Protein AF-0000000085066790 (afdb_homodimer)

InterPro domains:
  IPR001279 Metallo-beta-lactamase [PF00753] (58-214)
  IPR001279 Metallo-beta-lactamase [SM00849] (59-217)
  IPR036866 Ribonuclease Z/Hydroxyacylglutathione hydrolase-like [G3DSA:3.60.15.10] (45-278)
  IPR036866 Ribonuclease Z/Hydroxyacylglutathione hydrolase-like [SSF56281] (48-225)
  IPR044528 Persulfide dioxygenase-like, MBL-fold metallo-hydrolase domain [cd07724] (49-216)
  IPR051682 Mitochondrial Persulfide Dioxygenase [PTHR43084] (40-252)

Solvent-accessible surface area (backbone atoms only — not comparable to full-atom values): 33014 Å² total; per-residue (Å²): 136,82,74,76,78,75,76,76,73,72,78,77,76,76,72,78,76,76,70,74,75,74,69,66,65,74,65,61,52,49,54,48,47,26,43,41,48,46,60,69,50,61,58,84,63,80,57,80,38,69,48,78,46,64,43,97,67,92,30,40,30,26,37,37,42,39,17,68,80,71,22,21,22,37,35,37,38,45,40,63,87,41,47,65,61,50,49,51,51,28,61,76,67,61,46,41,53,50,37,36,36,40,32,51,93,45,72,59,35,50,57,25,43,51,56,51,24,73,76,56,68,30,40,31,34,33,33,58,78,60,78,60,82,78,54,67,42,66,42,52,65,70,40,72,48,74,37,62,90,38,58,34,33,33,38,66,35,30,14,61,40,83,46,18,27,27,42,40,40,90,62,35,33,36,27,22,69,58,39,34,45,79,40,71,52,83,45,50,87,76,29,36,59,70,50,27,50,44,29,44,54,66,53,57,59,35,45,57,48,76,30,30,38,35,27,27,37,49,39,94,84,26,64,50,41,32,39,42,54,50,58,66,67,39,64,37,75,79,34,75,70,14,49,54,50,48,50,48,57,36,50,68,56,31,74,76,76,74,80,73,76,75,76,70,78,70,81,71,69,78,77,75,78,81,78,76,87,74,82,80,83,80,84,94,81,68,91,75,88,77,134,137,81,76,74,77,74,74,76,73,72,77,76,75,74,73,76,76,76,69,77,76,75,71,63,68,73,64,63,53,47,53,50,48,25,43,39,46,45,62,68,50,60,58,83,63,80,57,79,39,68,45,78,45,64,43,96,66,90,31,40,30,26,38,38,42,38,19,70,82,69,23,21,20,37,35,37,39,44,40,62,88,41,48,65,60,50,51,51,51,27,63,77,66,61,46,42,53,50,37,36,35,38,32,52,93,47,71,58,35,49,57,25,42,51,55,52,25,73,75,55,68,29,40,32,33,34,33,58,80,61,78,60,82,77,52,68,42,67,43,50,66,70,40,74,50,76,37,63,91,38,59,35,35,33,39,65,33,31,13,62,38,83,46,18,26,28,41,39,39,91,63,36,34,36,26,21,68,56,38,34,45,78,39,70,52,83,45,49,87,76,29,35,59,69,48,27,50,46,30,44,54,66,55,56,59,34,46,57,47,76,31,30,37,37,27,27,38,50,39,95,83,26,65,50,41,32,39,41,54,51,58,69,67,38,62,39,76,78,33,78,69,12,50,55,50,47,49,50,56,38,52,68,57,31,75,75,75,73,80,73,74,76,72,69,70,78,79,81,70,81,77,76,81,75,83,78,78,81,79,81,81,72,87,75,92,79,88,73,86,74,138

Structure (mmCIF, N/CA/C/O backbone):
data_AF-0000000085066790-model_v1
#
loop_
_entity.id
_entity.type
_entity.pdbx_description
1 polymer 'Metallo-beta-lactamase family protein'
#
loop_
_atom_site.group_PDB
_atom_site.id
_atom_site.type_symbol
_atom_site.label_atom_id
_atom_site.label_alt_id
_atom_site.label_comp_id
_atom_site.label_asym_id
_atom_site.label_entity_id
_atom_site.label_seq_id
_atom_site.pdbx_PDB_ins_code
_atom_site.Cartn_x
_atom_site.Cartn_y
_atom_site.Cartn_z
_atom_site.occupancy
_atom_site.B_iso_or_equiv
_atom_site.auth_seq_id
_atom_site.auth_comp_id
_atom_site.auth_asym_id
_atom_site.auth_atom_id
_atom_site.pdbx_PDB_model_num
ATOM 1 N N . MET A 1 1 ? 83.375 -12.016 33.062 1 25.28 1 MET A N 1
ATOM 2 C CA . MET A 1 1 ? 83.312 -11.336 31.781 1 25.28 1 MET A CA 1
ATOM 3 C C . MET A 1 1 ? 81.875 -11.398 31.188 1 25.28 1 MET A C 1
ATOM 5 O O . MET A 1 1 ? 81.5 -12.438 30.688 1 25.28 1 MET A O 1
ATOM 9 N N . ASN A 1 2 ? 80.938 -10.852 31.859 1 26.69 2 ASN A N 1
ATOM 10 C CA . ASN A 1 2 ? 79.438 -10.906 32 1 26.69 2 ASN A CA 1
ATOM 11 C C . ASN A 1 2 ? 78.75 -10.25 30.812 1 26.69 2 ASN A C 1
ATOM 13 O O . ASN A 1 2 ? 78.812 -9.031 30.656 1 26.69 2 ASN A O 1
ATOM 17 N N . SER A 1 3 ? 79.062 -10.82 29.609 1 28.61 3 SER A N 1
ATOM 18 C CA . SER A 1 3 ? 78.688 -10.141 28.375 1 28.61 3 SER A CA 1
ATOM 19 C C . SER A 1 3 ? 77.188 -9.828 28.312 1 28.61 3 SER A C 1
ATOM 21 O O . SER A 1 3 ? 76.375 -10.68 28.625 1 28.61 3 SER A O 1
ATOM 23 N N . PRO A 1 4 ? 76.812 -8.562 28.438 1 28.14 4 PRO A N 1
ATOM 24 C CA . PRO A 1 4 ? 75.5 -7.926 28.516 1 28.14 4 PRO A CA 1
ATOM 25 C C . PRO A 1 4 ? 74.625 -8.172 27.266 1 28.14 4 PRO A C 1
ATOM 27 O O . PRO A 1 4 ? 75.062 -7.832 26.156 1 28.14 4 PRO A O 1
ATOM 30 N N . THR A 1 5 ? 74.188 -9.398 27.047 1 28.75 5 THR A N 1
ATOM 31 C CA . THR A 1 5 ? 73.5 -9.734 25.828 1 28.75 5 THR A CA 1
ATOM 32 C C . THR A 1 5 ? 72.375 -8.727 25.562 1 28.75 5 THR A C 1
ATOM 34 O O . THR A 1 5 ? 71.5 -8.5 26.422 1 28.75 5 THR A O 1
ATOM 37 N N . ASN A 1 6 ? 72.688 -7.66 24.922 1 24.23 6 ASN A N 1
ATOM 38 C CA . ASN A 1 6 ? 71.875 -6.512 24.469 1 24.23 6 ASN A CA 1
ATOM 39 C C . ASN A 1 6 ? 70.625 -6.949 23.766 1 24.23 6 ASN A C 1
ATOM 41 O O . ASN A 1 6 ? 70.625 -7.629 22.75 1 24.23 6 ASN A O 1
ATOM 45 N N . LYS A 1 7 ? 69.562 -7.23 24.547 1 24.12 7 LYS A N 1
ATOM 46 C CA . LYS A 1 7 ? 68.188 -7.633 24.172 1 24.12 7 LYS A CA 1
ATOM 47 C C . LYS A 1 7 ? 67.625 -6.691 23.109 1 24.12 7 LYS A C 1
ATOM 49 O O . LYS A 1 7 ? 67.5 -5.492 23.359 1 24.12 7 LYS A O 1
ATOM 54 N N . ILE A 1 8 ? 68.062 -6.812 21.859 1 23.78 8 ILE A N 1
ATOM 55 C CA . ILE A 1 8 ? 67.625 -5.996 20.734 1 23.78 8 ILE A CA 1
ATOM 56 C C . ILE A 1 8 ? 66.125 -5.91 20.719 1 23.78 8 ILE A C 1
ATOM 58 O O . ILE A 1 8 ? 65.438 -6.93 20.578 1 23.78 8 ILE A O 1
ATOM 62 N N . GLN A 1 9 ? 65.438 -5.164 21.562 1 21.62 9 GLN A N 1
ATOM 63 C CA . GLN A 1 9 ? 64 -4.961 21.641 1 21.62 9 GLN A CA 1
ATOM 64 C C . GLN A 1 9 ? 63.469 -4.477 20.312 1 21.62 9 GLN A C 1
ATOM 66 O O . GLN A 1 9 ? 63.812 -3.391 19.844 1 21.62 9 GLN A O 1
ATOM 71 N N . ARG A 1 10 ? 63.469 -5.27 19.281 1 22.33 10 ARG A N 1
ATOM 72 C CA . ARG A 1 10 ? 63 -4.766 18 1 22.33 10 ARG A CA 1
ATOM 73 C C . ARG A 1 10 ? 61.625 -4.121 18.156 1 22.33 10 ARG A C 1
ATOM 75 O O . ARG A 1 10 ? 60.719 -4.684 18.797 1 22.33 10 ARG A O 1
ATOM 82 N N . PRO A 1 11 ? 61.5 -2.812 18.094 1 22.66 11 PRO A N 1
ATOM 83 C CA . PRO A 1 11 ? 60.25 -2.094 18.25 1 22.66 11 PRO A CA 1
ATOM 84 C C . PRO A 1 11 ? 59.188 -2.551 17.234 1 22.66 11 PRO A C 1
ATOM 86 O O . PRO A 1 11 ? 59.5 -2.73 16.062 1 22.66 11 PRO A O 1
ATOM 89 N N . VAL A 1 12 ? 58.344 -3.531 17.531 1 22.89 12 VAL A N 1
ATOM 90 C CA . VAL A 1 12 ? 57.312 -3.998 16.641 1 22.89 12 VAL A CA 1
ATOM 91 C C . VAL A 1 12 ? 56.438 -2.82 16.219 1 22.89 12 VAL A C 1
ATOM 93 O O . VAL A 1 12 ? 55.906 -2.086 17.047 1 22.89 12 VAL A O 1
ATOM 96 N N . TYR A 1 13 ? 56.75 -2.096 15.18 1 21.34 13 TYR A N 1
ATOM 97 C CA . TYR A 1 13 ? 55.969 -1.009 14.594 1 21.34 13 TYR A CA 1
ATOM 98 C C . TYR A 1 13 ? 54.531 -1.441 14.336 1 21.34 13 TYR A C 1
ATOM 100 O O . TYR A 1 13 ? 54.312 -2.473 13.703 1 21.34 13 TYR A O 1
ATOM 108 N N . HIS A 1 14 ? 53.688 -1.283 15.312 1 20.84 14 HIS A N 1
ATOM 109 C CA . HIS A 1 14 ? 52.25 -1.488 15.148 1 20.84 14 HIS A CA 1
ATOM 110 C C . HIS A 1 14 ? 51.688 -0.649 14.008 1 20.84 14 HIS A C 1
ATOM 112 O O . HIS A 1 14 ? 51.75 0.582 14.039 1 20.84 14 HIS A O 1
ATOM 118 N N . TYR A 1 15 ? 51.906 -1.034 12.805 1 21.81 15 TYR A N 1
ATOM 119 C CA . TYR A 1 15 ? 51.281 -0.315 11.695 1 21.81 15 TYR A CA 1
ATOM 120 C C . TYR A 1 15 ? 49.781 -0.145 11.93 1 21.81 15 TYR A C 1
ATOM 122 O O . TYR A 1 15 ? 49.094 -1.116 12.211 1 21.81 15 TYR A O 1
ATOM 130 N N . PRO A 1 16 ? 49.344 1.026 12.375 1 23.97 16 PRO A N 1
ATOM 131 C CA . PRO A 1 16 ? 47.906 1.323 12.523 1 23.97 16 PRO A CA 1
ATOM 132 C C . PRO A 1 16 ? 47.125 1.043 11.258 1 23.97 16 PRO A C 1
ATOM 134 O O . PRO A 1 16 ? 47.469 1.54 10.18 1 23.97 16 PRO A O 1
ATOM 137 N N . PHE A 1 17 ? 46.75 -0.144 10.992 1 20.34 17 PHE A N 1
ATOM 138 C CA . PHE A 1 17 ? 45.875 -0.437 9.859 1 20.34 17 PHE A CA 1
ATOM 139 C C . PHE A 1 17 ? 44.625 0.459 9.875 1 20.34 17 PHE A C 1
ATOM 141 O O . PHE A 1 17 ? 43.781 0.33 10.75 1 20.34 17 PHE A O 1
ATOM 148 N N . LYS A 1 18 ? 44.75 1.762 9.586 1 26.31 18 LYS A N 1
ATOM 149 C CA . LYS A 1 18 ? 43.625 2.613 9.242 1 26.31 18 LYS A CA 1
ATOM 150 C C . LYS A 1 18 ? 42.719 1.941 8.211 1 26.31 18 LYS A C 1
ATOM 152 O O . LYS A 1 18 ? 43.062 1.892 7.027 1 26.31 18 LYS A O 1
ATOM 157 N N . GLY A 1 19 ? 42.219 0.827 8.422 1 21.84 19 GLY A N 1
ATOM 158 C CA . GLY A 1 19 ? 41.281 0.187 7.523 1 21.84 19 GLY A CA 1
ATOM 159 C C . GLY A 1 19 ? 40.125 1.094 7.113 1 21.84 19 GLY A C 1
ATOM 160 O O . GLY A 1 19 ? 39.344 1.525 7.961 1 21.84 19 GLY A O 1
ATOM 161 N N . ARG A 1 20 ? 40.406 2.012 6.203 1 25.78 20 ARG A N 1
ATOM 162 C CA . ARG A 1 20 ? 39.344 2.742 5.512 1 25.78 20 ARG A CA 1
ATOM 163 C C . ARG A 1 20 ? 38.219 1.812 5.109 1 25.78 20 ARG A C 1
ATOM 165 O O . ARG A 1 20 ? 38.406 0.872 4.336 1 25.78 20 ARG A O 1
ATOM 172 N N . GLN A 1 21 ? 37.344 1.58 6.012 1 23.72 21 GLN A N 1
ATOM 173 C CA . GLN A 1 21 ? 36.062 0.934 5.73 1 23.72 21 GLN A CA 1
ATOM 174 C C . GLN A 1 21 ? 35.375 1.57 4.523 1 23.72 21 GLN A C 1
ATOM 176 O O . GLN A 1 21 ? 35.031 2.754 4.555 1 23.72 21 GLN A O 1
ATOM 181 N N . ASP A 1 22 ? 35.844 1.266 3.367 1 25.08 22 ASP A N 1
ATOM 182 C CA . ASP A 1 22 ? 35.188 1.585 2.105 1 25.08 22 ASP A CA 1
ATOM 183 C C . ASP A 1 22 ? 33.719 1.225 2.16 1 25.08 22 ASP A C 1
ATOM 185 O O . ASP A 1 22 ? 33.344 0.056 2.021 1 25.08 22 ASP A O 1
ATOM 189 N N . ASN A 1 23 ? 33.031 1.806 3.035 1 26.3 23 ASN A N 1
ATOM 190 C CA . ASN A 1 23 ? 31.578 1.8 3.123 1 26.3 23 ASN A CA 1
ATOM 191 C C . ASN A 1 23 ? 30.922 2.104 1.772 1 26.3 23 ASN A C 1
ATOM 193 O O . ASN A 1 23 ? 29.781 2.549 1.714 1 26.3 23 ASN A O 1
ATOM 197 N N . ARG A 1 24 ? 31.734 2.285 0.708 1 27.14 24 ARG A N 1
ATOM 198 C CA . ARG A 1 24 ? 31.203 2.75 -0.566 1 27.14 24 ARG A CA 1
ATOM 199 C C . ARG A 1 24 ? 30.156 1.782 -1.102 1 27.14 24 ARG A C 1
ATOM 201 O O . ARG A 1 24 ? 29.516 2.051 -2.123 1 27.14 24 ARG A O 1
ATOM 208 N N . LEU A 1 25 ? 30.484 0.498 -0.853 1 27.02 25 LEU A N 1
ATOM 209 C CA . LEU A 1 25 ? 29.828 -0.368 -1.828 1 27.02 25 LEU A CA 1
ATOM 210 C C . LEU A 1 25 ? 28.312 -0.305 -1.683 1 27.02 25 LEU A C 1
ATOM 212 O O . LEU A 1 25 ? 27.594 -0.484 -2.66 1 27.02 25 LEU A O 1
ATOM 216 N N . LEU A 1 26 ? 27.875 -0.506 -0.444 1 29.97 26 LEU A N 1
ATOM 217 C CA . LEU A 1 26 ? 26.484 -0.941 -0.445 1 29.97 26 LEU A CA 1
ATOM 218 C C . LEU A 1 26 ? 25.547 0.236 -0.697 1 29.97 26 LEU A C 1
ATOM 220 O O . LEU A 1 26 ? 24.328 0.072 -0.701 1 29.97 26 LEU A O 1
ATOM 224 N N . SER A 1 27 ? 26.062 1.413 -0.424 1 32.12 27 SER A N 1
ATOM 225 C CA . SER A 1 27 ? 25 2.412 -0.29 1 32.12 27 SER A CA 1
ATOM 226 C C . SER A 1 27 ? 24.312 2.672 -1.625 1 32.12 27 SER A C 1
ATOM 228 O O . SER A 1 27 ? 23.078 2.783 -1.688 1 32.12 27 SER A O 1
ATOM 230 N N . ASN A 1 28 ? 25.062 3.225 -2.549 1 33.62 28 ASN A N 1
ATOM 231 C CA . ASN A 1 28 ? 24.594 3.975 -3.711 1 33.62 28 ASN A CA 1
ATOM 232 C C . ASN A 1 28 ? 24.094 3.049 -4.816 1 33.62 28 ASN A C 1
ATOM 234 O O . ASN A 1 28 ? 23.453 3.496 -5.762 1 33.62 28 ASN A O 1
ATOM 238 N N . ASN A 1 29 ? 24.672 1.869 -4.848 1 33.88 29 ASN A N 1
ATOM 239 C CA . ASN A 1 29 ? 24.453 1.041 -6.031 1 33.88 29 ASN A CA 1
ATOM 240 C C . ASN A 1 29 ? 23.047 0.447 -6.051 1 33.88 29 ASN A C 1
ATOM 242 O O . ASN A 1 29 ? 22.578 -0.004 -7.098 1 33.88 29 ASN A O 1
ATOM 246 N N . GLY A 1 30 ? 22.562 0.265 -4.949 1 34.97 30 GLY A N 1
ATOM 247 C CA . GLY A 1 30 ? 21.203 -0.228 -4.969 1 34.97 30 GLY A CA 1
ATOM 248 C C . GLY A 1 30 ? 20.219 0.757 -5.578 1 34.97 30 GLY A C 1
ATOM 249 O O . GLY A 1 30 ? 19.25 0.356 -6.238 1 34.97 30 GLY A O 1
ATOM 250 N N . THR A 1 31 ? 20.5 2.037 -5.277 1 37.88 31 THR A N 1
ATOM 251 C CA . THR A 1 31 ? 19.672 3.064 -5.883 1 37.88 31 THR A CA 1
ATOM 252 C C . THR A 1 31 ? 19.844 3.08 -7.398 1 37.88 31 THR A C 1
ATOM 254 O O . THR A 1 31 ? 18.859 3.221 -8.141 1 37.88 31 THR A O 1
ATOM 257 N N . GLU A 1 32 ? 21.094 2.84 -7.801 1 39.62 32 GLU A N 1
ATOM 258 C CA . GLU A 1 32 ? 21.344 2.881 -9.234 1 39.62 32 GLU A CA 1
ATOM 259 C C . GLU A 1 32 ? 20.703 1.69 -9.945 1 39.62 32 GLU A C 1
ATOM 261 O O . GLU A 1 32 ? 20.125 1.837 -11.023 1 39.62 32 GLU A O 1
ATOM 266 N N . ILE A 1 33 ? 20.828 0.551 -9.328 1 38.31 33 ILE A N 1
ATOM 267 C CA . ILE A 1 33 ? 20.188 -0.608 -9.945 1 38.31 33 ILE A CA 1
ATOM 268 C C . ILE A 1 33 ? 18.672 -0.46 -9.891 1 38.31 33 ILE A C 1
ATOM 270 O O . ILE A 1 33 ? 17.984 -0.71 -10.875 1 38.31 33 ILE A O 1
ATOM 274 N N . ALA A 1 34 ? 18.188 -0.045 -8.766 1 40.06 34 ALA A N 1
ATOM 275 C CA . ALA A 1 34 ? 16.75 0.218 -8.672 1 40.06 34 ALA A CA 1
ATOM 276 C C . ALA A 1 34 ? 16.328 1.306 -9.656 1 40.06 34 ALA A C 1
ATOM 278 O O . ALA A 1 34 ? 15.312 1.172 -10.344 1 40.06 34 ALA A O 1
ATOM 279 N N . ASN A 1 35 ? 17.094 2.367 -9.664 1 43.78 35 ASN A N 1
ATOM 280 C CA . ASN A 1 35 ? 16.828 3.389 -10.672 1 43.78 35 ASN A CA 1
ATOM 281 C C . ASN A 1 35 ? 16.984 2.83 -12.086 1 43.78 35 ASN A C 1
ATOM 283 O O . ASN A 1 35 ? 16.188 3.156 -12.977 1 43.78 35 ASN A O 1
ATOM 287 N N . THR A 1 36 ? 18 2.031 -12.266 1 43.53 36 THR A N 1
ATOM 288 C CA . THR A 1 36 ? 18.172 1.37 -13.555 1 43.53 36 THR A CA 1
ATOM 289 C C . THR A 1 36 ? 17.031 0.397 -13.82 1 43.53 36 THR A C 1
ATOM 291 O O . THR A 1 36 ? 16.469 0.355 -14.922 1 43.53 36 THR A O 1
ATOM 294 N N . LEU A 1 37 ? 16.719 -0.325 -12.781 1 45.06 37 LEU A N 1
ATOM 295 C CA . LEU A 1 37 ? 15.57 -1.193 -12.984 1 45.06 37 LEU A CA 1
ATOM 296 C C . LEU A 1 37 ? 14.297 -0.373 -13.156 1 45.06 37 LEU A C 1
ATOM 298 O O . LEU A 1 37 ? 13.469 -0.677 -14.023 1 45.06 37 LEU A O 1
ATOM 302 N N . MET A 1 38 ? 14.109 0.602 -12.281 1 44.66 38 MET A N 1
ATOM 303 C CA . MET A 1 38 ? 12.977 1.492 -12.508 1 44.66 38 MET A CA 1
ATOM 304 C C . MET A 1 38 ? 13.18 2.318 -13.773 1 44.66 38 MET A C 1
ATOM 306 O O . MET A 1 38 ? 12.219 2.58 -14.508 1 44.66 38 MET A O 1
ATOM 310 N N . SER A 1 39 ? 14.375 2.926 -13.93 1 42.59 39 SER A N 1
ATOM 311 C CA . SER A 1 39 ? 14.656 3.592 -15.195 1 42.59 39 SER A CA 1
ATOM 312 C C . SER A 1 39 ? 14.555 2.617 -16.375 1 42.59 39 SER A C 1
ATOM 314 O O . SER A 1 39 ? 14.047 2.973 -17.438 1 42.59 39 SER A O 1
ATOM 316 N N . LYS A 1 40 ? 15.156 1.535 -16.203 1 41.25 40 LYS A N 1
ATOM 317 C CA . LYS A 1 40 ? 15.086 0.566 -17.297 1 41.25 40 LYS A CA 1
ATOM 318 C C . LYS A 1 40 ? 13.656 0.063 -17.484 1 41.25 40 LYS A C 1
ATOM 320 O O . LYS A 1 40 ? 13.273 -0.325 -18.594 1 41.25 40 LYS A O 1
ATOM 325 N N . TYR A 1 41 ? 12.961 -0.134 -16.453 1 39.44 41 TYR A N 1
ATOM 326 C CA . TYR A 1 41 ? 11.609 -0.653 -16.625 1 39.44 41 TYR A CA 1
ATOM 327 C C . TYR A 1 41 ? 10.578 0.454 -16.469 1 39.44 41 TYR A C 1
ATOM 329 O O . TYR A 1 41 ? 9.969 0.593 -15.406 1 39.44 41 TYR A O 1
ATOM 337 N N . SER A 1 42 ? 10.836 1.645 -16.797 1 38.88 42 SER A N 1
ATOM 338 C CA . SER A 1 42 ? 9.766 2.615 -16.984 1 38.88 42 SER A CA 1
ATOM 339 C C . SER A 1 42 ? 8.555 1.975 -17.656 1 38.88 42 SER A C 1
ATOM 341 O O . SER A 1 42 ? 8.508 1.862 -18.891 1 38.88 42 SER A O 1
ATOM 343 N N . THR A 1 43 ? 8.055 0.887 -17.297 1 38.72 43 THR A N 1
ATOM 344 C CA . THR A 1 43 ? 6.828 0.511 -17.984 1 38.72 43 THR A CA 1
ATOM 345 C C . THR A 1 43 ? 5.863 1.692 -18.047 1 38.72 43 THR A C 1
ATOM 347 O O . THR A 1 43 ? 5.996 2.654 -17.297 1 38.72 43 THR A O 1
ATOM 350 N N . GLY A 1 44 ? 5.02 1.835 -19.078 1 38.81 44 GLY A N 1
ATOM 351 C CA . GLY A 1 44 ? 3.932 2.738 -19.422 1 38.81 44 GLY A CA 1
ATOM 352 C C . GLY A 1 44 ? 3.219 3.299 -18.203 1 38.81 44 GLY A C 1
ATOM 353 O O . GLY A 1 44 ? 2.252 4.051 -18.328 1 38.81 44 GLY A O 1
ATOM 354 N N . THR A 1 45 ? 2.889 2.486 -17.25 1 44.53 45 THR A N 1
ATOM 355 C CA . THR A 1 45 ? 1.963 3.033 -16.266 1 44.53 45 THR A CA 1
ATOM 356 C C . THR A 1 45 ? 2.566 4.254 -15.578 1 44.53 45 THR A C 1
ATOM 358 O O . THR A 1 45 ? 3.777 4.312 -15.352 1 44.53 45 THR A O 1
ATOM 361 N N . GLY A 1 46 ? 2.1 5.406 -16 1 52.16 46 GLY A N 1
ATOM 362 C CA . GLY A 1 46 ? 2.457 6.676 -15.383 1 52.16 46 GLY A CA 1
ATOM 363 C C . GLY A 1 46 ? 3.01 6.523 -13.977 1 52.16 46 GLY A C 1
ATOM 364 O O . GLY A 1 46 ? 2.334 5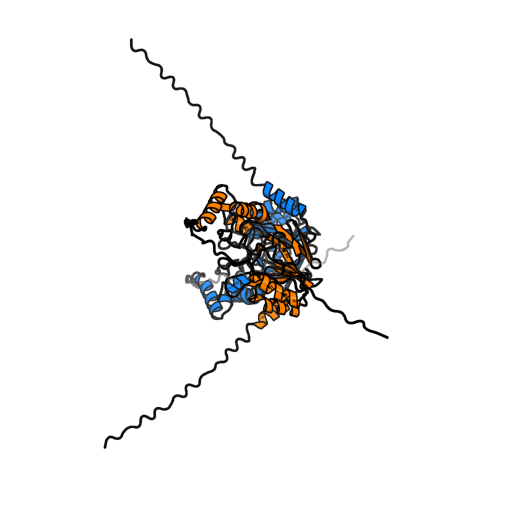.992 -13.094 1 52.16 46 GLY A O 1
ATOM 365 N N . ASP A 1 47 ? 4.391 6.426 -13.875 1 71.81 47 ASP A N 1
ATOM 366 C CA . ASP A 1 47 ? 5.262 6.176 -12.734 1 71.81 47 ASP A CA 1
ATOM 367 C C . ASP A 1 47 ? 4.891 7.066 -11.555 1 71.81 47 ASP A C 1
ATOM 369 O O . ASP A 1 47 ? 4.984 8.289 -11.641 1 71.81 47 ASP A O 1
ATOM 373 N N . MET A 1 48 ? 4.133 6.477 -10.664 1 83.56 48 MET A N 1
ATOM 374 C CA . MET A 1 48 ? 3.758 7.148 -9.422 1 83.56 48 MET A CA 1
ATOM 375 C C . MET A 1 48 ? 4.984 7.719 -8.719 1 83.56 48 MET A C 1
ATOM 377 O O . MET A 1 48 ? 6.008 7.043 -8.594 1 83.56 48 MET A O 1
ATOM 381 N N . ILE A 1 49 ? 4.996 9.031 -8.523 1 94.5 49 ILE A N 1
ATOM 382 C CA . ILE A 1 49 ? 6.043 9.648 -7.719 1 94.5 49 ILE A CA 1
ATOM 383 C C . ILE A 1 49 ? 5.594 9.719 -6.262 1 94.5 49 ILE A C 1
ATOM 385 O O . ILE A 1 49 ? 4.691 10.492 -5.922 1 94.5 49 ILE A O 1
ATOM 389 N N . PHE A 1 50 ? 6.176 8.891 -5.469 1 97.12 50 PHE A N 1
ATOM 390 C CA . PHE A 1 50 ? 5.809 8.789 -4.059 1 97.12 50 PHE A CA 1
ATOM 391 C C . PHE A 1 50 ? 7.023 8.438 -3.207 1 97.12 50 PHE A C 1
ATOM 393 O O . PHE A 1 50 ? 7.754 7.5 -3.518 1 97.12 50 PHE A O 1
ATOM 400 N N . ARG A 1 51 ? 7.207 9.25 -2.09 1 97 51 ARG A N 1
ATOM 401 C CA . ARG A 1 51 ? 8.273 8.969 -1.13 1 97 51 ARG A CA 1
ATOM 402 C C . ARG A 1 51 ? 7.75 9.047 0.302 1 97 51 ARG A C 1
ATOM 404 O O . ARG A 1 51 ? 6.973 9.938 0.639 1 97 51 ARG A O 1
ATOM 411 N N . GLN A 1 52 ? 8.164 8.07 1.079 1 97.94 52 GLN A N 1
ATOM 412 C CA . GLN A 1 52 ? 7.961 8.078 2.523 1 97.94 52 GLN A CA 1
ATOM 413 C C . GLN A 1 52 ? 9.281 8.266 3.264 1 97.94 52 GLN A C 1
ATOM 415 O O . GLN A 1 52 ? 10.25 7.539 3.016 1 97.94 52 GLN A O 1
ATOM 420 N N . LEU A 1 53 ? 9.344 9.266 4.121 1 97.5 53 LEU A N 1
ATOM 421 C CA . LEU A 1 53 ? 10.531 9.5 4.938 1 97.5 53 LEU A CA 1
ATOM 422 C C . LEU A 1 53 ? 10.219 9.305 6.418 1 97.5 53 LEU A C 1
ATOM 424 O O . LEU A 1 53 ? 9.102 9.57 6.859 1 97.5 53 LEU A O 1
ATOM 428 N N . CYS A 1 54 ? 11.172 8.852 7.113 1 97.5 54 CYS A N 1
ATOM 429 C CA . CYS A 1 54 ? 11.078 8.656 8.555 1 97.5 54 CYS A CA 1
ATOM 430 C C . CYS A 1 54 ? 12.25 9.305 9.273 1 97.5 54 CYS A C 1
ATOM 432 O O . CYS A 1 54 ? 13.398 9.164 8.844 1 97.5 54 CYS A O 1
ATOM 434 N N . THR A 1 55 ? 11.922 10.031 10.344 1 97 55 THR A N 1
ATOM 435 C CA . THR A 1 55 ? 13 10.656 11.094 1 97 55 THR A CA 1
ATOM 436 C C . THR A 1 55 ? 13.891 9.594 11.734 1 97 55 THR A C 1
ATOM 438 O O . THR A 1 55 ? 13.414 8.531 12.141 1 97 55 THR A O 1
ATOM 441 N N . PRO A 1 56 ? 15.172 9.93 11.781 1 91 56 PRO A N 1
ATOM 442 C CA . PRO A 1 56 ? 16.078 8.961 12.398 1 91 56 PRO A CA 1
ATOM 443 C C . PRO A 1 56 ? 15.734 8.672 13.859 1 91 56 PRO A C 1
ATOM 445 O O . PRO A 1 56 ? 15.953 7.559 14.336 1 91 56 PRO A O 1
ATOM 448 N N . LYS A 1 57 ? 15.164 9.695 14.484 1 90.5 57 LYS A N 1
ATOM 449 C CA . LYS A 1 57 ? 14.695 9.539 15.859 1 90.5 57 LYS A CA 1
ATOM 450 C C . LYS A 1 57 ? 13.227 9.922 15.992 1 90.5 57 LYS A C 1
ATOM 452 O O . LYS A 1 57 ? 12.758 10.844 15.32 1 90.5 57 LYS A O 1
ATOM 457 N N . GLY A 1 58 ? 12.477 9.148 16.75 1 89.75 58 GLY A N 1
ATOM 458 C CA . GLY A 1 58 ? 11.102 9.508 17.094 1 89.75 58 GLY A CA 1
ATOM 459 C C . GLY A 1 58 ? 10.078 8.867 16.188 1 89.75 58 GLY A C 1
ATOM 460 O O . GLY A 1 58 ? 8.898 8.773 16.531 1 89.75 58 GLY A O 1
ATOM 461 N N . GLY A 1 59 ? 10.438 8.57 14.906 1 95.56 59 GLY A N 1
ATOM 462 C CA . GLY A 1 59 ? 9.562 7.797 14.039 1 95.56 59 GLY A CA 1
ATOM 463 C C . GLY A 1 59 ? 8.531 8.641 13.32 1 95.56 59 GLY A C 1
ATOM 464 O O . GLY A 1 59 ? 7.473 8.141 12.93 1 95.56 59 GLY A O 1
ATOM 465 N N . HIS A 1 60 ? 8.805 9.961 13.227 1 97.69 60 HIS A N 1
ATOM 466 C CA . HIS A 1 60 ? 7.887 10.828 12.5 1 97.69 60 HIS A CA 1
ATOM 467 C C . HIS A 1 60 ? 7.977 10.586 10.992 1 97.69 60 HIS A C 1
ATOM 469 O O . HIS A 1 60 ? 9.07 10.445 10.445 1 97.69 60 HIS A O 1
ATOM 475 N N . LEU A 1 61 ? 6.816 10.57 10.406 1 98.31 61 LEU A N 1
ATOM 476 C CA . LEU A 1 61 ? 6.758 10.234 8.992 1 98.31 61 LEU A CA 1
ATOM 477 C C . LEU A 1 61 ? 6.336 11.438 8.164 1 98.31 61 LEU A C 1
ATOM 479 O O . LEU A 1 61 ? 5.461 12.203 8.57 1 98.31 61 LEU A O 1
ATOM 483 N N . SER A 1 62 ? 6.977 11.656 7.004 1 98.62 62 SER A N 1
ATOM 484 C CA . SER A 1 62 ? 6.629 12.633 5.98 1 98.62 62 SER A CA 1
ATOM 485 C C . SER A 1 62 ? 6.445 11.969 4.621 1 98.62 62 SER A C 1
ATOM 487 O O . SER A 1 62 ? 6.949 10.867 4.387 1 98.62 62 SER A O 1
ATOM 489 N N . TYR A 1 63 ? 5.754 12.688 3.803 1 98.75 63 TYR A N 1
ATOM 490 C CA . TYR A 1 63 ? 5.453 12.094 2.502 1 98.75 63 TYR A CA 1
ATOM 491 C C . TYR A 1 63 ? 5.641 13.117 1.385 1 98.75 63 TYR A C 1
ATOM 493 O O . TYR A 1 63 ? 5.305 14.289 1.546 1 98.75 63 TYR A O 1
ATOM 501 N N . LEU A 1 64 ? 6.152 12.648 0.259 1 98.69 64 LEU A N 1
ATOM 502 C CA . LEU A 1 64 ? 6.23 13.414 -0.981 1 98.69 64 LEU A CA 1
ATOM 503 C C . LEU A 1 64 ? 5.414 12.742 -2.082 1 98.69 64 LEU A C 1
ATOM 505 O O . LEU A 1 64 ? 5.578 11.547 -2.342 1 98.69 64 LEU A O 1
ATOM 509 N N . LEU A 1 65 ? 4.484 13.477 -2.611 1 98.12 65 LEU A N 1
ATOM 510 C CA . LEU A 1 65 ? 3.654 13.039 -3.727 1 98.12 65 LEU A CA 1
ATOM 511 C C . LEU A 1 65 ? 3.92 13.891 -4.965 1 98.12 65 LEU A C 1
ATOM 513 O O . LEU A 1 65 ? 4.008 15.117 -4.875 1 98.12 65 LEU A O 1
ATOM 517 N N . GLY A 1 66 ? 3.982 13.258 -6.129 1 97.19 66 GLY A N 1
ATOM 518 C CA . GLY A 1 66 ? 4.258 14.023 -7.336 1 97.19 66 GLY A CA 1
ATOM 519 C C . GLY A 1 66 ? 3.455 13.555 -8.531 1 97.19 66 GLY A C 1
ATOM 520 O O . GLY A 1 66 ? 3.072 12.383 -8.617 1 97.19 66 GLY A O 1
ATOM 521 N N . ASP A 1 67 ? 3.24 14.484 -9.406 1 96.19 67 ASP A N 1
ATOM 522 C CA . ASP A 1 67 ? 2.703 14.172 -10.727 1 96.19 67 ASP A CA 1
ATOM 523 C C . ASP A 1 67 ? 3.816 13.781 -11.695 1 96.19 67 ASP A C 1
ATOM 525 O O . ASP A 1 67 ? 4.73 14.57 -11.953 1 96.19 67 ASP A O 1
ATOM 529 N N . PRO A 1 68 ? 3.705 12.602 -12.219 1 92.94 68 PRO A N 1
ATOM 530 C CA . PRO A 1 68 ? 4.797 12.164 -13.094 1 92.94 68 PRO A CA 1
ATOM 531 C C . PRO A 1 68 ? 4.832 12.922 -14.422 1 92.94 68 PRO A C 1
ATOM 533 O O . PRO A 1 68 ? 5.836 12.875 -15.133 1 92.94 68 PRO A O 1
ATOM 536 N N . VAL A 1 69 ? 3.799 13.625 -14.711 1 92.94 69 VAL A N 1
ATOM 537 C CA . VAL A 1 69 ? 3.721 14.32 -15.992 1 92.94 69 VAL A CA 1
ATOM 538 C C . VAL A 1 69 ? 4.207 15.758 -15.836 1 92.94 69 VAL A C 1
ATOM 540 O O . VAL A 1 69 ? 5.184 16.156 -16.469 1 92.94 69 VAL A O 1
ATOM 543 N N . THR A 1 70 ? 3.658 16.484 -14.938 1 96.69 70 THR A N 1
ATOM 544 C CA . THR A 1 70 ? 3.969 17.906 -14.797 1 96.69 70 THR A CA 1
ATOM 545 C C . THR A 1 70 ? 5.094 18.109 -13.789 1 96.69 70 THR A C 1
ATOM 547 O O . THR A 1 70 ? 5.668 19.203 -13.703 1 96.69 70 THR A O 1
ATOM 550 N N . ARG A 1 71 ? 5.305 17.125 -12.984 1 97.12 71 ARG A N 1
ATOM 551 C CA . ARG A 1 71 ? 6.352 17.125 -11.969 1 97.12 71 ARG A CA 1
ATOM 552 C C . ARG A 1 71 ? 5.953 17.969 -10.766 1 97.12 71 ARG A C 1
ATOM 554 O O . ARG A 1 71 ? 6.746 18.156 -9.844 1 97.12 71 ARG A O 1
ATOM 561 N N . GLU A 1 72 ? 4.746 18.516 -10.766 1 98.38 72 GLU A N 1
ATOM 562 C CA . GLU A 1 72 ? 4.254 19.219 -9.594 1 98.38 72 GLU A CA 1
ATOM 563 C C . GLU A 1 72 ? 4.137 18.297 -8.391 1 98.38 72 GLU A C 1
ATOM 565 O O . GLU A 1 72 ? 3.734 17.141 -8.531 1 98.38 72 GLU A O 1
ATOM 570 N N . THR A 1 73 ? 4.512 18.859 -7.242 1 98.38 73 THR A N 1
ATOM 571 C CA . THR A 1 73 ? 4.73 18 -6.078 1 98.38 73 THR A CA 1
ATOM 572 C C . THR A 1 73 ? 4.152 18.656 -4.82 1 98.38 73 THR A C 1
ATOM 574 O O . THR A 1 73 ? 4.117 19.875 -4.711 1 98.38 73 THR A O 1
ATOM 577 N N . VAL A 1 74 ? 3.727 17.781 -3.906 1 98.75 74 VAL A N 1
ATOM 578 C CA . VAL A 1 74 ? 3.309 18.219 -2.578 1 98.75 74 VAL A CA 1
ATOM 579 C C . VAL A 1 74 ? 4.051 17.406 -1.512 1 98.75 74 VAL A C 1
ATOM 581 O O . VAL A 1 74 ? 4.445 16.266 -1.749 1 98.75 74 VAL A O 1
ATOM 584 N N . ILE A 1 75 ? 4.254 18.031 -0.399 1 98.88 75 ILE A N 1
ATOM 585 C CA . ILE A 1 75 ? 4.859 17.375 0.755 1 98.88 75 ILE A CA 1
ATOM 586 C C . ILE A 1 75 ? 3.904 17.453 1.944 1 98.88 75 ILE A C 1
ATOM 588 O O . ILE A 1 75 ? 3.281 18.484 2.191 1 98.88 75 ILE A O 1
ATOM 592 N N . ILE A 1 76 ? 3.797 16.328 2.641 1 98.94 76 ILE A N 1
ATOM 593 C CA . ILE A 1 76 ? 2.938 16.25 3.818 1 98.94 76 ILE A CA 1
ATOM 594 C C . ILE A 1 76 ? 3.797 16.125 5.074 1 98.94 76 ILE A C 1
ATOM 596 O O . ILE A 1 76 ? 4.621 15.211 5.188 1 98.94 76 ILE A O 1
ATOM 600 N N . ASP A 1 77 ? 3.641 17.016 6 1 98.75 77 ASP A N 1
ATOM 601 C CA . ASP A 1 77 ? 4.203 16.984 7.348 1 98.75 77 ASP A CA 1
ATOM 602 C C . ASP A 1 77 ? 5.727 16.859 7.305 1 98.75 77 ASP A C 1
ATOM 604 O O . ASP A 1 77 ? 6.301 15.992 7.961 1 98.75 77 ASP A O 1
ATOM 608 N N . PRO A 1 78 ? 6.367 17.734 6.598 1 98.69 78 PRO A N 1
ATOM 609 C CA . PRO A 1 78 ? 7.828 17.641 6.621 1 98.69 78 PRO A CA 1
ATOM 610 C C . PRO A 1 78 ? 8.406 17.891 8.016 1 98.69 78 PRO A C 1
ATOM 612 O O . PRO A 1 78 ? 7.855 18.688 8.781 1 98.69 78 PRO A O 1
ATOM 615 N N . MET A 1 79 ? 9.5 17.203 8.289 1 98.38 79 MET A N 1
ATOM 616 C CA . MET A 1 79 ? 10.305 17.422 9.484 1 98.38 79 MET A CA 1
ATOM 617 C C . MET A 1 79 ? 11.609 18.141 9.141 1 98.38 79 MET A C 1
ATOM 619 O O . MET A 1 79 ? 12.141 17.969 8.039 1 98.38 79 MET A O 1
ATOM 623 N N . PRO A 1 80 ? 12.117 18.875 10.102 1 97.81 80 PRO A N 1
ATOM 624 C CA . PRO A 1 80 ? 13.383 19.562 9.82 1 97.81 80 PRO A CA 1
ATOM 625 C C . PRO A 1 80 ? 14.477 18.609 9.344 1 97.81 80 PRO A C 1
ATOM 627 O O . PRO A 1 80 ? 15.242 18.953 8.438 1 97.81 80 PRO A O 1
ATOM 630 N N . THR A 1 81 ? 14.484 17.438 9.852 1 97.19 81 THR A N 1
ATOM 631 C CA . THR A 1 81 ? 15.523 16.469 9.516 1 97.19 81 THR A CA 1
ATOM 632 C C . THR A 1 81 ? 15.32 15.93 8.102 1 97.19 81 THR A C 1
ATOM 634 O O . THR A 1 81 ? 16.203 15.297 7.535 1 97.19 81 THR A O 1
ATOM 637 N N . HIS A 1 82 ? 14.164 16.219 7.52 1 97 82 HIS A N 1
ATOM 638 C CA . HIS A 1 82 ? 13.852 15.695 6.195 1 97 82 HIS A CA 1
ATOM 639 C C . HIS A 1 82 ? 14.188 16.719 5.105 1 97 82 HIS A C 1
ATOM 641 O O . HIS A 1 82 ? 14.25 16.359 3.926 1 97 82 HIS A O 1
ATOM 647 N N . VAL A 1 83 ? 14.398 17.953 5.449 1 98.12 83 VAL A N 1
ATOM 648 C CA . VAL A 1 83 ? 14.406 19.062 4.496 1 98.12 83 VAL A CA 1
ATOM 649 C C . VAL A 1 83 ? 15.492 18.828 3.447 1 98.12 83 VAL A C 1
ATOM 651 O O . VAL A 1 83 ? 15.227 18.875 2.244 1 98.12 83 VAL A O 1
ATOM 654 N N . ASP A 1 84 ? 16.688 18.484 3.891 1 97.5 84 ASP A N 1
ATOM 655 C CA . ASP A 1 84 ? 17.797 18.312 2.955 1 97.5 84 ASP A CA 1
ATOM 656 C C . ASP A 1 84 ? 17.531 17.156 1.996 1 97.5 84 ASP A C 1
ATOM 658 O O . ASP A 1 84 ? 17.75 17.281 0.791 1 97.5 84 ASP A O 1
ATOM 662 N N . THR A 1 85 ? 17.109 16.094 2.582 1 96.88 85 THR A N 1
ATOM 663 C CA . THR A 1 85 ? 16.812 14.906 1.781 1 96.88 85 THR A CA 1
ATOM 664 C C . THR A 1 85 ? 15.719 15.188 0.767 1 96.88 85 THR A C 1
ATOM 666 O O . THR A 1 85 ? 15.812 14.781 -0.393 1 96.88 85 THR A O 1
ATOM 669 N N . LEU A 1 86 ? 14.719 15.867 1.193 1 97.81 86 LEU A N 1
ATOM 670 C CA . LEU A 1 86 ? 13.602 16.219 0.318 1 97.81 86 LEU A CA 1
ATOM 671 C C . LEU A 1 86 ? 14.055 17.125 -0.81 1 97.81 86 LEU A C 1
ATOM 673 O O . LEU A 1 86 ? 13.703 16.922 -1.973 1 97.81 86 LEU A O 1
ATOM 677 N N . GLU A 1 87 ? 14.805 18.078 -0.487 1 97.81 87 GLU A N 1
ATOM 678 C CA . GLU A 1 87 ? 15.289 19.016 -1.495 1 97.81 87 GLU A CA 1
ATOM 679 C C . GLU A 1 87 ? 16.188 18.328 -2.512 1 97.81 87 GLU A C 1
ATOM 68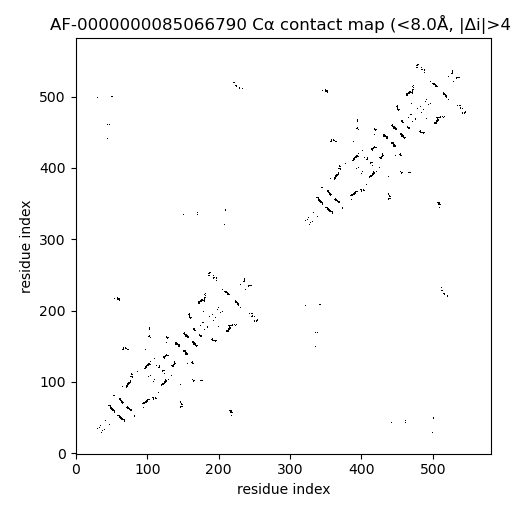1 O O . GLU A 1 87 ? 16.062 18.547 -3.717 1 97.81 87 GLU A O 1
ATOM 686 N N . ALA A 1 88 ? 17.078 17.5 -2.006 1 97 88 ALA A N 1
ATOM 687 C CA . ALA A 1 88 ? 17.953 16.75 -2.9 1 97 88 ALA A CA 1
ATOM 688 C C . ALA A 1 88 ? 17.156 15.875 -3.859 1 97 88 ALA A C 1
ATOM 690 O O . ALA A 1 88 ? 17.438 15.828 -5.059 1 97 88 ALA A O 1
ATOM 691 N N . PHE A 1 89 ? 16.172 15.242 -3.318 1 96.25 89 PHE A N 1
ATOM 692 C CA . PHE A 1 89 ? 15.312 14.383 -4.121 1 96.25 89 PHE A CA 1
ATOM 693 C C . PHE A 1 89 ? 14.586 15.188 -5.195 1 96.25 89 PHE A C 1
ATOM 695 O O . PHE A 1 89 ? 14.508 14.766 -6.352 1 96.25 89 PHE A O 1
ATOM 702 N N . MET A 1 90 ? 14.078 16.312 -4.836 1 97.44 90 MET A N 1
ATOM 703 C CA . MET A 1 90 ? 13.32 17.156 -5.762 1 97.44 90 MET A CA 1
ATOM 704 C C . MET A 1 90 ? 14.227 17.703 -6.863 1 97.44 90 MET A C 1
ATOM 706 O O . MET A 1 90 ? 13.836 17.719 -8.031 1 97.44 90 MET A O 1
ATOM 710 N N . ILE A 1 91 ? 15.414 18.078 -6.508 1 96.56 91 ILE A N 1
ATOM 711 C CA . ILE A 1 91 ? 16.359 18.594 -7.48 1 96.56 91 ILE A CA 1
ATOM 712 C C . ILE A 1 91 ? 16.75 17.5 -8.461 1 96.56 91 ILE A C 1
ATOM 714 O O . ILE A 1 91 ? 16.703 17.688 -9.68 1 96.56 91 ILE A O 1
ATOM 718 N N . GLU A 1 92 ? 17.062 16.344 -7.914 1 94.94 92 GLU A N 1
ATOM 719 C CA . GLU A 1 92 ? 17.5 15.203 -8.719 1 94.94 92 GLU A CA 1
ATOM 720 C C . GLU A 1 92 ? 16.422 14.781 -9.719 1 94.94 92 GLU A C 1
ATOM 722 O O . GLU A 1 92 ? 16.734 14.367 -10.836 1 94.94 92 GLU A O 1
ATOM 727 N N . ARG A 1 93 ? 15.211 15 -9.367 1 94.19 93 ARG A N 1
ATOM 728 C CA . ARG A 1 93 ? 14.125 14.461 -10.18 1 94.19 93 ARG A CA 1
ATOM 729 C C . ARG A 1 93 ? 13.375 15.578 -10.898 1 94.19 93 ARG A C 1
ATOM 731 O O . ARG A 1 93 ? 12.391 15.32 -11.594 1 94.19 93 ARG A O 1
ATOM 738 N N . GLY A 1 94 ? 13.773 16.75 -10.688 1 97.06 94 GLY A N 1
ATOM 739 C CA . GLY A 1 94 ? 13.156 17.891 -11.352 1 97.06 94 GLY A CA 1
ATOM 740 C C . GLY A 1 94 ? 11.734 18.141 -10.891 1 97.06 94 GLY A C 1
ATOM 741 O O . GLY A 1 94 ? 10.859 18.438 -11.703 1 97.06 94 GLY A O 1
ATOM 742 N N . LEU A 1 95 ? 11.539 18.016 -9.672 1 97.81 95 LEU A N 1
ATOM 743 C CA . LEU A 1 95 ? 10.195 18.188 -9.125 1 97.81 95 LEU A CA 1
ATOM 744 C C . LEU A 1 95 ? 9.961 19.641 -8.734 1 97.81 95 LEU A C 1
ATOM 746 O O . LEU A 1 95 ? 10.891 20.344 -8.312 1 97.81 95 LEU A O 1
ATOM 750 N N . ASP A 1 96 ? 8.695 20.047 -8.883 1 98.38 96 ASP A N 1
ATOM 751 C CA . ASP A 1 96 ? 8.273 21.406 -8.57 1 98.38 96 ASP A CA 1
ATOM 752 C C . ASP A 1 96 ? 7.305 21.422 -7.387 1 98.38 96 ASP A C 1
ATOM 754 O O . ASP A 1 96 ? 6.129 21.078 -7.539 1 98.38 96 ASP A O 1
ATOM 758 N N . LEU A 1 97 ? 7.789 21.906 -6.27 1 98.75 97 LEU A N 1
ATOM 759 C CA . LEU A 1 97 ? 6.992 21.891 -5.047 1 98.75 97 LEU A CA 1
ATOM 760 C C . LEU A 1 97 ? 5.918 22.969 -5.078 1 98.75 97 LEU A C 1
ATOM 762 O O . LEU A 1 97 ? 6.234 24.156 -5.168 1 98.75 97 LEU A O 1
ATOM 766 N N . ARG A 1 98 ? 4.672 22.531 -4.914 1 98.75 98 ARG A N 1
ATOM 767 C CA . ARG A 1 98 ? 3.557 23.469 -5.012 1 98.75 98 ARG A CA 1
ATOM 768 C C . ARG A 1 98 ? 2.955 23.75 -3.641 1 98.75 98 ARG A C 1
ATOM 770 O O . ARG A 1 98 ? 2.592 24.875 -3.334 1 98.75 98 ARG A O 1
ATOM 777 N N . TYR A 1 99 ? 2.807 22.672 -2.9 1 98.81 99 TYR A N 1
ATOM 778 C CA . TYR A 1 99 ? 2.135 22.797 -1.611 1 98.81 99 TYR A CA 1
ATOM 779 C C . TYR A 1 99 ? 2.873 22.016 -0.531 1 98.81 99 TYR A C 1
ATOM 781 O O . TYR A 1 99 ? 3.445 20.969 -0.804 1 98.81 99 TYR A O 1
ATOM 789 N N . ILE A 1 100 ? 2.838 22.516 0.614 1 98.88 100 ILE A N 1
ATOM 790 C CA . ILE A 1 100 ? 3.287 21.844 1.828 1 98.88 100 ILE A CA 1
ATOM 791 C C . ILE A 1 100 ? 2.121 21.703 2.805 1 98.88 100 ILE A C 1
ATOM 793 O O . ILE A 1 100 ? 1.634 22.703 3.344 1 98.88 100 ILE A O 1
ATOM 797 N N . LEU A 1 101 ? 1.762 20.484 3.074 1 98.81 101 LEU A N 1
ATOM 798 C CA . LEU A 1 101 ? 0.514 20.188 3.773 1 98.81 101 LEU A CA 1
ATOM 799 C C . LEU A 1 101 ? 0.782 19.781 5.215 1 98.81 101 LEU A C 1
ATOM 801 O O . LEU A 1 101 ? 1.728 19.031 5.484 1 98.81 101 LEU A O 1
ATOM 805 N N . GLN A 1 102 ? -0.123 20.188 6.059 1 98.31 102 GLN A N 1
ATOM 806 C CA . GLN A 1 102 ? -0.116 19.734 7.445 1 98.31 102 GLN A CA 1
ATOM 807 C C . GLN A 1 102 ? -1.359 18.906 7.762 1 98.31 102 GLN A C 1
ATOM 809 O O . GLN A 1 102 ? -2.484 19.359 7.551 1 98.31 102 GLN A O 1
ATOM 814 N N . THR A 1 103 ? -1.154 17.734 8.297 1 98.5 103 THR A N 1
ATOM 815 C CA . THR A 1 103 ? -2.285 16.938 8.773 1 98.5 103 THR A CA 1
ATOM 816 C C . THR A 1 103 ? -2.811 17.5 10.094 1 98.5 103 THR A C 1
ATOM 818 O O . THR A 1 103 ? -3.992 17.344 10.414 1 98.5 103 THR A O 1
ATOM 821 N N . HIS A 1 104 ? -1.959 17.953 10.891 1 96.31 104 HIS A N 1
ATOM 822 C CA . HIS A 1 104 ? -2.252 18.672 12.117 1 96.31 104 HIS A CA 1
ATOM 823 C C . HIS A 1 104 ? -1.208 19.75 12.391 1 96.31 104 HIS A C 1
ATOM 825 O O . HIS A 1 104 ? -0.089 19.688 11.875 1 96.31 104 HIS A O 1
ATOM 831 N N . HIS A 1 105 ? -1.644 20.734 13.141 1 95.56 105 HIS A N 1
ATOM 832 C CA . HIS A 1 105 ? -0.757 21.875 13.359 1 95.56 105 HIS A CA 1
ATOM 833 C C . HIS A 1 105 ? 0.281 21.562 14.43 1 95.56 105 HIS A C 1
ATOM 835 O O . HIS A 1 105 ? -0.07 21.281 15.578 1 95.56 105 HIS A O 1
ATOM 841 N N . GLU A 1 106 ? 1.514 21.578 14.016 1 94.25 106 GLU A N 1
ATOM 842 C CA . GLU A 1 106 ? 2.656 21.469 14.914 1 94.25 106 GLU A CA 1
ATOM 843 C C . GLU A 1 106 ? 3.766 22.438 14.523 1 94.25 106 GLU A C 1
ATOM 845 O O . GLU A 1 106 ? 4.102 22.562 13.344 1 94.25 106 GLU A O 1
ATOM 850 N N . PRO A 1 107 ? 4.359 23.047 15.531 1 95.25 107 PRO A N 1
ATOM 851 C CA . PRO A 1 107 ? 5.434 24 15.242 1 95.25 107 PRO A CA 1
ATOM 852 C C . PRO A 1 107 ? 6.578 23.375 14.453 1 95.25 107 PRO A C 1
ATOM 854 O O . PRO A 1 107 ? 7.18 24.031 13.602 1 95.25 107 PRO A O 1
ATOM 857 N N . VAL A 1 108 ? 6.84 22.188 14.695 1 95.88 108 VAL A N 1
ATOM 858 C CA . VAL A 1 108 ? 7.965 21.531 14.039 1 95.88 108 VAL A CA 1
ATOM 859 C C . VAL A 1 108 ? 7.684 21.375 12.547 1 95.88 108 VAL A C 1
ATOM 861 O O . VAL A 1 108 ? 8.586 21.516 11.719 1 95.88 108 VAL A O 1
ATOM 864 N N . HIS A 1 109 ? 6.512 21.094 12.195 1 96.94 109 HIS A N 1
ATOM 865 C CA . HIS A 1 109 ? 6.133 21.031 10.789 1 96.94 109 HIS A CA 1
ATOM 866 C C . HIS A 1 109 ? 6.238 22.391 10.125 1 96.94 109 HIS A C 1
ATOM 868 O O . HIS A 1 109 ? 6.668 22.5 8.977 1 96.94 109 HIS A O 1
ATOM 874 N N . ILE A 1 110 ? 5.867 23.422 10.852 1 97.5 110 ILE A N 1
ATOM 875 C CA . ILE A 1 110 ? 5.906 24.781 10.328 1 97.5 110 ILE A CA 1
ATOM 876 C C . ILE A 1 110 ? 7.355 25.203 10.078 1 97.5 110 ILE A C 1
ATOM 878 O O . ILE A 1 110 ? 7.66 25.812 9.055 1 97.5 110 ILE A O 1
ATOM 882 N N . ALA A 1 111 ? 8.18 24.859 11.008 1 97.94 111 ALA A N 1
ATOM 883 C CA . ALA A 1 111 ? 9.594 25.188 10.859 1 97.94 111 ALA A CA 1
ATOM 884 C C . ALA A 1 111 ? 10.164 24.594 9.57 1 97.94 111 ALA A C 1
ATOM 886 O O . ALA A 1 111 ? 10.82 25.297 8.797 1 97.94 111 ALA A O 1
ATOM 887 N N . ALA A 1 112 ? 9.914 23.359 9.32 1 98.56 112 ALA A N 1
ATOM 888 C CA . ALA A 1 112 ? 10.383 22.688 8.109 1 98.56 112 ALA A CA 1
ATOM 889 C C . ALA A 1 112 ? 9.711 23.281 6.871 1 98.56 112 ALA A C 1
ATOM 891 O O . ALA A 1 112 ? 10.375 23.516 5.855 1 98.56 112 ALA A O 1
ATOM 892 N N . ALA A 1 113 ? 8.469 23.547 6.996 1 98.62 113 ALA A N 1
ATOM 893 C CA . ALA A 1 113 ? 7.691 24.062 5.875 1 98.62 113 ALA A CA 1
ATOM 894 C C . ALA A 1 113 ? 8.195 25.438 5.449 1 98.62 113 ALA A C 1
ATOM 896 O O . ALA A 1 113 ? 8.25 25.75 4.254 1 98.62 113 ALA A O 1
ATOM 897 N N . THR A 1 114 ? 8.508 26.25 6.379 1 98.31 114 THR A N 1
ATOM 898 C CA . THR A 1 114 ? 8.945 27.609 6.082 1 98.3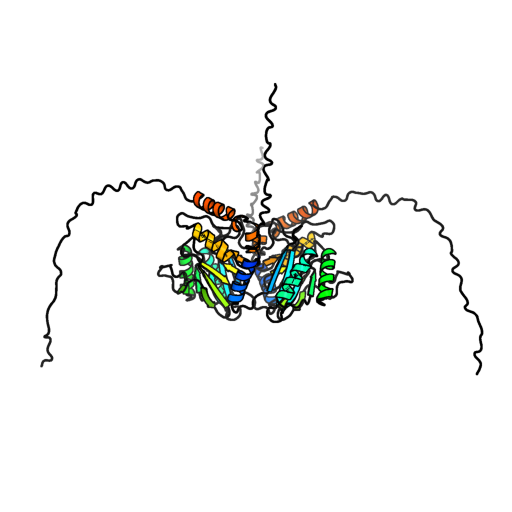1 114 THR A CA 1
ATOM 899 C C . THR A 1 114 ? 10.258 27.594 5.301 1 98.31 114 THR A C 1
ATOM 901 O O . THR A 1 114 ? 10.438 28.375 4.363 1 98.31 114 THR A O 1
ATOM 904 N N . VAL A 1 115 ? 11.148 26.703 5.652 1 98.44 115 VAL A N 1
ATOM 905 C CA . VAL A 1 115 ? 12.406 26.562 4.93 1 98.44 115 VAL A CA 1
ATOM 906 C C . VAL A 1 115 ? 12.133 26.109 3.494 1 98.44 115 VAL A C 1
ATOM 908 O O . VAL A 1 115 ? 12.664 26.703 2.545 1 98.44 115 VAL A O 1
ATOM 911 N N . LEU A 1 116 ? 11.312 25.125 3.35 1 98.62 116 LEU A N 1
ATOM 912 C CA . LEU A 1 116 ? 10.969 24.609 2.027 1 98.62 116 LEU A CA 1
ATOM 913 C C . LEU A 1 116 ? 10.289 25.688 1.188 1 98.62 116 LEU A C 1
ATOM 915 O O . LEU A 1 116 ? 10.539 25.797 -0.014 1 98.62 116 LEU A O 1
ATOM 919 N N . LYS A 1 117 ? 9.43 26.422 1.807 1 98.44 117 LYS A N 1
ATOM 920 C CA . LYS A 1 117 ? 8.727 27.516 1.142 1 98.44 117 LYS A CA 1
ATOM 921 C C . LYS A 1 117 ? 9.711 28.562 0.612 1 98.44 117 LYS A C 1
ATOM 923 O O . LYS A 1 117 ? 9.562 29.047 -0.511 1 98.44 117 LYS A O 1
ATOM 928 N N . GLU A 1 118 ? 10.617 28.906 1.412 1 97.62 118 GLU A N 1
ATOM 929 C CA . GLU A 1 118 ? 11.602 29.922 1.028 1 97.62 118 GLU A CA 1
ATOM 930 C C . GLU A 1 118 ? 12.352 29.5 -0.231 1 97.62 118 GLU A C 1
ATOM 932 O O . GLU A 1 118 ? 12.633 30.328 -1.1 1 97.62 118 GLU A O 1
ATOM 937 N N . HIS A 1 119 ? 12.578 28.266 -0.369 1 96.25 119 HIS A N 1
ATOM 938 C CA . HIS A 1 119 ? 13.383 27.75 -1.472 1 96.25 119 HIS A CA 1
ATOM 939 C C . HIS A 1 119 ? 12.531 27.5 -2.709 1 96.25 119 HIS A C 1
ATOM 941 O O . HIS A 1 119 ? 13.023 27.578 -3.836 1 96.25 119 HIS A O 1
ATOM 947 N N . SER A 1 120 ? 11.273 27.203 -2.57 1 97.31 120 SER A N 1
ATOM 948 C CA . SER A 1 120 ? 10.477 26.672 -3.674 1 97.31 120 SER A CA 1
ATOM 949 C C . SER A 1 120 ? 9.367 27.641 -4.066 1 97.31 120 SER A C 1
ATOM 951 O O . SER A 1 120 ? 8.82 27.562 -5.168 1 97.31 120 SER A O 1
ATOM 953 N N . GLY A 1 121 ? 8.953 28.5 -3.123 1 97.69 121 GLY A N 1
ATOM 954 C CA . GLY A 1 121 ? 7.781 29.344 -3.338 1 97.69 121 GLY A CA 1
ATOM 955 C C . GLY A 1 121 ? 6.473 28.609 -3.111 1 97.69 121 GLY A C 1
ATOM 956 O O . GLY A 1 121 ? 5.402 29.125 -3.428 1 97.69 121 GLY A O 1
ATOM 957 N N . ALA A 1 122 ? 6.539 27.469 -2.574 1 98.75 122 ALA A N 1
ATOM 958 C CA . ALA A 1 122 ? 5.344 26.672 -2.326 1 98.75 122 ALA A CA 1
ATOM 959 C C . ALA A 1 122 ? 4.438 27.344 -1.294 1 98.75 122 ALA A C 1
ATOM 961 O O . ALA A 1 122 ? 4.875 28.234 -0.562 1 98.75 122 ALA A O 1
ATOM 962 N N . ARG A 1 123 ? 3.213 26.938 -1.252 1 98.75 123 ARG A N 1
ATOM 963 C CA . ARG A 1 123 ? 2.256 27.438 -0.268 1 98.75 123 ARG A CA 1
ATOM 964 C C . ARG A 1 123 ? 2.076 26.438 0.871 1 98.75 123 ARG A C 1
ATOM 966 O O . ARG A 1 123 ? 1.956 25.234 0.635 1 98.75 123 ARG A O 1
ATOM 973 N N . ILE A 1 124 ? 2.039 26.938 2.068 1 98.81 124 ILE A N 1
ATOM 974 C CA . ILE A 1 124 ? 1.774 26.109 3.24 1 98.81 124 ILE A CA 1
ATOM 975 C C . ILE A 1 124 ? 0.268 25.984 3.459 1 98.81 124 ILE A C 1
ATOM 977 O O . ILE A 1 124 ? -0.444 26.984 3.49 1 98.81 124 ILE A O 1
ATOM 981 N N . VAL A 1 125 ? -0.222 24.75 3.609 1 98.75 125 VAL A N 1
ATOM 982 C CA . VAL A 1 125 ? -1.651 24.453 3.648 1 98.75 125 VAL A CA 1
ATOM 983 C C . VAL A 1 125 ? -2.008 23.797 4.977 1 98.75 125 VAL A C 1
ATOM 985 O O . VAL A 1 125 ? -1.281 22.922 5.453 1 98.75 125 VAL A O 1
ATOM 988 N N . ALA A 1 126 ? -3.137 24.172 5.578 1 98.56 126 ALA A N 1
ATOM 989 C CA . ALA A 1 126 ? -3.654 23.562 6.797 1 98.56 126 ALA A CA 1
ATOM 990 C C . ALA A 1 126 ? -5.176 23.656 6.855 1 98.56 126 ALA A C 1
ATOM 992 O O . ALA A 1 126 ? -5.805 24.203 5.953 1 98.56 126 ALA A O 1
ATOM 993 N N . HIS A 1 127 ? -5.715 23 7.883 1 98.44 127 HIS A N 1
ATOM 994 C CA . HIS A 1 127 ? -7.148 23.125 8.125 1 98.44 127 HIS A CA 1
ATOM 995 C C . HIS A 1 127 ? -7.543 24.562 8.406 1 98.44 127 HIS A C 1
ATOM 997 O O . HIS A 1 127 ? -6.758 25.328 8.977 1 98.44 127 HIS A O 1
ATOM 1003 N N . GLU A 1 128 ? -8.734 24.891 8.156 1 98.06 128 GLU A N 1
ATOM 1004 C CA . GLU A 1 128 ? -9.211 26.266 8.242 1 98.06 128 GLU A CA 1
ATOM 1005 C C . GLU A 1 128 ? -9.156 26.781 9.68 1 98.06 128 GLU A C 1
ATOM 1007 O O . GLU A 1 128 ? -9.062 27.984 9.906 1 98.06 128 GLU A O 1
ATOM 1012 N N . SER A 1 129 ? -9.188 25.938 10.656 1 96.88 129 SER A N 1
ATOM 1013 C CA . SER A 1 129 ? -9.219 26.375 12.047 1 96.88 129 SER A CA 1
ATOM 1014 C C . SER A 1 129 ? -7.836 26.797 12.523 1 96.88 129 SER A C 1
ATOM 1016 O O . SER A 1 129 ? -7.703 27.391 13.602 1 96.88 129 SER A O 1
ATOM 1018 N N . VAL A 1 130 ? -6.82 26.5 11.766 1 97.25 130 VAL A N 1
ATOM 1019 C CA . VAL A 1 130 ? -5.469 26.891 12.141 1 97.25 130 VAL A CA 1
ATOM 1020 C C . VAL A 1 130 ? -5.27 28.375 11.859 1 97.25 130 VAL A C 1
ATOM 1022 O O . VAL A 1 130 ? -5.441 28.828 10.719 1 97.25 130 VAL A O 1
ATOM 1025 N N . THR A 1 131 ? -4.777 29.141 12.852 1 95.5 131 THR A N 1
ATOM 1026 C CA . THR A 1 131 ? -4.699 30.578 12.727 1 95.5 131 THR A CA 1
ATOM 1027 C C . THR A 1 131 ? -3.248 31.031 12.594 1 95.5 131 THR A C 1
ATOM 1029 O O . THR A 1 131 ? -2.971 32.219 12.492 1 95.5 131 THR A O 1
ATOM 1032 N N . ASP A 1 132 ? -2.344 30.172 12.516 1 96.56 132 ASP A N 1
ATOM 1033 C CA . ASP A 1 132 ? -0.929 30.516 12.375 1 96.56 132 ASP A CA 1
ATOM 1034 C C . ASP A 1 132 ? -0.686 31.344 11.117 1 96.56 132 ASP A C 1
ATOM 1036 O O . ASP A 1 132 ? -1.193 31.031 10.047 1 96.56 132 ASP A O 1
ATOM 1040 N N . GLU A 1 133 ? 0.093 32.375 11.242 1 96.81 133 GLU A N 1
ATOM 1041 C CA . GLU A 1 133 ? 0.312 33.375 10.188 1 96.81 133 GLU A CA 1
ATOM 1042 C C . GLU A 1 133 ? 1.095 32.75 9.023 1 96.81 133 GLU A C 1
ATOM 1044 O O . GLU A 1 133 ? 1.086 33.281 7.914 1 96.81 133 GLU A O 1
ATOM 1049 N N . HIS A 1 134 ? 1.797 31.703 9.234 1 97.44 134 HIS A N 1
ATOM 1050 C CA . HIS A 1 134 ? 2.627 31.109 8.195 1 97.44 134 HIS A CA 1
ATOM 1051 C C . HIS A 1 134 ? 1.779 30.328 7.199 1 97.44 134 HIS A C 1
ATOM 1053 O O . HIS A 1 134 ? 2.262 29.953 6.125 1 97.44 134 HIS A O 1
ATOM 1059 N N . ILE A 1 135 ? 0.539 30.078 7.578 1 98.31 135 ILE A N 1
ATOM 1060 C CA . ILE A 1 135 ? -0.343 29.312 6.703 1 98.31 135 ILE A CA 1
ATOM 1061 C C . ILE A 1 135 ? -0.808 30.203 5.543 1 98.31 135 ILE A C 1
ATOM 1063 O O . ILE A 1 135 ? -1.316 31.297 5.758 1 98.31 135 ILE A O 1
ATOM 1067 N N . ASP A 1 136 ? -0.643 29.672 4.336 1 98.44 136 ASP A N 1
ATOM 1068 C CA . ASP A 1 136 ? -1.009 30.422 3.141 1 98.44 136 ASP A CA 1
ATOM 1069 C C . ASP A 1 136 ? -2.412 30.062 2.666 1 98.44 136 ASP A C 1
ATOM 1071 O O . ASP A 1 136 ? -3.105 30.875 2.062 1 98.44 136 ASP A O 1
ATOM 1075 N N . LEU A 1 137 ? -2.773 28.875 2.773 1 98.31 137 LEU A N 1
ATOM 1076 C CA . LEU A 1 137 ? -4.047 28.359 2.297 1 98.31 137 LEU A CA 1
ATOM 1077 C C . LEU A 1 137 ? -4.727 27.516 3.371 1 98.31 137 LEU A C 1
ATOM 1079 O O . LEU A 1 137 ? -4.105 26.609 3.947 1 98.31 137 LEU A O 1
ATOM 1083 N N . ARG A 1 138 ? -5.922 27.797 3.643 1 98.44 138 ARG A N 1
ATOM 1084 C CA . ARG A 1 138 ? -6.719 27.062 4.621 1 98.44 138 ARG A CA 1
ATOM 1085 C C . ARG A 1 138 ? -7.828 26.266 3.938 1 98.44 138 ARG A C 1
ATOM 1087 O O . ARG A 1 138 ? -8.539 26.797 3.078 1 98.44 138 ARG A O 1
ATOM 1094 N N . MET A 1 139 ? -7.898 25 4.332 1 97.94 139 MET A N 1
ATOM 1095 C CA . MET A 1 139 ? -8.82 24.109 3.641 1 97.94 139 MET A CA 1
ATOM 1096 C C . MET A 1 139 ? -9.82 23.5 4.617 1 97.94 139 MET A C 1
ATOM 1098 O O . MET A 1 139 ? -9.578 23.469 5.824 1 97.94 139 MET A O 1
ATOM 1102 N N . ARG A 1 140 ? -10.977 23.047 4.016 1 97.38 140 ARG A N 1
ATOM 1103 C CA . ARG A 1 140 ? -12.047 22.422 4.781 1 97.38 140 ARG A CA 1
ATOM 1104 C C . ARG A 1 140 ? -12.336 21 4.277 1 97.38 140 ARG A C 1
ATOM 1106 O O . ARG A 1 140 ? -11.82 20.594 3.234 1 97.38 140 ARG A O 1
ATOM 1113 N N . HIS A 1 141 ? -13.148 20.328 5.055 1 97.88 141 HIS A N 1
ATOM 1114 C CA . HIS A 1 141 ? -13.594 19 4.668 1 97.88 141 HIS A CA 1
ATOM 1115 C C . HIS A 1 141 ? -14.156 19 3.254 1 97.88 141 HIS A C 1
ATOM 1117 O O . HIS A 1 141 ? -15 19.828 2.914 1 97.88 141 HIS A O 1
ATOM 1123 N N . GLY A 1 142 ? -13.648 18.094 2.488 1 96.81 142 GLY A N 1
ATOM 1124 C CA . GLY A 1 142 ? -14.211 17.906 1.161 1 96.81 142 GLY A CA 1
ATOM 1125 C C . GLY A 1 142 ? -13.484 18.688 0.085 1 96.81 142 GLY A C 1
ATOM 1126 O O . GLY A 1 142 ? -13.648 18.422 -1.106 1 96.81 142 GLY A O 1
ATOM 1127 N N . ASP A 1 143 ? -12.695 19.688 0.478 1 97.5 143 ASP A N 1
ATOM 1128 C CA . ASP A 1 143 ? -11.945 20.453 -0.504 1 97.5 143 ASP A CA 1
ATOM 1129 C C . ASP A 1 143 ? -10.969 19.562 -1.271 1 97.5 143 ASP A C 1
ATOM 1131 O O . ASP A 1 143 ? -10.516 18.531 -0.751 1 97.5 143 ASP A O 1
ATOM 1135 N N . VAL A 1 144 ? -10.727 19.938 -2.535 1 97.69 144 VAL A N 1
ATOM 1136 C CA . VAL A 1 144 ? -9.805 19.219 -3.398 1 97.69 144 VAL A CA 1
ATOM 1137 C C . VAL A 1 144 ? -8.641 20.125 -3.785 1 97.69 144 VAL A C 1
ATOM 1139 O O . VAL A 1 144 ? -8.844 21.281 -4.145 1 97.69 144 VAL A O 1
ATOM 1142 N N . LEU A 1 145 ? -7.422 19.656 -3.607 1 97.56 145 LEU A N 1
ATOM 1143 C CA . LEU A 1 145 ? -6.203 20.344 -4.012 1 97.56 145 LEU A CA 1
ATOM 1144 C C . LEU A 1 145 ? -5.574 19.672 -5.227 1 97.56 145 LEU A C 1
ATOM 1146 O O . LEU A 1 145 ? -5.289 18.469 -5.195 1 97.56 145 LEU A O 1
ATOM 1150 N N . TYR A 1 146 ? -5.367 20.484 -6.273 1 97.69 146 TYR A N 1
ATOM 1151 C CA . TYR A 1 146 ? -4.785 19.953 -7.5 1 97.69 146 TYR A CA 1
ATOM 1152 C C . TYR A 1 146 ? -3.299 20.281 -7.586 1 97.69 146 TYR A C 1
ATOM 1154 O O . TYR A 1 146 ? -2.871 21.375 -7.223 1 97.69 146 TYR A O 1
ATOM 1162 N N . PHE A 1 147 ? -2.506 19.359 -8.047 1 97.31 147 PHE A N 1
ATOM 1163 C CA . PHE A 1 147 ? -1.103 19.531 -8.398 1 97.31 147 PHE A CA 1
ATOM 1164 C C . PHE A 1 147 ? -0.761 18.766 -9.664 1 97.31 147 PHE A C 1
ATOM 1166 O O . PHE A 1 147 ? -0.508 17.562 -9.609 1 97.31 147 PHE A O 1
ATOM 1173 N N . GLY A 1 148 ? -0.668 19.469 -10.68 1 96.56 148 GLY A N 1
ATOM 1174 C CA . GLY A 1 148 ? -0.62 18.844 -11.992 1 96.56 148 GLY A CA 1
ATOM 1175 C C . GLY A 1 148 ? -1.896 18.109 -12.352 1 96.56 148 GLY A C 1
ATOM 1176 O O . GLY A 1 148 ? -2.99 18.672 -12.266 1 96.56 148 GLY A O 1
ATOM 1177 N N . GLU A 1 149 ? -1.747 16.891 -12.781 1 93.44 149 GLU A N 1
ATOM 1178 C CA . GLU A 1 149 ? -2.896 16.062 -13.133 1 93.44 149 GLU A CA 1
ATOM 1179 C C . GLU A 1 149 ? -3.371 15.25 -11.93 1 93.44 149 GLU A C 1
ATOM 1181 O O . GLU A 1 149 ? -4.363 14.523 -12.023 1 93.44 149 GLU A O 1
ATOM 1186 N N . GLU A 1 150 ? -2.691 15.438 -10.867 1 94.25 150 GLU A N 1
ATOM 1187 C CA . GLU A 1 150 ? -3.055 14.75 -9.633 1 94.25 150 GLU A CA 1
ATOM 1188 C C . GLU A 1 150 ? -3.93 15.633 -8.742 1 94.25 150 GLU A C 1
ATOM 1190 O O . GLU A 1 150 ? -3.982 16.844 -8.93 1 94.25 150 GLU A O 1
ATOM 1195 N N . SER A 1 151 ? -4.641 14.945 -7.828 1 95.75 151 SER A N 1
ATOM 1196 C CA . SER A 1 151 ? -5.43 15.703 -6.863 1 95.75 151 SER A CA 1
ATOM 1197 C C . SER A 1 151 ? -5.496 14.984 -5.52 1 95.75 151 SER A C 1
ATOM 1199 O O . SER A 1 151 ? -5.344 13.766 -5.453 1 95.75 151 SER A O 1
ATOM 1201 N N . LEU A 1 152 ? -5.656 15.742 -4.469 1 96.06 152 LEU A N 1
ATOM 1202 C CA . LEU A 1 152 ? -5.859 15.25 -3.111 1 96.06 152 LEU A CA 1
ATOM 1203 C C . LEU A 1 152 ? -7.121 15.844 -2.5 1 96.06 152 LEU A C 1
ATOM 1205 O O . LEU A 1 152 ? -7.41 17.031 -2.695 1 96.06 152 LEU A O 1
ATOM 1209 N N . ARG A 1 153 ? -7.82 15.047 -1.773 1 97.5 153 ARG A N 1
ATOM 1210 C CA . ARG A 1 153 ? -9.008 15.5 -1.061 1 97.5 153 ARG A CA 1
ATOM 1211 C C . ARG A 1 153 ? -8.742 15.625 0.435 1 97.5 153 ARG A C 1
ATOM 1213 O O . ARG A 1 153 ? -8.055 14.781 1.021 1 97.5 153 ARG A O 1
ATOM 1220 N N . VAL A 1 154 ? -9.367 16.656 0.992 1 98.31 154 VAL A N 1
ATOM 1221 C CA . VAL A 1 154 ? -9.188 16.906 2.418 1 98.31 154 VAL A CA 1
ATOM 1222 C C . VAL A 1 154 ? -10.352 16.297 3.199 1 98.31 154 VAL A C 1
ATOM 1224 O O . VAL A 1 154 ? -11.516 16.578 2.896 1 98.31 154 VAL A O 1
ATOM 1227 N N . LEU A 1 155 ? -10.055 15.461 4.152 1 98.25 155 LEU A N 1
ATOM 1228 C CA . LEU A 1 155 ? -11.031 14.938 5.098 1 98.25 155 LEU A CA 1
ATOM 1229 C C . LEU A 1 155 ? -10.781 15.477 6.5 1 98.25 155 LEU A C 1
ATOM 1231 O O . LEU A 1 155 ? -9.703 15.273 7.062 1 98.25 155 LEU A O 1
ATOM 1235 N N . HIS A 1 156 ? -11.719 16.234 6.961 1 98.44 156 HIS A N 1
ATOM 1236 C CA . HIS A 1 156 ? -11.609 16.672 8.344 1 98.44 156 HIS A CA 1
ATOM 1237 C C . HIS A 1 156 ? -11.82 15.508 9.312 1 98.44 156 HIS A C 1
ATOM 1239 O O . HIS A 1 156 ? -12.906 14.93 9.359 1 98.44 156 HIS A O 1
ATOM 1245 N N . THR A 1 157 ? -10.844 15.125 10.047 1 97.88 157 THR A N 1
ATOM 1246 C CA . THR A 1 157 ? -10.875 13.992 10.969 1 97.88 157 THR A CA 1
ATOM 1247 C C . THR A 1 157 ? -10.445 14.43 12.367 1 97.88 157 THR A C 1
ATOM 1249 O O . THR A 1 157 ? -9.453 13.93 12.898 1 97.88 157 THR A O 1
ATOM 1252 N N . PRO A 1 158 ? -11.227 15.266 12.977 1 97.06 158 PRO A N 1
ATOM 1253 C CA . PRO A 1 158 ? -10.867 15.805 14.289 1 97.06 158 PRO A CA 1
ATOM 1254 C C . PRO A 1 158 ? -10.961 14.758 15.398 1 97.06 158 PRO A C 1
ATOM 1256 O O . PRO A 1 158 ? -11.438 13.648 15.172 1 97.06 158 PRO A O 1
ATOM 1259 N N . GLY A 1 159 ? -10.461 15.125 16.641 1 94.5 159 GLY A N 1
ATOM 1260 C CA . GLY A 1 159 ? -10.508 14.289 17.828 1 94.5 159 GLY A CA 1
ATOM 1261 C C . GLY A 1 159 ? -9.227 14.336 18.641 1 94.5 159 GLY A C 1
ATOM 1262 O O . GLY A 1 159 ? -9.234 14.781 19.797 1 94.5 159 GLY A O 1
ATOM 1263 N N . LEU A 1 160 ? -8.164 13.898 18 1 93.38 160 LEU A N 1
ATOM 1264 C CA . LEU A 1 160 ? -6.883 14.07 18.688 1 93.38 160 LEU A CA 1
ATOM 1265 C C . LEU A 1 160 ? -6.492 15.547 18.734 1 93.38 160 LEU A C 1
ATOM 1267 O O . LEU A 1 160 ? -6.074 16.047 19.781 1 93.38 160 LEU A O 1
ATOM 1271 N N . SER A 1 161 ? -6.551 16.156 17.625 1 92.75 161 SER A N 1
ATOM 1272 C CA . SER A 1 161 ? -6.5 17.609 17.484 1 92.75 161 SER A CA 1
ATOM 1273 C C . SER A 1 161 ? -7.727 18.141 16.75 1 92.75 161 SER A C 1
ATOM 1275 O O . SER A 1 161 ? -8.203 17.516 15.797 1 92.75 161 SER A O 1
ATOM 1277 N N . PRO A 1 162 ? -8.203 19.266 17.203 1 94.56 162 PRO A N 1
ATOM 1278 C CA . PRO A 1 162 ? -9.406 19.797 16.547 1 94.56 162 PRO A CA 1
ATOM 1279 C C . PRO A 1 162 ? -9.172 20.125 15.07 1 94.56 162 PRO A C 1
ATOM 1281 O O . PRO A 1 162 ? -10.117 20.109 14.281 1 94.56 162 PRO A O 1
ATOM 1284 N N . CYS A 1 163 ? -8 20.406 14.672 1 96.81 163 CYS A N 1
ATOM 1285 C CA . CYS A 1 163 ? -7.711 20.828 13.305 1 96.81 163 CYS A CA 1
ATOM 1286 C C . CYS A 1 163 ? -7.27 19.641 12.453 1 96.81 163 CYS A C 1
ATOM 1288 O O . CYS A 1 163 ? -6.906 19.797 11.289 1 96.81 163 CYS A O 1
ATOM 1290 N N . ALA A 1 164 ? -7.285 18.422 12.992 1 97.62 164 ALA A N 1
ATOM 1291 C CA . ALA A 1 164 ? -6.707 17.266 12.312 1 97.62 164 ALA A CA 1
ATOM 1292 C C . ALA A 1 164 ? -7.449 16.969 11.016 1 97.62 164 ALA A C 1
ATOM 1294 O O . ALA A 1 164 ? -8.68 16.984 10.977 1 97.62 164 ALA A O 1
ATOM 1295 N N . VAL A 1 165 ? -6.66 16.688 9.977 1 98.5 165 VAL A N 1
ATOM 1296 C CA . VAL A 1 165 ? -7.223 16.297 8.695 1 98.5 165 VAL A CA 1
ATOM 1297 C C . VAL A 1 165 ? -6.504 15.055 8.172 1 98.5 165 VAL A C 1
ATOM 1299 O O . VAL A 1 165 ? -5.375 14.773 8.578 1 98.5 165 VAL A O 1
ATOM 1302 N N . THR A 1 166 ? -7.18 14.289 7.391 1 98.69 166 THR A N 1
ATOM 1303 C CA . THR A 1 166 ? -6.633 13.219 6.566 1 98.69 166 THR A CA 1
ATOM 1304 C C . THR A 1 166 ? -6.641 13.617 5.09 1 98.69 166 THR A C 1
ATOM 1306 O O . THR A 1 166 ? -7.625 14.172 4.598 1 98.69 166 THR A O 1
ATOM 1309 N N . TYR A 1 167 ? -5.496 13.414 4.422 1 98.75 167 TYR A N 1
ATOM 1310 C CA . TYR A 1 167 ? -5.43 13.641 2.98 1 98.75 167 TYR A CA 1
ATOM 1311 C C . TYR A 1 167 ? -5.621 12.336 2.217 1 98.75 167 TYR A C 1
ATOM 1313 O O . TYR A 1 167 ? -5.004 11.32 2.543 1 98.75 167 TYR A O 1
ATOM 1321 N N . TRP A 1 168 ? -6.516 12.391 1.25 1 98.12 168 TRP A N 1
ATOM 1322 C CA . TRP A 1 168 ? -6.824 11.234 0.426 1 98.12 168 TRP A CA 1
ATOM 1323 C C . TRP A 1 168 ? -6.281 11.406 -0.988 1 98.12 168 TRP A C 1
ATOM 1325 O O . TRP A 1 168 ? -6.688 12.32 -1.706 1 98.12 168 TRP A O 1
ATOM 1335 N N . TRP A 1 169 ? -5.305 10.594 -1.364 1 96.69 169 TRP A N 1
ATOM 1336 C CA . TRP A 1 169 ? -4.684 10.57 -2.684 1 96.69 169 TRP A CA 1
ATOM 1337 C C . TRP A 1 169 ? -4.656 9.156 -3.254 1 96.69 169 TRP A C 1
ATOM 1339 O O . TRP A 1 169 ? -4.082 8.25 -2.65 1 96.69 169 TRP A O 1
ATOM 1349 N N . GLU A 1 170 ? -5.344 8.961 -4.402 1 92.25 170 GLU A N 1
ATOM 1350 C CA . GLU A 1 170 ? -5.414 7.637 -5.008 1 92.25 170 GLU A CA 1
ATOM 1351 C C . GLU A 1 170 ? -5.98 6.613 -4.027 1 92.25 170 GLU A C 1
ATOM 1353 O O . GLU A 1 170 ? -7.102 6.766 -3.537 1 92.25 170 GLU A O 1
ATOM 1358 N N . ASP A 1 171 ? -5.277 5.57 -3.74 1 94.62 171 ASP A N 1
ATOM 1359 C CA . ASP A 1 171 ? -5.762 4.551 -2.814 1 94.62 171 ASP A CA 1
ATOM 1360 C C . ASP A 1 171 ? -5.125 4.715 -1.436 1 94.62 171 ASP A C 1
ATOM 1362 O O . ASP A 1 171 ? -5.059 3.758 -0.66 1 94.62 171 ASP A O 1
ATOM 1366 N N . ARG A 1 172 ? -4.621 5.938 -1.129 1 97.81 172 ARG A N 1
ATOM 1367 C CA . ARG A 1 172 ? -3.842 6.172 0.082 1 97.81 172 ARG A CA 1
ATOM 1368 C C . ARG A 1 172 ? -4.48 7.262 0.939 1 97.81 172 ARG A C 1
ATOM 1370 O O . ARG A 1 172 ? -4.859 8.32 0.43 1 97.81 172 ARG A O 1
ATOM 1377 N N . LEU A 1 173 ? -4.555 6.945 2.193 1 98.44 173 LEU A N 1
ATOM 1378 C CA . LEU A 1 173 ? -4.945 7.926 3.201 1 98.44 173 LEU A CA 1
ATOM 1379 C C . LEU A 1 173 ? -3.756 8.312 4.074 1 98.44 173 LEU A C 1
ATOM 1381 O O . LEU A 1 173 ? -3.117 7.453 4.68 1 98.44 173 LEU A O 1
ATOM 1385 N N . PHE A 1 174 ? -3.451 9.602 4.086 1 98.81 174 PHE A N 1
ATOM 1386 C CA . PHE A 1 174 ? -2.443 10.133 5 1 98.81 174 PHE A CA 1
ATOM 1387 C C . PHE A 1 174 ? -3.092 10.664 6.27 1 98.81 174 PHE A C 1
ATOM 1389 O O . PHE A 1 174 ? -3.615 11.781 6.281 1 98.81 174 PHE A O 1
ATOM 1396 N N . THR A 1 175 ? -2.922 9.906 7.379 1 98.56 175 THR A N 1
ATOM 1397 C CA . THR A 1 175 ? -3.836 10.047 8.508 1 98.56 175 THR A CA 1
ATOM 1398 C C . THR A 1 175 ? -3.172 10.82 9.641 1 98.56 175 THR A C 1
ATOM 1400 O O . THR A 1 175 ? -3.756 10.977 10.719 1 98.56 175 THR A O 1
ATOM 1403 N N . GLY A 1 176 ? -1.961 11.266 9.398 1 97.94 176 GLY A N 1
ATOM 1404 C CA . GLY A 1 176 ? -1.275 11.977 10.477 1 97.94 176 GLY A CA 1
ATOM 1405 C C . GLY A 1 176 ? -1.253 11.195 11.773 1 97.94 176 GLY A C 1
ATOM 1406 O O . GLY A 1 176 ? -0.847 10.031 11.805 1 97.94 176 GLY A O 1
ATOM 1407 N N . MET A 1 177 ? -1.787 11.883 12.789 1 95.56 177 MET A N 1
ATOM 1408 C CA . MET A 1 177 ? -1.789 11.266 14.109 1 95.56 177 MET A CA 1
ATOM 1409 C C . MET A 1 177 ? -3.145 10.641 14.422 1 95.56 177 MET A C 1
ATOM 1411 O O . MET A 1 177 ? -3.307 9.969 15.445 1 95.56 177 MET A O 1
ATOM 1415 N N . THR A 1 178 ? -4.074 10.781 13.594 1 95.56 178 THR A N 1
ATOM 1416 C CA . THR A 1 178 ? -5.438 10.344 13.867 1 95.56 178 THR A CA 1
ATOM 1417 C C . THR A 1 178 ? -5.512 8.82 13.922 1 95.56 178 THR A C 1
ATOM 1419 O O . THR A 1 178 ? -6.168 8.258 14.805 1 95.56 178 THR A O 1
ATOM 1422 N N . LEU A 1 179 ? -4.891 8.203 13.039 1 95.19 179 LEU A N 1
ATOM 1423 C CA . LEU A 1 179 ? -4.883 6.746 12.922 1 95.19 179 LEU A CA 1
ATOM 1424 C C . LEU A 1 179 ? -3.514 6.242 12.484 1 95.19 179 LEU A C 1
ATOM 1426 O O . LEU A 1 179 ? -3.035 6.594 11.398 1 95.19 179 LEU A O 1
ATOM 1430 N N . LEU A 1 180 ? -2.926 5.449 13.367 1 95.69 180 LEU A N 1
ATOM 1431 C CA . LEU A 1 180 ? -1.611 4.883 13.086 1 95.69 180 LEU A CA 1
ATOM 1432 C C . LEU A 1 180 ? -1.739 3.484 12.484 1 95.69 180 LEU A C 1
ATOM 1434 O O . LEU A 1 180 ? -2.85 2.988 12.289 1 95.69 180 LEU A O 1
ATOM 1438 N N . ALA A 1 181 ? -0.607 2.865 12.164 1 94.62 181 ALA A N 1
ATOM 1439 C CA . ALA A 1 181 ? -0.615 1.561 11.508 1 94.62 181 ALA A CA 1
ATOM 1440 C C . ALA A 1 181 ? -1.118 0.473 12.453 1 94.62 181 ALA A C 1
ATOM 1442 O O . ALA A 1 181 ? -1.535 -0.599 12.008 1 94.62 181 ALA A O 1
ATOM 1443 N N . THR A 1 182 ? -1.062 0.784 13.711 1 91.19 182 THR A N 1
ATOM 1444 C CA . THR A 1 182 ? -1.45 -0.224 14.688 1 91.19 182 THR A CA 1
ATOM 1445 C C . THR A 1 182 ? -2.727 0.191 15.414 1 91.19 182 THR A C 1
ATOM 1447 O O . THR A 1 182 ? -3.117 -0.437 16.406 1 91.19 182 THR A O 1
ATOM 1450 N N . GLY A 1 183 ? -3.271 1.238 15 1 89.25 183 GLY A N 1
ATOM 1451 C CA . GLY A 1 183 ? -4.492 1.698 15.641 1 89.25 183 GLY A CA 1
ATOM 1452 C C . GLY A 1 183 ? -4.477 3.18 15.961 1 89.25 183 GLY A C 1
ATOM 1453 O O . GLY A 1 183 ? -3.729 3.945 15.352 1 89.25 183 GLY A O 1
ATOM 1454 N N . ALA A 1 184 ? -5.355 3.545 16.906 1 87.44 184 ALA A N 1
ATOM 1455 C CA . ALA A 1 184 ? -5.469 4.949 17.281 1 87.44 184 ALA A CA 1
ATOM 1456 C C . ALA A 1 184 ? -4.266 5.395 18.109 1 87.44 184 ALA A C 1
ATOM 1458 O O . ALA A 1 184 ? -3.75 4.629 18.922 1 87.44 184 ALA A O 1
ATOM 1459 N N . ALA A 1 185 ? -3.854 6.613 17.797 1 85.19 185 ALA A N 1
ATOM 1460 C CA . ALA A 1 185 ? -2.818 7.199 18.656 1 85.19 185 ALA A CA 1
ATOM 1461 C C . ALA A 1 185 ? -3.35 7.473 20.062 1 85.19 185 ALA A C 1
ATOM 1463 O O . ALA A 1 185 ? -4.551 7.676 20.25 1 85.19 185 ALA A O 1
ATOM 1464 N N . PRO A 1 186 ? -2.434 7.516 20.969 1 83.44 186 PRO A N 1
ATOM 1465 C CA . PRO A 1 186 ? -2.873 7.816 22.344 1 83.44 186 PRO A CA 1
ATOM 1466 C C . PRO A 1 186 ? -3.455 9.227 22.469 1 83.44 186 PRO A C 1
ATOM 1468 O O . PRO A 1 186 ? -2.906 10.18 21.922 1 83.44 186 PRO A O 1
ATOM 1471 N N . CYS A 1 187 ? -4.5 9.297 23.203 1 85.62 187 CYS A N 1
ATOM 1472 C CA . CYS A 1 187 ? -5.145 10.586 23.453 1 85.62 187 CYS A CA 1
ATOM 1473 C C . CYS A 1 187 ? -4.34 11.414 24.453 1 85.62 187 CYS A C 1
ATOM 1475 O O . CYS A 1 187 ? -3.572 10.859 25.234 1 85.62 187 CYS A O 1
ATOM 1477 N N . THR A 1 188 ? -4.512 12.68 24.203 1 81.25 188 THR A N 1
ATOM 1478 C CA . THR A 1 188 ? -3.959 13.633 25.156 1 81.25 188 THR A CA 1
ATOM 1479 C C . THR A 1 188 ? -5.074 14.398 25.859 1 81.25 188 THR A C 1
ATOM 1481 O O . THR A 1 188 ? -6.258 14.156 25.609 1 81.25 188 THR A O 1
ATOM 1484 N N . SER A 1 189 ? -4.668 15.297 26.781 1 79.94 189 SER A N 1
ATOM 1485 C CA . SER A 1 189 ? -5.641 16.094 27.516 1 79.94 189 SER A CA 1
ATOM 1486 C C . SER A 1 189 ? -6.441 17 26.578 1 79.94 189 SER A C 1
ATOM 1488 O O . SER A 1 189 ? -7.555 17.406 26.906 1 79.94 189 SER A O 1
ATOM 1490 N N . GLN A 1 190 ? -5.961 17.219 25.422 1 79.62 190 GLN A N 1
ATOM 1491 C CA . GLN A 1 190 ? -6.621 18.125 24.484 1 79.62 190 GLN A CA 1
ATOM 1492 C C . GLN A 1 190 ? -7.477 17.344 23.484 1 79.62 190 GLN A C 1
ATOM 1494 O O . GLN A 1 190 ? -8.18 17.938 22.672 1 79.62 190 GLN A O 1
ATOM 1499 N N . SER A 1 191 ? -7.469 16.062 23.734 1 90.25 191 SER A N 1
ATOM 1500 C CA . SER A 1 191 ? -8.18 15.219 22.766 1 90.25 191 SER A CA 1
ATOM 1501 C C . SER A 1 191 ? -9.656 15.102 23.125 1 90.25 191 SER A C 1
ATOM 1503 O O . SER A 1 191 ? -10.039 15.305 24.281 1 90.25 191 SER A O 1
ATOM 1505 N N . ASP A 1 192 ? -10.445 14.914 22.156 1 92.75 192 ASP A N 1
ATOM 1506 C CA . ASP A 1 192 ? -11.844 14.531 22.297 1 92.75 192 ASP A CA 1
ATOM 1507 C C . ASP A 1 192 ? -12.07 13.094 21.828 1 92.75 192 ASP A C 1
ATOM 1509 O O . ASP A 1 192 ? -12.32 12.859 20.641 1 92.75 192 ASP A O 1
ATOM 1513 N N . PRO A 1 193 ? -12.133 12.211 22.75 1 89.44 193 PRO A N 1
ATOM 1514 C CA . PRO A 1 193 ? -12.172 10.789 22.406 1 89.44 193 PRO A CA 1
ATOM 1515 C C . PRO A 1 193 ? -13.422 10.414 21.609 1 89.44 193 PRO A C 1
ATOM 1517 O O . PRO A 1 193 ? -13.367 9.555 20.734 1 89.44 193 PRO A O 1
ATOM 1520 N N . GLN A 1 194 ? -14.547 11.023 21.969 1 89.69 194 GLN A N 1
ATOM 1521 C CA . GLN A 1 194 ? -15.781 10.711 21.25 1 89.69 194 GLN A CA 1
ATOM 1522 C C . GLN A 1 194 ? -15.688 11.125 19.781 1 89.69 194 GLN A C 1
ATOM 1524 O O . GLN A 1 194 ? -16.047 10.352 18.891 1 89.69 194 GLN A O 1
ATOM 1529 N N . THR A 1 195 ? -15.219 12.297 19.625 1 94 195 THR A N 1
ATOM 1530 C CA . THR A 1 195 ? -15.047 12.805 18.266 1 94 195 THR A CA 1
ATOM 1531 C C . THR A 1 195 ? -14.008 11.969 17.516 1 94 195 THR A C 1
ATOM 1533 O O . THR A 1 195 ? -14.195 11.672 16.328 1 94 195 THR A O 1
ATOM 1536 N N . LEU A 1 196 ? -12.984 11.609 18.203 1 93 196 LEU A N 1
ATOM 1537 C CA . LEU A 1 196 ? -11.945 10.781 17.594 1 93 196 LEU A CA 1
ATOM 1538 C C . LEU A 1 196 ? -12.516 9.438 17.156 1 93 196 LEU A C 1
ATOM 1540 O O . LEU A 1 196 ? -12.242 8.984 16.031 1 93 196 LEU A O 1
ATOM 1544 N N . TYR A 1 197 ? -13.281 8.867 17.984 1 89.62 197 TYR A N 1
ATOM 1545 C CA . TYR A 1 197 ? -13.914 7.598 17.672 1 89.62 197 TYR A CA 1
ATOM 1546 C C . TYR A 1 197 ? -14.758 7.703 16.406 1 89.62 197 TYR A C 1
ATOM 1548 O O . TYR A 1 197 ? -14.711 6.828 15.539 1 89.62 197 TYR A O 1
ATOM 1556 N N . HIS A 1 198 ? -15.469 8.766 16.281 1 91.44 198 HIS A N 1
ATOM 1557 C CA . HIS A 1 198 ? -16.328 8.984 15.117 1 91.44 198 HIS A CA 1
ATOM 1558 C C . HIS A 1 198 ? -15.484 9.188 13.859 1 91.44 198 HIS A C 1
ATOM 1560 O O . HIS A 1 198 ? -15.789 8.617 12.812 1 91.44 198 HIS A O 1
ATOM 1566 N N . SER A 1 199 ? -14.477 10 13.969 1 94.44 199 SER A N 1
ATOM 1567 C CA . SER A 1 199 ? -13.586 10.234 12.836 1 94.44 199 SER A CA 1
ATOM 1568 C C . SER A 1 199 ? -12.992 8.93 12.312 1 94.44 199 SER A C 1
ATOM 1570 O O . SER A 1 199 ? -12.922 8.719 11.102 1 94.44 199 SER A O 1
ATOM 1572 N N . ILE A 1 200 ? -12.664 8.07 13.172 1 92.94 200 ILE A N 1
ATOM 1573 C CA . ILE A 1 200 ? -11.992 6.828 12.797 1 92.94 200 ILE A CA 1
ATOM 1574 C C . ILE A 1 200 ? -13.016 5.84 12.242 1 92.94 200 ILE A C 1
ATOM 1576 O O . ILE A 1 200 ? -12.844 5.305 11.148 1 92.94 200 ILE A O 1
ATOM 1580 N N . THR A 1 201 ? -14.133 5.617 12.852 1 89.25 201 THR A N 1
ATOM 1581 C CA . THR A 1 201 ? -15.039 4.52 12.539 1 89.25 201 THR A CA 1
ATOM 1582 C C . THR A 1 201 ? -15.984 4.906 11.398 1 89.25 201 THR A C 1
ATOM 1584 O O . THR A 1 201 ? -16.312 4.074 10.555 1 89.25 201 THR A O 1
ATOM 1587 N N . GLN A 1 202 ? -16.344 6.191 11.391 1 89.06 202 GLN A N 1
ATOM 1588 C CA . GLN A 1 202 ? -17.359 6.578 10.422 1 89.06 202 GLN A CA 1
ATOM 1589 C C . GLN A 1 202 ? -16.734 7.18 9.172 1 89.06 202 GLN A C 1
ATOM 1591 O O . GLN A 1 202 ? -17.297 7.094 8.078 1 89.06 202 GLN A O 1
ATOM 1596 N N . SER A 1 203 ? -15.586 7.73 9.391 1 92.25 203 SER A N 1
ATOM 1597 C CA . SER A 1 203 ? -14.953 8.352 8.234 1 92.25 203 SER A CA 1
ATOM 1598 C C . SER A 1 203 ? -13.875 7.441 7.645 1 92.25 203 SER A C 1
ATOM 1600 O O . SER A 1 203 ? -14 6.977 6.512 1 92.25 203 SER A O 1
ATOM 1602 N N . LEU A 1 204 ? -12.945 7.066 8.391 1 93.75 204 LEU A N 1
ATOM 1603 C CA . LEU A 1 204 ? -11.773 6.391 7.863 1 93.75 204 LEU A CA 1
ATOM 1604 C C . LEU A 1 204 ? -12.062 4.914 7.613 1 93.75 204 LEU A C 1
ATOM 1606 O O . LEU A 1 204 ? -11.82 4.406 6.516 1 93.75 204 LEU A O 1
ATOM 1610 N N . LEU A 1 205 ? -12.641 4.219 8.539 1 91.38 205 LEU A N 1
ATOM 1611 C CA . LEU A 1 205 ? -12.805 2.773 8.414 1 91.38 205 LEU A CA 1
ATOM 1612 C C . LEU A 1 205 ? -13.953 2.434 7.465 1 91.38 205 LEU A C 1
ATOM 1614 O O . LEU A 1 205 ? -14.172 1.262 7.152 1 91.38 205 LEU A O 1
ATOM 1618 N N . SER A 1 206 ? -14.602 3.465 6.949 1 91 206 SER A N 1
ATOM 1619 C CA . SER A 1 206 ? -15.656 3.25 5.973 1 91 206 SER A CA 1
ATOM 1620 C C . SER A 1 206 ? -15.094 3.092 4.566 1 91 206 SER A C 1
ATOM 1622 O O . SER A 1 206 ? -15.797 2.662 3.65 1 91 206 SER A O 1
ATOM 1624 N N . PHE A 1 207 ? -13.852 3.305 4.398 1 93.56 207 PHE A N 1
ATOM 1625 C CA . PHE A 1 207 ? -13.195 3.123 3.105 1 93.56 207 PHE A CA 1
ATOM 1626 C C . PHE A 1 207 ? -13.094 1.644 2.754 1 93.56 207 PHE A C 1
ATOM 1628 O O . PHE A 1 207 ? -13.188 0.784 3.633 1 93.56 207 PHE A O 1
ATOM 1635 N N . PRO A 1 208 ? -12.93 1.352 1.385 1 92.12 208 PRO A N 1
ATOM 1636 C CA . PRO A 1 208 ? -12.695 -0.04 0.994 1 92.12 208 PRO A CA 1
ATOM 1637 C C . PRO A 1 208 ? -11.516 -0.667 1.731 1 92.12 208 PRO A C 1
ATOM 1639 O O . PRO A 1 208 ? -10.547 0.025 2.057 1 92.12 208 PRO A O 1
ATOM 1642 N N . GLY A 1 209 ? -11.609 -1.949 1.965 1 92.56 209 GLY A N 1
ATOM 1643 C CA . GLY A 1 209 ? -10.602 -2.674 2.723 1 92.56 209 GLY A CA 1
ATOM 1644 C C . GLY A 1 209 ? -9.211 -2.541 2.141 1 92.56 209 GLY A C 1
ATOM 1645 O O . GLY A 1 209 ? -8.219 -2.551 2.879 1 92.56 209 GLY A O 1
ATOM 1646 N N . GLU A 1 210 ? -9.133 -2.32 0.867 1 94.56 210 GLU A N 1
ATOM 1647 C CA . GLU A 1 210 ? -7.852 -2.293 0.169 1 94.56 210 GLU A CA 1
ATOM 1648 C C . GLU A 1 210 ? -7.191 -0.921 0.275 1 94.56 210 GLU A C 1
ATOM 1650 O O . GLU A 1 210 ? -6.023 -0.758 -0.082 1 94.56 210 GLU A O 1
ATOM 1655 N N . THR A 1 211 ? -7.898 0.028 0.849 1 96.25 211 THR A N 1
ATOM 1656 C CA . THR A 1 211 ? -7.328 1.361 1.013 1 96.25 211 THR A CA 1
ATOM 1657 C C . THR A 1 211 ? -6.148 1.329 1.979 1 96.25 211 THR A C 1
ATOM 1659 O O . THR A 1 211 ? -6.207 0.672 3.021 1 96.25 211 THR A O 1
ATOM 1662 N N . LEU A 1 212 ? -5.117 2.031 1.564 1 97.69 212 LEU A N 1
ATOM 1663 C CA . LEU A 1 212 ? -3.896 2.031 2.363 1 97.69 212 LEU A CA 1
ATOM 1664 C C . LEU A 1 212 ? -3.881 3.209 3.332 1 97.69 212 LEU A C 1
ATOM 1666 O O . LEU A 1 212 ? -4.344 4.301 2.994 1 97.69 212 LEU A O 1
ATOM 1670 N N . ILE A 1 213 ? -3.314 2.971 4.48 1 97.94 213 ILE A N 1
ATOM 1671 C CA . ILE A 1 213 ? -3.145 3.996 5.504 1 97.94 213 ILE A CA 1
ATOM 1672 C C . ILE A 1 213 ? -1.659 4.309 5.68 1 97.94 213 ILE A C 1
ATOM 1674 O O . ILE A 1 213 ? -0.854 3.41 5.934 1 97.94 213 ILE A O 1
ATOM 1678 N N . TYR A 1 214 ? -1.338 5.547 5.539 1 98.75 214 TYR A N 1
ATOM 1679 C CA . TYR A 1 214 ? -0.007 6.09 5.789 1 98.75 214 TYR A CA 1
ATOM 1680 C C . TYR A 1 214 ? -0.033 7.098 6.934 1 98.75 214 TYR A C 1
ATOM 1682 O O . TYR A 1 214 ? -0.354 8.273 6.727 1 98.75 214 TYR A O 1
ATOM 1690 N N . PRO A 1 215 ? 0.446 6.719 8.141 1 98.38 215 PRO A N 1
ATOM 1691 C CA . PRO A 1 215 ? 0.327 7.555 9.336 1 98.38 215 PRO A CA 1
ATOM 1692 C C . PRO A 1 215 ? 1.426 8.609 9.43 1 98.38 215 PRO A C 1
ATOM 1694 O O . PRO A 1 215 ? 2.303 8.672 8.562 1 98.38 215 PRO A O 1
ATOM 1697 N N . GLY A 1 216 ? 1.264 9.453 10.469 1 98.06 216 GLY A N 1
ATOM 1698 C CA . GLY A 1 216 ? 2.273 10.469 10.711 1 98.06 216 GLY A CA 1
ATOM 1699 C C . GLY A 1 216 ? 3.381 10.008 11.641 1 98.06 216 GLY A C 1
ATOM 1700 O O . GLY A 1 216 ? 4.398 10.68 11.781 1 98.06 216 GLY A O 1
ATOM 1701 N N . LEU A 1 217 ? 3.129 8.875 12.211 1 97.25 217 LEU A N 1
ATOM 1702 C CA . LEU A 1 217 ? 4.078 8.336 13.172 1 97.25 217 LEU A CA 1
ATOM 1703 C C . LEU A 1 217 ? 4.191 6.82 13.039 1 97.25 217 LEU A C 1
ATOM 1705 O O . LEU A 1 217 ? 3.18 6.129 12.898 1 97.25 217 LEU A O 1
ATOM 1709 N N . GLU A 1 218 ? 5.441 6.414 13.039 1 96.25 218 GLU A N 1
ATOM 1710 C CA . GLU A 1 218 ? 5.691 4.977 13.086 1 96.25 218 GLU A CA 1
ATOM 1711 C C . GLU A 1 218 ? 5.207 4.371 14.398 1 96.25 218 GLU A C 1
ATOM 1713 O O . GLU A 1 218 ? 5.398 4.957 15.461 1 96.25 218 GLU A O 1
ATOM 1718 N N . SER A 1 219 ? 4.582 3.229 14.32 1 93.62 219 SER A N 1
ATOM 1719 C CA . SER A 1 219 ? 4.125 2.518 15.516 1 93.62 219 SER A CA 1
ATOM 1720 C C . SER A 1 219 ? 4.484 1.038 15.445 1 93.62 219 SER A C 1
ATOM 1722 O O . SER A 1 219 ? 4.082 0.338 14.516 1 93.62 219 SER A O 1
ATOM 1724 N N . LYS A 1 220 ? 5.309 0.582 16.406 1 89.88 220 LYS A N 1
ATOM 1725 C CA . LYS A 1 220 ? 5.77 -0.8 16.5 1 89.88 220 LYS A CA 1
ATOM 1726 C C . LYS A 1 220 ? 6.441 -1.246 15.211 1 89.88 220 LYS A C 1
ATOM 1728 O O . LYS A 1 220 ? 6.16 -2.334 14.703 1 89.88 220 LYS A O 1
ATOM 1733 N N . GLY A 1 221 ? 7.164 -0.364 14.656 1 89.88 221 GLY A N 1
ATOM 1734 C CA . GLY A 1 221 ? 7.945 -0.68 13.477 1 89.88 221 GLY A CA 1
ATOM 1735 C C . GLY A 1 221 ? 7.129 -0.65 12.195 1 89.88 221 GLY A C 1
ATOM 1736 O O . GLY A 1 221 ? 7.629 -1 11.125 1 89.88 221 GLY A O 1
ATOM 1737 N N . ARG A 1 222 ? 5.914 -0.229 12.32 1 93.69 222 ARG A N 1
ATOM 1738 C CA . ARG A 1 222 ? 5.027 -0.219 11.156 1 93.69 222 ARG A CA 1
ATOM 1739 C C . ARG A 1 222 ? 4.793 1.203 10.664 1 93.69 222 ARG A C 1
ATOM 1741 O O . ARG A 1 222 ? 4.605 2.123 11.461 1 93.69 222 ARG A O 1
ATOM 1748 N N . ARG A 1 223 ? 4.793 1.307 9.305 1 97.12 223 ARG A N 1
ATOM 1749 C CA . ARG A 1 223 ? 4.668 2.637 8.711 1 97.12 223 ARG A CA 1
ATOM 1750 C C . ARG A 1 223 ? 3.529 2.684 7.699 1 97.12 223 ARG A C 1
ATOM 1752 O O . ARG A 1 223 ? 3.322 3.703 7.039 1 97.12 223 ARG A O 1
ATOM 1759 N N . LEU A 1 224 ? 2.852 1.596 7.543 1 97.62 224 LEU A N 1
ATOM 1760 C CA . LEU A 1 224 ? 1.688 1.51 6.668 1 97.62 224 LEU A CA 1
ATOM 1761 C C . LEU A 1 224 ? 0.798 0.335 7.059 1 97.62 224 LEU A C 1
ATOM 1763 O O . LEU A 1 224 ? 1.243 -0.582 7.754 1 97.62 224 LEU A O 1
ATOM 1767 N N . THR A 1 225 ? -0.407 0.379 6.691 1 96.38 225 THR A N 1
ATOM 1768 C CA . THR A 1 225 ? -1.379 -0.7 6.824 1 96.38 225 THR A CA 1
ATOM 1769 C C . THR A 1 225 ? -2.537 -0.509 5.848 1 96.38 225 THR A C 1
ATOM 1771 O O . THR A 1 225 ? -2.459 0.32 4.938 1 96.38 225 THR A O 1
ATOM 1774 N N . SER A 1 226 ? -3.479 -1.362 5.922 1 95.94 226 SER A N 1
ATOM 1775 C CA . SER A 1 226 ? -4.707 -1.21 5.145 1 95.94 226 SER A CA 1
ATOM 1776 C C . SER A 1 226 ? -5.926 -1.123 6.055 1 95.94 226 SER A C 1
ATOM 1778 O O . SER A 1 226 ? -5.867 -1.518 7.223 1 95.94 226 SER A O 1
ATOM 1780 N N . ILE A 1 227 ? -6.957 -0.586 5.484 1 94.81 227 ILE A N 1
ATOM 1781 C CA . ILE A 1 227 ? -8.219 -0.521 6.215 1 94.81 227 ILE A CA 1
ATOM 1782 C C . ILE A 1 227 ? -8.633 -1.925 6.645 1 94.81 227 ILE A C 1
ATOM 1784 O O . ILE A 1 227 ? -9.047 -2.135 7.789 1 94.81 227 ILE A O 1
ATOM 1788 N N . GLU A 1 228 ? -8.469 -2.902 5.789 1 93.25 228 GLU A N 1
ATOM 1789 C CA . GLU A 1 228 ? -8.852 -4.273 6.105 1 93.25 228 GLU A CA 1
ATOM 1790 C C . GLU A 1 228 ? -8.047 -4.816 7.285 1 93.25 228 GLU A C 1
ATOM 1792 O O . GLU A 1 228 ? -8.609 -5.449 8.18 1 93.25 228 GLU A O 1
ATOM 1797 N N . GLU A 1 229 ? -6.781 -4.641 7.27 1 92.56 229 GLU A N 1
ATOM 1798 C CA . GLU A 1 229 ? -5.945 -5.133 8.359 1 92.56 229 GLU A CA 1
ATOM 1799 C C . GLU A 1 229 ? -6.352 -4.512 9.688 1 92.56 229 GLU A C 1
ATOM 1801 O O . GLU A 1 229 ? -6.379 -5.191 10.719 1 92.56 229 GLU A O 1
ATOM 1806 N N . LEU A 1 230 ? -6.668 -3.254 9.633 1 91.69 230 LEU A N 1
ATOM 1807 C CA . LEU A 1 230 ? -7.066 -2.58 10.867 1 91.69 230 LEU A CA 1
ATOM 1808 C C . LEU A 1 230 ? -8.438 -3.066 11.336 1 91.69 230 LEU A C 1
ATOM 1810 O O . LEU A 1 230 ? -8.656 -3.246 12.531 1 91.69 230 LEU A O 1
ATOM 1814 N N . ARG A 1 231 ? -9.305 -3.215 10.422 1 88.69 231 ARG A N 1
ATOM 1815 C CA . ARG A 1 231 ? -10.633 -3.705 10.758 1 88.69 231 ARG A CA 1
ATOM 1816 C C . ARG A 1 231 ? -10.562 -5.07 11.438 1 88.69 231 ARG A C 1
ATOM 1818 O O . ARG A 1 231 ? -11.344 -5.367 12.336 1 88.69 231 ARG A O 1
ATOM 1825 N N . ARG A 1 232 ? -9.656 -5.883 11.039 1 87 232 ARG A N 1
ATOM 1826 C CA . ARG A 1 232 ? -9.539 -7.242 11.555 1 87 232 ARG A CA 1
ATOM 1827 C C . ARG A 1 232 ? -8.867 -7.246 12.93 1 87 232 ARG A C 1
ATOM 1829 O O . ARG A 1 232 ? -9.078 -8.164 13.727 1 87 232 ARG A O 1
ATOM 1836 N N . LYS A 1 233 ? -7.938 -6.473 13.117 1 77.12 233 LYS A N 1
ATOM 1837 C CA . LYS A 1 233 ? -7.23 -6.426 14.398 1 77.12 233 LYS A CA 1
ATOM 1838 C C . LYS A 1 233 ? -8.164 -5.984 15.523 1 77.12 233 LYS A C 1
ATOM 1840 O O . LYS A 1 233 ? -8.109 -6.531 16.625 1 77.12 233 LYS A O 1
ATOM 1845 N N . ASP A 1 234 ? -8.773 -4.832 15.359 1 63.34 234 ASP A N 1
ATOM 1846 C CA . ASP A 1 234 ? -9.43 -4.188 16.5 1 63.34 234 ASP A CA 1
ATOM 1847 C C . ASP A 1 234 ? -10.914 -4.543 16.547 1 63.34 234 ASP A C 1
ATOM 1849 O O . ASP A 1 234 ? -11.688 -4.129 15.68 1 63.34 234 ASP A O 1
ATOM 1853 N N . ASN A 1 235 ? -11.219 -5.664 17.094 1 57.53 235 ASN A N 1
ATOM 1854 C CA . ASN A 1 235 ? -12.625 -5.91 17.422 1 57.53 235 ASN A CA 1
ATOM 1855 C C . ASN A 1 235 ? -13.312 -4.641 17.922 1 57.53 235 ASN A C 1
ATOM 1857 O O . ASN A 1 235 ? -14.539 -4.559 17.922 1 57.53 235 ASN A O 1
ATOM 1861 N N . TRP A 1 236 ? -12.531 -3.686 18.406 1 56.59 236 TRP A N 1
ATOM 1862 C CA . TRP A 1 236 ? -13.156 -2.535 19.047 1 56.59 236 TRP A CA 1
ATOM 1863 C C . TRP A 1 236 ? -13.938 -1.701 18.047 1 56.59 236 TRP A C 1
ATOM 1865 O O . TRP A 1 236 ? -14.883 -0.997 18.406 1 56.59 236 TRP A O 1
ATOM 1875 N N . PHE A 1 237 ? -13.422 -1.801 16.766 1 61.81 237 PHE A N 1
ATOM 1876 C CA . PHE A 1 237 ? -14.078 -0.889 15.836 1 61.81 237 PHE A CA 1
ATOM 1877 C C . PHE A 1 237 ? -15.484 -1.37 15.5 1 61.81 237 PHE A C 1
ATOM 1879 O O . PHE A 1 237 ? -16.328 -0.583 15.062 1 61.81 237 PHE A O 1
ATOM 1886 N N . ASN A 1 238 ? -15.727 -2.625 15.703 1 56.19 238 ASN A N 1
ATOM 1887 C CA . ASN A 1 238 ? -16.906 -3.215 15.094 1 56.19 238 ASN A CA 1
ATOM 1888 C C . ASN A 1 238 ? -18.078 -3.281 16.078 1 56.19 238 ASN A C 1
ATOM 1890 O O . ASN A 1 238 ? -19.188 -3.639 15.703 1 56.19 238 ASN A O 1
ATOM 1894 N N . ASN A 1 239 ? -17.734 -3.021 17.391 1 59.62 239 ASN A N 1
ATOM 1895 C CA . ASN A 1 239 ? -18.891 -3.256 18.266 1 59.62 239 ASN A CA 1
ATOM 1896 C C . ASN A 1 239 ? -18.969 -2.227 19.391 1 59.62 239 ASN A C 1
ATOM 1898 O O . ASN A 1 239 ? -18.031 -1.456 19.594 1 59.62 239 ASN A O 1
ATOM 1902 N N . GLN A 1 240 ? -20.297 -1.992 19.781 1 59.88 240 GLN A N 1
ATOM 1903 C CA . GLN A 1 240 ? -20.562 -1.092 20.891 1 59.88 240 GLN A CA 1
ATOM 1904 C C . GLN A 1 240 ? -19.562 -1.319 22.031 1 59.88 240 GLN A C 1
ATOM 1906 O O . GLN A 1 240 ? -19.141 -0.368 22.688 1 59.88 240 GLN A O 1
ATOM 1911 N N . ARG A 1 241 ? -19.25 -2.516 22.203 1 63.03 241 ARG A N 1
ATOM 1912 C CA . ARG A 1 241 ? -18.266 -2.826 23.234 1 63.03 241 ARG A CA 1
ATOM 1913 C C . ARG A 1 241 ? -16.906 -2.252 22.891 1 63.03 241 ARG A C 1
ATOM 1915 O O . ARG A 1 241 ? -16.141 -1.856 23.766 1 63.03 241 ARG A O 1
ATOM 1922 N N . GLY A 1 242 ? -16.828 -2.049 21.594 1 70.19 242 GLY A N 1
ATOM 1923 C CA . GLY A 1 242 ? -15.562 -1.481 21.141 1 70.19 242 GLY A CA 1
ATOM 1924 C C . GLY A 1 242 ? -15.438 0.003 21.422 1 70.19 242 GLY A C 1
ATOM 1925 O O . GLY A 1 242 ? -14.391 0.47 21.875 1 70.19 242 GLY A O 1
ATOM 1926 N N . LYS A 1 243 ? -16.609 0.598 21.328 1 76.31 243 LYS A N 1
ATOM 1927 C CA . LYS A 1 243 ? -16.609 2.033 21.594 1 76.31 243 LYS A CA 1
ATOM 1928 C C . LYS A 1 243 ? -16.266 2.322 23.062 1 76.31 243 LYS A C 1
ATOM 1930 O O . LYS A 1 243 ? -15.43 3.184 23.344 1 76.31 243 LYS A O 1
ATOM 1935 N N . GLY A 1 244 ? -16.938 1.687 23.875 1 76.75 244 GLY A N 1
ATOM 1936 C CA . GLY A 1 244 ? -16.656 1.856 25.297 1 76.75 244 GLY A CA 1
ATOM 1937 C C . GLY A 1 244 ? -15.211 1.592 25.656 1 76.75 244 GLY A C 1
ATOM 1938 O O . GLY A 1 244 ? -14.617 2.336 26.438 1 76.75 244 GLY A O 1
ATOM 1939 N N . ALA A 1 245 ? -14.766 0.569 25.078 1 75.69 245 ALA A N 1
ATOM 1940 C CA . ALA A 1 245 ? -13.375 0.216 25.359 1 75.69 245 ALA A CA 1
ATOM 1941 C C . ALA A 1 245 ? -12.422 1.298 24.859 1 75.69 245 ALA A C 1
ATOM 1943 O O . ALA A 1 245 ? -11.438 1.631 25.531 1 75.69 245 ALA A O 1
ATOM 1944 N N . PHE A 1 246 ? -12.805 1.771 23.812 1 80.44 246 PHE A N 1
ATOM 1945 C CA . PHE A 1 246 ? -11.992 2.836 23.234 1 80.44 246 PHE A CA 1
ATOM 1946 C C . PHE A 1 246 ? -12.016 4.074 24.125 1 80.44 246 PHE A C 1
ATOM 1948 O O . PHE A 1 246 ? -10.969 4.633 24.453 1 80.44 246 PHE A O 1
ATOM 1955 N N . LEU A 1 247 ? -13.117 4.461 24.5 1 78.69 247 LEU A N 1
ATOM 1956 C CA . LEU A 1 247 ? -13.273 5.664 25.312 1 78.69 247 LEU A CA 1
ATOM 1957 C C . LEU A 1 247 ? -12.586 5.5 26.656 1 78.69 247 LEU A C 1
ATOM 1959 O O . LEU A 1 247 ? -11.992 6.445 27.188 1 78.69 247 LEU A O 1
ATOM 1963 N N . ARG A 1 248 ? -12.602 4.309 27.141 1 76.19 248 ARG A N 1
ATOM 1964 C CA . ARG A 1 248 ? -11.945 4.023 28.406 1 76.19 248 ARG A CA 1
ATOM 1965 C C . ARG A 1 248 ? -10.43 4.098 28.266 1 76.19 248 ARG A C 1
ATOM 1967 O O . ARG A 1 248 ? -9.75 4.598 29.172 1 76.19 248 ARG A O 1
ATOM 1974 N N . SER A 1 249 ? -9.984 3.621 27.188 1 74.69 249 SER A N 1
ATOM 1975 C CA . SER A 1 249 ? -8.539 3.641 26.969 1 74.69 249 SER A CA 1
ATOM 1976 C C . SER A 1 249 ? -8.016 5.066 26.844 1 74.69 249 SER A C 1
ATOM 1978 O O . SER A 1 249 ? -6.906 5.367 27.281 1 74.69 249 SER A O 1
ATOM 1980 N N . CYS A 1 250 ? -8.789 5.875 26.312 1 73.25 250 CYS A N 1
ATOM 1981 C CA . CYS A 1 250 ? -8.406 7.273 26.172 1 73.25 250 CYS A CA 1
ATOM 1982 C C . CYS A 1 250 ? -8.484 7.996 27.516 1 73.25 250 CYS A C 1
ATOM 1984 O O . CYS A 1 250 ? -7.652 8.859 27.812 1 73.25 250 CYS A O 1
ATOM 1986 N N . ALA A 1 251 ? -9.43 7.621 28.266 1 67.88 251 ALA A N 1
ATOM 1987 C CA . ALA A 1 251 ? -9.625 8.242 29.578 1 67.88 251 ALA A CA 1
ATOM 1988 C C . ALA A 1 251 ? -8.477 7.898 30.516 1 67.88 251 ALA A C 1
ATOM 1990 O O . ALA A 1 251 ? -8.062 8.734 31.328 1 67.88 251 ALA A O 1
ATOM 1991 N N . LEU A 1 252 ? -8.031 6.684 30.391 1 59.62 252 LEU A N 1
ATOM 1992 C CA . LEU A 1 252 ? -6.98 6.223 31.297 1 59.62 252 LEU A CA 1
ATOM 1993 C C . LEU A 1 252 ? -5.664 6.938 31.016 1 59.62 252 LEU A C 1
ATOM 1995 O O . LEU A 1 252 ? -4.805 7.039 31.891 1 59.62 252 LEU A O 1
ATOM 1999 N N . LEU A 1 253 ? -5.547 7.324 29.875 1 56.44 253 LEU A N 1
ATOM 2000 C CA . LEU A 1 253 ? -4.309 8 29.5 1 56.44 253 LEU A CA 1
ATOM 2001 C C . LEU A 1 253 ? -4.363 9.477 29.859 1 56.44 253 LEU A C 1
ATOM 2003 O O . LEU A 1 253 ? -3.342 10.172 29.828 1 56.44 253 LEU A O 1
ATOM 2007 N N . LEU A 1 254 ? -5.57 9.898 30.281 1 50.66 254 LEU A N 1
ATOM 2008 C CA . LEU A 1 254 ? -5.723 11.289 30.703 1 50.66 254 LEU A CA 1
ATOM 2009 C C . LEU A 1 254 ? -5.34 11.445 32.188 1 50.66 254 LEU A C 1
ATOM 2011 O O . LEU A 1 254 ? -5.785 10.672 33.031 1 50.66 254 LEU A O 1
ATOM 2015 N N . PRO A 1 255 ? -4.234 11.93 32.531 1 45.53 255 PRO A N 1
ATOM 2016 C CA . PRO A 1 255 ? -3.988 12.156 33.969 1 45.53 255 PRO A CA 1
ATOM 2017 C C . PRO A 1 255 ? -5.219 12.695 34.688 1 45.53 255 PRO A C 1
ATOM 2019 O O . PRO A 1 255 ? -6.055 13.367 34.094 1 45.53 255 PRO A O 1
ATOM 2022 N N . GLU A 1 256 ? -5.684 12.008 35.812 1 40.59 256 GLU A N 1
ATOM 2023 C CA . GLU A 1 256 ? -6.645 12.609 36.75 1 40.59 256 GLU A CA 1
ATOM 2024 C C . GLU A 1 256 ? -6.402 14.109 36.906 1 40.59 256 GLU A C 1
ATOM 2026 O O . GLU A 1 256 ? -5.254 14.547 36.969 1 40.59 256 GLU A O 1
ATOM 2031 N N . LYS A 1 257 ? -7.301 14.969 36.594 1 36.16 257 LYS A N 1
ATOM 2032 C CA . LYS A 1 257 ? -7.258 16.344 37.094 1 36.16 257 LYS A CA 1
ATOM 2033 C C . LYS A 1 257 ? -6.672 16.422 38.5 1 36.16 257 LYS A C 1
ATOM 2035 O O . LYS A 1 257 ? -7.207 15.812 39.406 1 36.16 257 LYS A O 1
ATOM 2040 N N . SER A 1 258 ? -5.48 16.469 38.75 1 33.41 258 SER A N 1
ATOM 2041 C CA . SER A 1 258 ? -5.168 17.031 40.062 1 33.41 258 SER A CA 1
ATOM 2042 C C . SER A 1 258 ? -6.105 18.188 40.406 1 33.41 258 SER A C 1
ATOM 2044 O O . SER A 1 258 ? -6.32 19.078 39.594 1 33.41 258 SER A O 1
ATOM 2046 N N . SER A 1 259 ? -7.117 18.047 41.281 1 33.5 259 SER A N 1
ATOM 2047 C CA . SER A 1 259 ? -7.852 19.047 42.062 1 33.5 259 SER A CA 1
ATOM 2048 C C . SER A 1 259 ? -6.945 20.188 42.5 1 33.5 259 SER A C 1
ATOM 2050 O O . SER A 1 259 ? -6.371 20.156 43.594 1 33.5 259 SER A O 1
ATOM 2052 N N . VAL A 1 260 ? -6.051 20.766 41.781 1 30.41 260 VAL A N 1
ATOM 2053 C CA . VAL A 1 260 ? -5.621 22.078 42.281 1 30.41 260 VAL A CA 1
ATOM 2054 C C . VAL A 1 260 ? -6.84 22.938 42.594 1 30.41 260 VAL A C 1
ATOM 2056 O O . VAL A 1 260 ? -7.688 23.172 41.719 1 30.41 260 VAL A O 1
ATOM 2059 N N . GLU A 1 261 ? -7.262 23.078 43.875 1 30.89 261 GLU A N 1
ATOM 2060 C CA . GLU A 1 261 ? -8.023 24.078 44.625 1 30.89 261 GLU A CA 1
ATOM 2061 C C . GLU A 1 261 ? -7.727 25.484 44.125 1 30.89 261 GLU A C 1
ATOM 2063 O O . GLU A 1 261 ? -6.602 25.969 44.281 1 30.89 261 GLU A O 1
ATOM 2068 N N . VAL A 1 262 ? -8.203 25.891 42.969 1 27.44 262 VAL A N 1
ATOM 2069 C CA . VAL A 1 262 ? -8.352 27.312 42.688 1 27.44 262 VAL A CA 1
ATOM 2070 C C . VAL A 1 262 ? -8.977 28.016 43.906 1 27.44 262 VAL A C 1
ATOM 2072 O O . VAL A 1 262 ? -10.141 27.781 44.219 1 27.44 262 VAL A O 1
ATOM 2075 N N . THR A 1 263 ? -8.211 28.203 45 1 27.03 263 THR A N 1
ATOM 2076 C CA . THR A 1 263 ? -8.555 29.25 45.969 1 27.03 263 THR A CA 1
ATOM 2077 C C . THR A 1 263 ? -8.867 30.547 45.25 1 27.03 263 THR A C 1
ATOM 2079 O O . THR A 1 263 ? -7.973 31.203 44.719 1 27.03 263 THR A O 1
ATOM 2082 N N . ARG A 1 264 ? -9.961 30.625 44.594 1 25.52 264 ARG A N 1
ATOM 2083 C CA . ARG A 1 264 ? -10.648 31.828 44.094 1 25.52 264 ARG A CA 1
ATOM 2084 C C . ARG A 1 264 ? -10.836 32.844 45.25 1 25.52 264 ARG A C 1
ATOM 2086 O O . ARG A 1 264 ? -11.945 32.969 45.75 1 25.52 264 ARG A O 1
ATOM 2093 N N . LYS A 1 265 ? -9.984 32.906 46.312 1 26.95 265 LYS A N 1
ATOM 2094 C CA . LYS A 1 265 ? -10.359 34.125 47.031 1 26.95 265 LYS A CA 1
ATOM 2095 C C . LYS A 1 265 ? -10.375 35.344 46.125 1 26.95 265 LYS A C 1
ATOM 2097 O O . LYS A 1 265 ? -9.445 35.531 45.312 1 26.95 265 LYS A O 1
ATOM 2102 N N . SER A 1 266 ? -11.586 36.062 46 1 24.14 266 SER A N 1
ATOM 2103 C CA . SER A 1 266 ? -12.391 37.156 45.438 1 24.14 266 SER A CA 1
ATOM 2104 C C . SER A 1 266 ? -11.688 38.5 45.625 1 24.14 266 SER A C 1
ATOM 2106 O O . SER A 1 266 ? -12.258 39.562 45.281 1 24.14 266 SER A O 1
ATOM 2108 N N . ASP A 1 267 ? -10.469 38.625 46.219 1 22.28 267 ASP A N 1
ATOM 2109 C CA . ASP A 1 267 ? -10.352 40.031 46.594 1 22.28 267 ASP A CA 1
ATOM 2110 C C . ASP A 1 267 ? -10.211 40.906 45.344 1 22.28 267 ASP A C 1
ATOM 2112 O O . ASP A 1 267 ? -9.148 40.938 44.719 1 22.28 267 ASP A O 1
ATOM 2116 N N . VAL A 1 268 ? -11.219 40.906 44.438 1 25.02 268 VAL A N 1
ATOM 2117 C CA . VAL A 1 268 ? -11.414 41.969 43.438 1 25.02 268 VAL A CA 1
ATOM 2118 C C . VAL A 1 268 ? -11.234 43.344 44.094 1 25.02 268 VAL A C 1
ATOM 2120 O O . VAL A 1 268 ? -12.078 43.781 44.844 1 25.02 268 VAL A O 1
ATOM 2123 N N . ASN A 1 269 ? -10.125 43.562 44.781 1 21.91 269 ASN A N 1
ATOM 2124 C CA . ASN A 1 269 ? -10.078 44.969 45.094 1 21.91 269 ASN A CA 1
ATOM 2125 C C . ASN A 1 269 ? -10.359 45.844 43.875 1 21.91 269 ASN A C 1
ATOM 2127 O O . ASN A 1 269 ? -9.969 45.5 42.781 1 21.91 269 ASN A O 1
ATOM 2131 N N . LYS A 1 270 ? -11.273 46.844 44.094 1 23.97 270 LYS A N 1
ATOM 2132 C CA . LYS A 1 270 ? -11.898 48 43.438 1 23.97 270 LYS A CA 1
ATOM 2133 C C . LYS A 1 270 ? -10.859 48.875 42.75 1 23.97 270 LYS A C 1
ATOM 2135 O O . LYS A 1 270 ? -10.289 49.75 43.375 1 23.97 270 LYS A O 1
ATOM 2140 N N . ILE A 1 271 ? -9.758 48.219 42.156 1 23.34 271 ILE A N 1
ATOM 2141 C CA . ILE A 1 271 ? -9.008 49.406 41.75 1 23.34 271 ILE A CA 1
ATOM 2142 C C . ILE A 1 271 ? -9.883 50.281 40.844 1 23.34 271 ILE A C 1
ATOM 2144 O O . ILE A 1 271 ? -10.523 49.781 39.906 1 23.34 271 ILE A O 1
ATOM 2148 N N . GLY A 1 272 ? -10.109 51.5 41.219 1 20.84 272 GLY A N 1
ATOM 2149 C CA . GLY A 1 272 ? -10.82 52.719 40.875 1 20.84 272 GLY A CA 1
ATOM 2150 C C . GLY A 1 272 ? -10.656 53.094 39.406 1 20.84 272 GLY A C 1
ATOM 2151 O O . GLY A 1 272 ? -9.586 52.938 38.844 1 20.84 272 GLY A O 1
ATOM 2152 N N . ALA A 1 273 ? -11.781 53.062 38.594 1 21.94 273 ALA A N 1
ATOM 2153 C CA . ALA A 1 273 ? -12.195 53.562 37.281 1 21.94 273 ALA A CA 1
ATOM 2154 C C . ALA A 1 273 ? -11.586 54.906 37 1 21.94 273 ALA A C 1
ATOM 2156 O O . ALA A 1 273 ? -12 55.938 37.562 1 21.94 273 ALA A O 1
ATOM 2157 N N . GLN A 1 274 ? -10.211 55 37.094 1 20.34 274 GLN A N 1
ATOM 2158 C CA . GLN A 1 274 ? -9.938 56.406 36.781 1 20.34 274 GLN A CA 1
ATOM 2159 C C . GLN A 1 274 ? -10.656 56.844 35.5 1 20.34 274 GLN A C 1
ATOM 2161 O O . GLN A 1 274 ? -10.672 56.094 34.5 1 20.34 274 GLN A O 1
ATOM 2166 N N . GLU A 1 275 ? -11.32 57.969 35.531 1 19.75 275 GLU A N 1
ATOM 2167 C CA . GLU A 1 275 ? -12.312 58.812 34.875 1 19.75 275 GLU A CA 1
ATOM 2168 C C . GLU A 1 275 ? -11.922 59.062 33.406 1 19.75 275 GLU A C 1
ATOM 2170 O O . GLU A 1 275 ? -12.719 58.812 32.5 1 19.75 275 GLU A O 1
ATOM 2175 N N . GLU A 1 276 ? -11.555 60.344 33.031 1 20.14 276 GLU A N 1
ATOM 2176 C CA . GLU A 1 276 ? -12.398 61.375 32.375 1 20.14 276 GLU A CA 1
ATOM 2177 C C . GLU A 1 276 ? -12.086 61.5 30.906 1 20.14 276 GLU A C 1
ATOM 2179 O O . GLU A 1 276 ? -12.992 61.531 30.078 1 20.14 276 GLU A O 1
ATOM 2184 N N . ASP A 1 277 ? -10.828 61.969 30.375 1 19.66 277 ASP A N 1
ATOM 2185 C CA . ASP A 1 277 ? -11.016 63.188 29.594 1 19.66 277 ASP A CA 1
ATOM 2186 C C . ASP A 1 277 ? -11.109 62.875 28.094 1 19.66 277 ASP A C 1
ATOM 2188 O O . ASP A 1 277 ? -10.141 62.406 27.484 1 19.66 277 ASP A O 1
ATOM 2192 N N . VAL A 1 278 ? -12.148 62.344 27.547 1 19 278 VAL A N 1
ATOM 2193 C CA . VAL A 1 278 ? -12.406 62.062 26.141 1 19 278 VAL A CA 1
ATOM 2194 C C . VAL A 1 278 ? -12.242 63.344 25.312 1 19 278 VAL A C 1
ATOM 2196 O O . VAL A 1 278 ? -12.984 64.312 25.5 1 19 278 VAL A O 1
ATOM 2199 N N . HIS A 1 279 ? -10.984 63.719 24.969 1 19.7 279 HIS A N 1
ATOM 2200 C CA . HIS A 1 279 ? -10.844 64.938 24.172 1 19.7 279 HIS A CA 1
ATOM 2201 C C . HIS A 1 279 ? -11.688 64.875 22.906 1 19.7 279 HIS A C 1
ATOM 2203 O O . HIS A 1 279 ? -11.531 63.938 22.109 1 19.7 279 HIS A O 1
ATOM 2209 N N . HIS A 1 280 ? -12.891 65.438 22.891 1 18.48 280 HIS A N 1
ATOM 2210 C CA . HIS A 1 280 ? -13.922 65.562 21.875 1 18.48 280 HIS A CA 1
ATOM 2211 C C . HIS A 1 280 ? -13.352 66.125 20.578 1 18.48 280 HIS A C 1
ATOM 2213 O O . HIS A 1 280 ? -12.273 66.75 20.594 1 18.48 280 HIS A O 1
ATOM 2219 N N . TYR A 1 281 ? -14.117 67.125 19.969 1 18.5 281 TYR A N 1
ATOM 2220 C CA . TYR A 1 281 ? -14.906 67.312 18.766 1 18.5 281 TYR A CA 1
ATOM 2221 C C . TYR A 1 281 ? -14.117 68.125 17.719 1 18.5 281 TYR A C 1
ATOM 2223 O O . TYR A 1 281 ? -14.039 67.688 16.562 1 18.5 281 TYR A O 1
ATOM 2231 N N . MET A 1 282 ? -13.812 69.5 17.828 1 18.94 282 MET A N 1
ATOM 2232 C CA . MET A 1 282 ? -14.578 70.375 16.906 1 18.94 282 MET A CA 1
ATOM 2233 C C . MET A 1 282 ? -13.82 70.562 15.609 1 18.94 282 MET A C 1
ATOM 2235 O O . MET A 1 282 ? -14.375 70.438 14.523 1 18.94 282 MET A O 1
ATOM 2239 N N . PRO A 1 283 ? -12.773 71.562 15.586 1 18.8 283 PRO A N 1
ATOM 2240 C CA . PRO A 1 283 ? -13.039 72.75 14.797 1 18.8 283 PRO A CA 1
ATOM 2241 C C . PRO A 1 283 ? -12.641 72.625 13.328 1 18.8 283 PRO A C 1
ATOM 2243 O O . PRO A 1 283 ? -13.508 72.562 12.453 1 18.8 283 PRO A O 1
ATOM 2246 N N . GLY A 1 284 ? -11.367 73.25 12.883 1 19.14 284 GLY A N 1
ATOM 2247 C CA . GLY A 1 284 ? -11.289 74.438 12.086 1 19.14 284 GLY A CA 1
ATOM 2248 C C . GLY A 1 284 ? -11.078 74.188 10.609 1 19.14 284 GLY A C 1
ATOM 2249 O O . GLY A 1 284 ? -10.398 73.25 10.234 1 19.14 284 GLY A O 1
ATOM 2250 N N . ARG A 1 285 ? -11.898 74.875 9.672 1 19.59 285 ARG A N 1
ATOM 2251 C CA . ARG A 1 285 ? -12.375 75.375 8.383 1 19.59 285 ARG A CA 1
ATOM 2252 C C . ARG A 1 285 ? -11.234 75.938 7.582 1 19.59 285 ARG A C 1
ATOM 2254 O O . ARG A 1 285 ? -11.281 76 6.348 1 19.59 285 ARG A O 1
ATOM 2261 N N . ASN A 1 286 ? -10.352 77 8.07 1 19.19 286 ASN A N 1
ATOM 2262 C CA . ASN A 1 286 ? -10.242 78.125 7.18 1 19.19 286 ASN A CA 1
ATOM 2263 C C . ASN A 1 286 ? -9.195 77.875 6.09 1 19.19 286 ASN A C 1
ATOM 2265 O O . ASN A 1 286 ? -8.82 78.812 5.379 1 19.19 286 ASN A O 1
ATOM 2269 N N . ILE A 1 287 ? -8.336 76.875 5.926 1 22.38 287 ILE A N 1
ATOM 2270 C CA . ILE A 1 287 ? -7.172 77.438 5.234 1 22.38 287 ILE A CA 1
ATOM 2271 C C . ILE A 1 287 ? -7.547 77.812 3.799 1 22.38 287 ILE A C 1
ATOM 2273 O O . ILE A 1 287 ? -7.938 76.938 3.012 1 22.38 287 ILE A O 1
ATOM 2277 N N . PRO A 1 288 ? -8.008 79.125 3.562 1 21.81 288 PRO A N 1
ATOM 2278 C CA . PRO A 1 288 ? -8.414 79.75 2.285 1 21.81 288 PRO A CA 1
ATOM 2279 C C . PRO A 1 288 ? -7.363 79.562 1.189 1 21.81 288 PRO A C 1
ATOM 2281 O O . PRO A 1 288 ? -6.195 79.312 1.486 1 21.81 288 PRO A O 1
ATOM 2284 N N . ALA A 1 289 ? -7.812 79.875 -0.093 1 23.92 289 ALA A N 1
ATOM 2285 C CA . ALA A 1 289 ? -7.582 80 -1.531 1 23.92 289 ALA A CA 1
ATOM 2286 C C . ALA A 1 289 ? -6.516 81.062 -1.841 1 23.92 289 ALA A C 1
ATOM 2288 O O . ALA A 1 289 ? -6.156 81.25 -3.002 1 23.92 289 ALA A O 1
ATOM 2289 N N . SER A 1 290 ? -6.277 82 -0.744 1 18.38 290 SER A N 1
ATOM 2290 C CA . SER A 1 290 ? -5.973 83.312 -1.164 1 18.38 290 SER A CA 1
ATOM 2291 C C . SER A 1 290 ? -4.789 83.375 -2.125 1 18.38 290 SER A C 1
ATOM 2293 O O . SER A 1 290 ? -3.957 82.438 -2.123 1 18.38 290 SER A O 1
ATOM 2295 N N . LEU A 1 291 ? -4.293 84.75 -2.209 1 20.22 291 LEU A N 1
ATOM 2296 C CA . LEU A 1 291 ? -3.65 85.812 -2.936 1 20.22 291 LEU A CA 1
ATOM 2297 C C . LEU A 1 291 ? -2.166 85.562 -3.135 1 20.22 291 LEU A C 1
ATOM 2299 O O . LEU A 1 291 ? -1.466 85.188 -2.189 1 20.22 291 LEU A O 1
ATOM 2303 N N . MET B 1 1 ? -56.344 -37.25 57.688 1 24.75 1 MET B N 1
ATOM 2304 C CA . MET B 1 1 ? -56.969 -36.781 56.469 1 24.75 1 MET B CA 1
ATOM 2305 C C . MET B 1 1 ? -56.062 -35.781 55.719 1 24.75 1 MET B C 1
ATOM 2307 O O . MET B 1 1 ? -55.875 -34.656 56.188 1 24.75 1 MET B O 1
ATOM 2311 N N . ASN B 1 2 ? -54.906 -36.281 55.25 1 26.44 2 ASN B N 1
ATOM 2312 C CA . ASN B 1 2 ? -53.594 -35.844 54.781 1 26.44 2 ASN B CA 1
ATOM 2313 C C . ASN B 1 2 ? -53.656 -35.062 53.5 1 26.44 2 ASN B C 1
ATOM 2315 O O . ASN B 1 2 ? -54.031 -35.594 52.438 1 26.44 2 ASN B O 1
ATOM 2319 N N . SER B 1 3 ? -54.344 -33.875 53.594 1 28.34 3 SER B N 1
ATOM 2320 C CA . SER B 1 3 ? -54.781 -33.094 52.438 1 28.34 3 SER B CA 1
ATOM 2321 C C . SER B 1 3 ? -53.625 -32.781 51.5 1 28.34 3 SER B C 1
ATOM 2323 O O . SER B 1 3 ? -52.594 -32.25 51.938 1 28.34 3 SER B O 1
ATOM 2325 N N . PRO B 1 4 ? -53.438 -33.562 50.438 1 27.7 4 PRO B N 1
ATOM 2326 C CA . PRO B 1 4 ? -52.344 -33.594 49.469 1 27.7 4 PRO B CA 1
ATOM 2327 C C . PRO B 1 4 ? -52.219 -32.281 48.688 1 27.7 4 PRO B C 1
ATOM 2329 O O . PRO B 1 4 ? -53.219 -31.812 48.094 1 27.7 4 PRO B O 1
ATOM 2332 N N . THR B 1 5 ? -51.75 -31.219 49.344 1 28.53 5 THR B N 1
ATOM 2333 C CA . THR B 1 5 ? -51.688 -29.875 48.781 1 28.53 5 THR B CA 1
ATOM 2334 C C . THR B 1 5 ? -51.062 -29.938 47.375 1 28.53 5 THR B C 1
ATOM 2336 O O . THR B 1 5 ? -49.938 -30.422 47.188 1 28.53 5 THR B O 1
ATOM 2339 N N . ASN B 1 6 ? -51.844 -30.25 46.375 1 23.86 6 ASN B N 1
ATOM 2340 C CA . ASN B 1 6 ? -51.594 -30.406 44.969 1 23.86 6 ASN B CA 1
ATOM 2341 C C . ASN B 1 6 ? -50.844 -29.188 44.406 1 23.86 6 ASN B C 1
ATOM 2343 O O . ASN B 1 6 ? -51.375 -28.078 44.406 1 23.86 6 ASN B O 1
ATOM 2347 N N . LYS B 1 7 ? -49.562 -29.125 44.656 1 24 7 LYS B N 1
ATOM 2348 C CA . LYS B 1 7 ? -48.625 -28.078 44.25 1 24 7 LYS B CA 1
ATOM 2349 C C . LYS B 1 7 ? -48.781 -27.781 42.75 1 24 7 LYS B C 1
ATOM 2351 O O . LYS B 1 7 ? -48.656 -28.688 41.938 1 24 7 LYS B O 1
ATOM 2356 N N . ILE B 1 8 ? -49.781 -26.984 42.375 1 23.5 8 ILE B N 1
ATOM 2357 C CA . ILE B 1 8 ? -50.094 -26.562 41.031 1 23.5 8 ILE B CA 1
ATOM 2358 C C . ILE B 1 8 ? -48.812 -26.094 40.312 1 23.5 8 ILE B C 1
ATOM 2360 O O . ILE B 1 8 ? -48.188 -25.141 40.75 1 23.5 8 ILE B O 1
ATOM 2364 N N . GLN B 1 9 ? -47.969 -27.016 39.844 1 21.5 9 GLN B N 1
ATOM 2365 C CA . GLN B 1 9 ? -46.719 -26.75 39.125 1 21.5 9 GLN B CA 1
ATOM 2366 C C . GLN B 1 9 ? -46.969 -25.891 37.906 1 21.5 9 GLN B C 1
ATOM 2368 O O . GLN B 1 9 ? -47.688 -26.312 36.969 1 21.5 9 GLN B O 1
ATOM 2373 N N . ARG B 1 10 ? -47.375 -24.625 38.062 1 22.14 10 ARG B N 1
ATOM 2374 C CA . ARG B 1 10 ? -47.656 -23.828 36.875 1 22.14 10 ARG B CA 1
ATOM 2375 C C . ARG B 1 10 ? -46.531 -23.922 35.875 1 22.14 10 ARG B C 1
ATOM 2377 O O . ARG B 1 10 ? -45.344 -23.797 36.25 1 22.14 10 ARG B O 1
ATOM 2384 N N . PRO B 1 11 ? -46.719 -24.641 34.781 1 22.56 11 PRO B N 1
ATOM 2385 C CA . PRO B 1 11 ? -45.688 -24.812 33.75 1 22.56 11 PRO B CA 1
ATOM 2386 C C . PRO B 1 11 ? -45.188 -23.469 33.188 1 22.56 11 PRO B C 1
ATOM 2388 O O . PRO B 1 11 ? -46 -22.594 32.875 1 22.56 11 PRO B O 1
ATOM 2391 N N . VAL B 1 12 ? -44.219 -22.828 33.781 1 22.55 12 VAL B N 1
ATOM 2392 C CA . VAL B 1 12 ? -43.656 -21.562 33.281 1 22.55 12 VAL B CA 1
ATOM 2393 C C . VAL B 1 12 ? -43.312 -21.703 31.812 1 22.55 12 VAL B C 1
ATOM 2395 O O . VAL B 1 12 ? -42.562 -22.594 31.422 1 22.55 12 VAL B O 1
ATOM 2398 N N . TYR B 1 13 ? -44.25 -21.469 30.906 1 21.2 13 TYR B N 1
ATOM 2399 C CA . TYR B 1 13 ? -44.062 -21.453 29.469 1 21.2 13 TYR B CA 1
ATOM 2400 C C . TYR B 1 13 ? -42.875 -20.578 29.078 1 21.2 13 TYR B C 1
ATOM 2402 O O . TYR B 1 13 ? -42.812 -19.406 29.469 1 21.2 13 TYR B O 1
ATOM 2410 N N . HIS B 1 14 ? -41.656 -21.141 29.203 1 20.81 14 HIS B N 1
ATOM 2411 C CA . HIS B 1 14 ? -40.5 -20.438 28.703 1 20.81 14 HIS B CA 1
ATOM 2412 C C . HIS B 1 14 ? -40.688 -20 27.25 1 20.81 14 HIS B C 1
ATOM 2414 O O . HIS B 1 14 ? -40.906 -20.844 26.375 1 20.81 14 HIS B O 1
ATOM 2420 N N . TYR B 1 15 ? -41.375 -18.922 27.016 1 21.59 15 TYR B N 1
ATOM 2421 C CA . TYR B 1 15 ? -41.469 -18.375 25.672 1 21.59 15 TYR B CA 1
ATOM 2422 C C . TYR B 1 15 ? -40.094 -18.281 25.016 1 21.59 15 TYR B C 1
ATOM 2424 O O . TYR B 1 15 ? -39.156 -17.75 25.609 1 21.59 15 TYR B O 1
ATOM 2432 N N . PRO B 1 16 ? -39.719 -19.266 24.188 1 23.86 16 PRO B N 1
ATOM 2433 C CA . PRO B 1 16 ? -38.469 -19.234 23.438 1 23.86 16 PRO B CA 1
ATOM 2434 C C . PRO B 1 16 ? -38.281 -17.938 22.656 1 23.86 16 PRO B C 1
ATOM 2436 O O . PRO B 1 16 ? -39.125 -17.547 21.875 1 23.86 16 PRO B O 1
ATOM 2439 N N . PHE B 1 17 ? -37.875 -16.891 23.297 1 21.22 17 PHE B N 1
ATOM 2440 C CA . PHE B 1 17 ? -37.562 -15.664 22.562 1 21.22 17 PHE B CA 1
ATOM 2441 C C . PHE B 1 17 ? -36.656 -15.961 21.375 1 21.22 17 PHE B C 1
ATOM 2443 O O . PHE B 1 17 ? -35.5 -16.344 21.547 1 21.22 17 PHE B O 1
ATOM 2450 N N . LYS B 1 18 ? -37.125 -16.562 20.312 1 25.53 18 LYS B N 1
ATOM 2451 C CA . LYS B 1 18 ? -36.469 -16.609 19.031 1 25.53 18 LYS B CA 1
ATOM 2452 C C . LYS B 1 18 ? -35.969 -15.242 18.609 1 25.53 18 LYS B C 1
ATOM 2454 O O . LYS B 1 18 ? -36.719 -14.383 18.172 1 25.53 18 LYS B O 1
ATOM 2459 N N . GLY B 1 19 ? -35.281 -14.57 19.406 1 22.14 19 GLY B N 1
ATOM 2460 C CA . GLY B 1 19 ? -34.75 -13.289 18.984 1 22.14 19 GLY B CA 1
ATOM 2461 C C . GLY B 1 19 ? -34 -13.367 17.672 1 22.14 19 GLY B C 1
ATOM 2462 O O . GLY B 1 19 ? -33 -14.102 17.547 1 22.14 19 GLY B O 1
ATOM 2463 N N . ARG B 1 20 ? -34.719 -13.359 16.562 1 25.8 20 ARG B N 1
ATOM 2464 C CA . ARG B 1 20 ? -34.156 -13.117 15.227 1 25.8 20 ARG B CA 1
ATOM 2465 C C . ARG B 1 20 ? -33.125 -12 15.25 1 25.8 20 ARG B C 1
ATOM 2467 O O . ARG B 1 20 ? -33.438 -10.859 15.578 1 25.8 20 ARG B O 1
ATOM 2474 N N . GLN B 1 21 ? -31.953 -12.352 15.617 1 23.78 21 GLN B N 1
ATOM 2475 C CA . GLN B 1 21 ? -30.797 -11.461 15.461 1 23.78 21 GLN B CA 1
ATOM 2476 C C . GLN B 1 21 ? -30.734 -10.883 14.047 1 23.78 21 GLN B C 1
ATOM 2478 O O . GLN B 1 21 ? -30.594 -11.625 13.078 1 23.78 21 GLN B O 1
ATOM 2483 N N . ASP B 1 22 ? -31.578 -9.922 13.773 1 24.58 22 ASP B N 1
ATOM 2484 C CA . ASP B 1 22 ? -31.516 -9.094 12.578 1 24.58 22 ASP B CA 1
ATOM 2485 C C . ASP B 1 22 ? -30.094 -8.602 12.32 1 24.58 22 ASP B C 1
ATOM 2487 O O . ASP B 1 22 ? -29.625 -7.68 12.977 1 24.58 22 ASP B O 1
ATOM 2491 N N . ASN B 1 23 ? -29.219 -9.484 12.141 1 26.38 23 ASN B N 1
ATOM 2492 C CA . ASN B 1 23 ? -27.859 -9.25 11.664 1 26.38 23 ASN B CA 1
ATOM 2493 C C . ASN B 1 23 ? -27.844 -8.359 10.422 1 26.38 23 ASN B C 1
ATOM 2495 O O . ASN B 1 23 ? -26.906 -8.414 9.625 1 26.38 23 ASN B O 1
ATOM 2499 N N . ARG B 1 24 ? -29.031 -7.883 9.977 1 26.67 24 ARG B N 1
ATOM 2500 C CA . ARG B 1 24 ? -29.125 -7.223 8.68 1 26.67 24 ARG B CA 1
ATOM 2501 C C . ARG B 1 24 ? -28.188 -6.023 8.609 1 26.67 24 ARG B C 1
ATOM 2503 O O . ARG B 1 24 ? -27.891 -5.516 7.527 1 26.67 24 ARG B O 1
ATOM 2510 N N . LEU B 1 25 ? -28.281 -5.242 9.719 1 26.61 25 LEU B N 1
ATOM 2511 C CA . LEU B 1 25 ? -27.984 -3.85 9.406 1 26.61 25 LEU B CA 1
ATOM 2512 C C . LEU B 1 25 ? -26.516 -3.678 9.031 1 26.61 25 LEU B C 1
ATOM 2514 O O . LEU B 1 25 ? -26.156 -2.703 8.375 1 26.61 25 LEU B O 1
ATOM 2518 N N . LEU B 1 26 ? -25.641 -4.332 9.805 1 29.72 26 LEU B N 1
ATOM 2519 C CA . LEU B 1 26 ? -24.312 -3.74 9.664 1 29.72 26 LEU B CA 1
ATOM 2520 C C . LEU B 1 26 ? -23.672 -4.156 8.352 1 29.72 26 LEU B C 1
ATOM 2522 O O . LEU B 1 26 ? -22.516 -3.805 8.078 1 29.72 26 LEU B O 1
ATOM 2526 N N . SER B 1 27 ? -24.172 -5.234 7.805 1 31.84 27 SER B N 1
ATOM 2527 C CA . SER B 1 27 ? -23.281 -5.793 6.789 1 31.84 27 SER B CA 1
ATOM 2528 C C . SER B 1 27 ? -23.141 -4.844 5.602 1 31.84 27 SER B C 1
ATOM 2530 O O . SER B 1 27 ? -22.031 -4.648 5.086 1 31.84 27 SER B O 1
ATOM 2532 N N . ASN B 1 28 ? -24.234 -4.648 4.895 1 33.56 28 ASN B N 1
ATOM 2533 C CA . ASN B 1 28 ? -24.312 -4.211 3.506 1 33.56 28 ASN B CA 1
ATOM 2534 C C . ASN B 1 28 ? -24.078 -2.709 3.375 1 33.56 28 ASN B C 1
ATOM 2536 O O . ASN B 1 28 ? -23.922 -2.197 2.266 1 33.56 28 ASN B O 1
ATOM 2540 N N . ASN B 1 29 ? -24.391 -1.999 4.422 1 33.91 29 ASN B N 1
ATOM 2541 C CA . ASN B 1 29 ? -24.469 -0.55 4.27 1 33.91 29 ASN B CA 1
ATOM 2542 C C . ASN B 1 29 ? -23.094 0.084 4.188 1 33.91 29 ASN B C 1
ATOM 2544 O O . ASN B 1 29 ? -22.953 1.229 3.756 1 33.91 29 ASN B O 1
ATOM 2548 N N . GLY B 1 30 ? -22.219 -0.542 4.77 1 35 30 GLY B N 1
ATOM 2549 C CA . GLY B 1 30 ? -20.891 0.025 4.648 1 35 30 GLY B CA 1
ATOM 2550 C C . GLY B 1 30 ? -20.359 -0.005 3.227 1 35 30 GLY B C 1
ATOM 2551 O O . GLY B 1 30 ? -19.641 0.907 2.805 1 35 30 GLY B O 1
ATOM 2552 N N . THR B 1 31 ? -20.734 -1.11 2.553 1 37.91 31 THR B N 1
ATOM 2553 C CA . THR B 1 31 ? -20.328 -1.195 1.153 1 37.91 31 THR B CA 1
ATOM 2554 C C . THR B 1 31 ? -21.016 -0.109 0.329 1 37.91 31 THR B C 1
ATOM 2556 O O . THR B 1 31 ? -20.406 0.499 -0.546 1 37.91 31 THR B O 1
ATOM 2559 N N . GLU B 1 32 ? -22.281 0.13 0.695 1 39.5 32 GLU B N 1
ATOM 2560 C CA . GLU B 1 32 ? -23.016 1.133 -0.07 1 39.5 32 GLU B CA 1
ATOM 2561 C C . GLU B 1 32 ? -22.469 2.535 0.188 1 39.5 32 GLU B C 1
ATOM 2563 O O . GLU B 1 32 ? -22.344 3.34 -0.737 1 39.5 32 GLU B O 1
ATOM 2568 N N . ILE B 1 33 ? -22.156 2.779 1.422 1 38.19 33 ILE B N 1
ATOM 2569 C CA . ILE B 1 33 ? -21.594 4.098 1.709 1 38.19 33 ILE B CA 1
ATOM 2570 C C . ILE B 1 33 ? -20.203 4.211 1.096 1 38.19 33 ILE B C 1
ATOM 2572 O O . ILE B 1 33 ? -19.875 5.223 0.473 1 38.19 33 ILE B O 1
ATOM 2576 N N . ALA B 1 34 ? -19.422 3.188 1.255 1 40.06 34 ALA B N 1
ATOM 2577 C CA . ALA B 1 34 ? -18.109 3.195 0.61 1 40.06 34 ALA B CA 1
ATOM 2578 C C . ALA B 1 34 ? -18.25 3.287 -0.907 1 40.06 34 ALA B C 1
ATOM 2580 O O . ALA B 1 34 ? -17.516 4.047 -1.558 1 40.06 34 ALA B O 1
ATOM 2581 N N . ASN B 1 35 ? -19.125 2.441 -1.438 1 43.03 35 ASN B N 1
ATOM 2582 C CA . ASN B 1 35 ? -19.422 2.574 -2.859 1 43.03 35 ASN B CA 1
ATOM 2583 C C . ASN B 1 35 ? -19.969 3.955 -3.191 1 43.03 35 ASN B C 1
ATOM 2585 O O . ASN B 1 35 ? -19.625 4.543 -4.215 1 43.03 35 ASN B O 1
ATOM 2589 N N . THR B 1 36 ? -20.844 4.406 -2.322 1 43.38 36 THR B N 1
ATOM 2590 C CA . THR B 1 36 ? -21.344 5.766 -2.498 1 43.38 36 THR B CA 1
ATOM 2591 C C . THR B 1 36 ? -20.219 6.785 -2.322 1 43.38 36 THR B C 1
ATOM 2593 O O . THR B 1 36 ? -20.109 7.727 -3.109 1 43.38 36 THR B O 1
ATOM 2596 N N . LEU B 1 37 ? -19.469 6.531 -1.316 1 45.56 37 LEU B N 1
ATOM 2597 C CA . LEU B 1 37 ? -18.344 7.445 -1.189 1 45.56 37 LEU B CA 1
ATOM 2598 C C . LEU B 1 37 ? -17.359 7.273 -2.35 1 45.56 37 LEU B C 1
ATOM 2600 O O . LEU B 1 37 ? -16.875 8.258 -2.904 1 45.56 37 LEU B O 1
ATOM 2604 N N . MET B 1 38 ? -17.016 6.031 -2.631 1 44.84 38 MET B N 1
ATOM 2605 C CA . MET B 1 38 ? -16.203 5.824 -3.822 1 44.84 38 MET B CA 1
ATOM 2606 C C . MET B 1 38 ? -16.969 6.191 -5.086 1 44.84 38 MET B C 1
ATOM 2608 O O . MET B 1 38 ? -16.406 6.738 -6.031 1 44.84 38 MET B O 1
ATOM 2612 N N . SER B 1 39 ? -18.234 5.672 -5.191 1 42.88 39 SER B N 1
ATOM 2613 C CA . SER B 1 39 ? -19.062 6.125 -6.305 1 42.88 39 SER B CA 1
ATOM 2614 C C . SER B 1 39 ? -19.25 7.641 -6.273 1 42.88 39 SER B C 1
ATOM 2616 O O . SER B 1 39 ? -19.234 8.297 -7.32 1 42.88 39 SER B O 1
ATOM 2618 N N . LYS B 1 40 ? -19.578 8.109 -5.191 1 41.41 40 LYS B N 1
ATOM 2619 C CA . LYS B 1 40 ? -19.75 9.562 -5.09 1 41.41 40 LYS B CA 1
ATOM 2620 C C . LYS B 1 40 ? -18.438 10.289 -5.328 1 41.41 40 LYS B C 1
ATOM 2622 O O . LYS B 1 40 ? -18.422 11.43 -5.797 1 41.41 40 LYS B O 1
ATOM 2627 N N . TYR B 1 41 ? -17.375 9.797 -4.832 1 40.09 41 TYR B N 1
ATOM 2628 C CA . TYR B 1 41 ? -16.125 10.508 -5.027 1 40.09 41 TYR B CA 1
ATOM 2629 C C . TYR B 1 41 ? -15.289 9.844 -6.117 1 40.09 41 TYR B C 1
ATOM 2631 O O . TYR B 1 41 ? -14.367 9.086 -5.82 1 40.09 41 TYR B O 1
ATOM 2639 N N . SER B 1 42 ? -15.852 9.32 -7.129 1 39 42 SER B N 1
ATOM 2640 C CA . SER B 1 42 ? -15.078 9.016 -8.328 1 39 42 SER B CA 1
ATOM 2641 C C . SER B 1 42 ? -14.047 10.109 -8.609 1 39 42 SER B C 1
ATOM 2643 O O . SER B 1 42 ? -14.383 11.141 -9.195 1 39 42 SER B O 1
ATOM 2645 N N . THR B 1 43 ? -13.266 10.562 -7.746 1 38.75 43 THR B N 1
ATOM 2646 C CA . THR B 1 43 ? -12.273 11.5 -8.25 1 38.75 43 THR B CA 1
ATOM 2647 C C . THR B 1 43 ? -11.633 10.977 -9.531 1 38.75 43 THR B C 1
ATOM 2649 O O . THR B 1 43 ? -11.68 9.781 -9.812 1 38.75 43 THR B O 1
ATOM 2652 N N . GLY B 1 44 ? -11.297 11.797 -10.516 1 39.03 44 GLY B N 1
ATOM 2653 C CA . GLY B 1 44 ? -10.57 11.656 -11.773 1 39.03 44 GLY B CA 1
ATOM 2654 C C . GLY B 1 44 ? -9.578 10.508 -11.758 1 39.03 44 GLY B C 1
ATOM 2655 O O . GLY B 1 44 ? -8.852 10.305 -12.734 1 39.03 44 GLY B O 1
ATOM 2656 N N . THR B 1 45 ? -8.812 10.375 -10.734 1 44.41 45 THR B N 1
ATOM 2657 C CA . THR B 1 45 ? -7.715 9.43 -10.891 1 44.41 45 THR B CA 1
ATOM 2658 C C . THR B 1 45 ? -8.25 8.031 -11.211 1 44.41 45 THR B C 1
ATOM 2660 O O . THR B 1 45 ? -9.297 7.637 -10.711 1 44.41 45 THR B O 1
ATOM 2663 N N . GLY B 1 46 ? -8.18 7.711 -12.484 1 51.88 46 GLY B N 1
ATOM 2664 C CA . GLY B 1 46 ? -8.531 6.383 -12.969 1 51.88 46 GLY B CA 1
ATOM 2665 C C . GLY B 1 46 ? -8.523 5.328 -11.875 1 51.88 46 GLY B C 1
ATOM 2666 O O . GLY B 1 46 ? -7.516 5.141 -11.195 1 51.88 46 GLY B O 1
ATOM 2667 N N . ASP B 1 47 ? -9.758 5.051 -11.281 1 71.5 47 ASP B N 1
ATOM 2668 C CA . ASP B 1 47 ? -10.141 4.191 -10.164 1 71.5 47 ASP B CA 1
ATOM 2669 C C . ASP B 1 47 ? -9.5 2.809 -10.297 1 71.5 47 ASP B C 1
ATOM 2671 O O . ASP B 1 47 ? -9.797 2.07 -11.234 1 71.5 47 ASP B O 1
ATOM 2675 N N . MET B 1 48 ? -8.375 2.67 -9.617 1 83.38 48 MET B N 1
ATOM 2676 C CA . MET B 1 48 ? -7.699 1.379 -9.547 1 83.38 48 MET B CA 1
ATOM 2677 C C . MET B 1 48 ? -8.672 0.275 -9.141 1 83.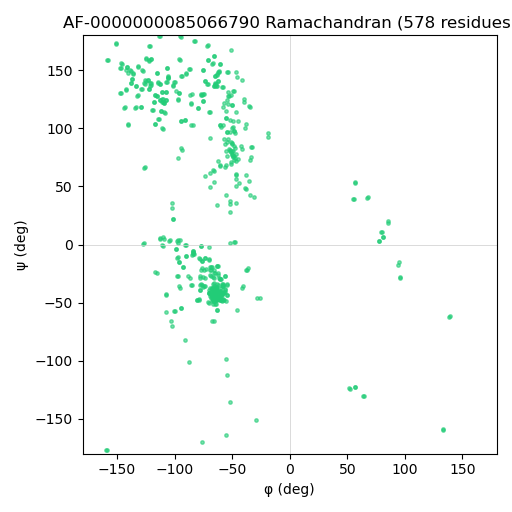38 48 MET B C 1
ATOM 2679 O O . MET B 1 48 ? -9.453 0.444 -8.203 1 83.38 48 M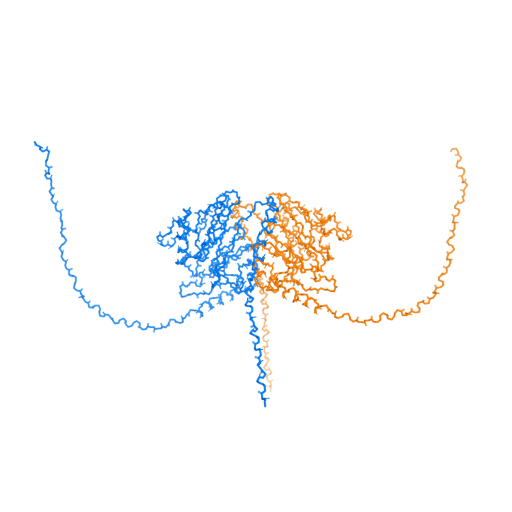ET B O 1
ATOM 2683 N N . ILE B 1 49 ? -8.836 -0.714 -10 1 94.5 49 ILE B N 1
ATOM 2684 C CA . ILE B 1 49 ? -9.609 -1.893 -9.633 1 94.5 49 ILE B CA 1
ATOM 2685 C C . ILE B 1 49 ? -8.688 -2.949 -9.031 1 94.5 49 ILE B C 1
ATOM 2687 O O . ILE B 1 49 ? -7.867 -3.543 -9.734 1 94.5 49 ILE B O 1
ATOM 2691 N N . PHE B 1 50 ? -8.812 -3.104 -7.758 1 97.12 50 PHE B N 1
ATOM 2692 C CA . PHE B 1 50 ? -7.953 -4.023 -7.02 1 97.12 50 PHE B CA 1
ATOM 2693 C C . PHE B 1 50 ? -8.703 -4.637 -5.844 1 97.12 50 PHE B C 1
ATOM 2695 O O . PHE B 1 50 ? -9.328 -3.924 -5.059 1 97.12 50 PHE B O 1
ATOM 2702 N N . ARG B 1 51 ? -8.602 -6.02 -5.754 1 96.94 51 ARG B N 1
ATOM 2703 C CA . ARG B 1 51 ? -9.188 -6.734 -4.625 1 96.94 51 ARG B CA 1
ATOM 2704 C C . ARG B 1 51 ? -8.203 -7.758 -4.059 1 96.94 51 ARG B C 1
ATOM 2706 O O . ARG B 1 51 ? -7.52 -8.453 -4.809 1 96.94 51 ARG B O 1
ATOM 2713 N N . GLN B 1 52 ? -8.148 -7.773 -2.744 1 97.88 52 GLN B N 1
ATOM 2714 C CA . GLN B 1 52 ? -7.445 -8.82 -2.002 1 97.88 52 GLN B CA 1
ATOM 2715 C C . GLN B 1 52 ? -8.43 -9.711 -1.255 1 97.88 52 GLN B C 1
ATOM 2717 O O . GLN B 1 52 ? -9.281 -9.227 -0.511 1 97.88 52 GLN B O 1
ATOM 2722 N N . LEU B 1 53 ? -8.352 -11 -1.486 1 97.5 53 LEU B N 1
ATOM 2723 C CA . LEU B 1 53 ? -9.188 -11.961 -0.777 1 97.5 53 LEU B CA 1
ATOM 2724 C C . LEU B 1 53 ? -8.344 -12.883 0.095 1 97.5 53 LEU B C 1
ATOM 2726 O O . LEU B 1 53 ? -7.207 -13.203 -0.255 1 97.5 53 LEU B O 1
ATOM 2730 N N . CYS B 1 54 ? -8.898 -13.266 1.162 1 97.5 54 CYS B N 1
ATOM 2731 C CA . CYS B 1 54 ? -8.273 -14.203 2.092 1 97.5 54 CYS B CA 1
ATOM 2732 C C . CYS B 1 54 ? -9.211 -15.352 2.424 1 97.5 54 CYS B C 1
ATOM 2734 O O . CYS B 1 54 ? -10.391 -15.141 2.697 1 97.5 54 CYS B O 1
ATOM 2736 N N . THR B 1 55 ? -8.641 -16.562 2.375 1 96.94 55 THR B N 1
ATOM 2737 C CA . THR B 1 55 ? -9.469 -17.703 2.721 1 96.94 55 THR B CA 1
ATOM 2738 C C . THR B 1 55 ? -9.891 -17.656 4.188 1 96.94 55 THR B C 1
ATOM 2740 O O . THR B 1 55 ? -9.133 -17.172 5.035 1 96.94 55 THR B O 1
ATOM 2743 N N . PRO B 1 56 ? -11.109 -18.125 4.41 1 90.94 56 PRO B N 1
ATOM 2744 C CA . PRO B 1 56 ? -11.57 -18.125 5.801 1 90.94 56 PRO B CA 1
ATOM 2745 C C . PRO B 1 56 ? -10.68 -18.953 6.727 1 90.94 56 PRO B C 1
ATOM 2747 O O . PRO B 1 56 ? -10.531 -18.625 7.906 1 90.94 56 PRO B O 1
ATOM 2750 N N . LYS B 1 57 ? -10.094 -19.969 6.109 1 90.44 57 LYS B N 1
ATOM 2751 C CA . LYS B 1 57 ? -9.148 -20.797 6.844 1 90.44 57 LYS B CA 1
ATOM 2752 C C . LYS B 1 57 ? -7.812 -20.906 6.109 1 90.44 57 LYS B C 1
ATOM 2754 O O . LYS B 1 57 ? -7.777 -20.922 4.879 1 90.44 57 LYS B O 1
ATOM 2759 N N . GLY B 1 58 ? -6.723 -20.844 6.855 1 90.12 58 GLY B N 1
ATOM 2760 C CA . GLY B 1 58 ? -5.406 -21.094 6.297 1 90.12 58 GLY B CA 1
ATOM 2761 C C . GLY B 1 58 ? -4.676 -19.828 5.883 1 90.12 58 GLY B C 1
ATOM 2762 O O . GLY B 1 58 ? -3.453 -19.844 5.727 1 90.12 58 GLY B O 1
ATOM 2763 N N . GLY B 1 59 ? -5.41 -18.75 5.516 1 95.5 59 GLY B N 1
ATOM 2764 C CA . GLY B 1 59 ? -4.777 -17.469 5.293 1 95.5 59 GLY B CA 1
ATOM 2765 C C . GLY B 1 59 ? -4.23 -17.297 3.889 1 95.5 59 GLY B C 1
ATOM 2766 O O . GLY B 1 59 ? -3.314 -16.516 3.66 1 95.5 59 GLY B O 1
ATOM 2767 N N . HIS B 1 60 ? -4.734 -18.141 2.951 1 97.69 60 HIS B N 1
ATOM 2768 C CA . HIS B 1 60 ? -4.301 -18 1.565 1 97.69 60 HIS B CA 1
ATOM 2769 C C . HIS B 1 60 ? -4.875 -16.734 0.927 1 97.69 60 HIS B C 1
ATOM 2771 O O . HIS B 1 60 ? -6.055 -16.422 1.107 1 97.69 60 HIS B O 1
ATOM 2777 N N . LEU B 1 61 ? -4.012 -16.094 0.193 1 98.31 61 LEU B N 1
ATOM 2778 C CA . LEU B 1 61 ? -4.406 -14.812 -0.377 1 98.31 61 LEU B CA 1
ATOM 2779 C C . LEU B 1 61 ? -4.516 -14.906 -1.896 1 98.31 61 LEU B C 1
ATOM 2781 O O . LEU B 1 61 ? -3.693 -15.555 -2.543 1 98.31 61 LEU B O 1
ATOM 2785 N N . SER B 1 62 ? -5.559 -14.289 -2.486 1 98.62 62 SER B N 1
ATOM 2786 C CA . SER B 1 62 ? -5.766 -14.102 -3.918 1 98.62 62 SER B CA 1
ATOM 2787 C C . SER B 1 62 ? -5.965 -12.625 -4.258 1 98.62 62 SER B C 1
ATOM 2789 O O . SER B 1 62 ? -6.324 -11.828 -3.389 1 98.62 62 SER B O 1
ATOM 2791 N N . TYR B 1 63 ? -5.75 -12.375 -5.492 1 98.75 63 TYR B N 1
ATOM 2792 C CA . TYR B 1 63 ? -5.832 -10.969 -5.895 1 98.75 63 TYR B CA 1
ATOM 2793 C C . TYR B 1 63 ? -6.578 -10.828 -7.215 1 98.75 63 TYR B C 1
ATOM 2795 O O . TYR B 1 63 ? -6.414 -11.648 -8.117 1 98.75 63 TYR B O 1
ATOM 2803 N N . LEU B 1 64 ? -7.371 -9.781 -7.324 1 98.69 64 LEU B N 1
ATOM 2804 C CA . LEU B 1 64 ? -8.016 -9.359 -8.562 1 98.69 64 LEU B CA 1
ATOM 2805 C C . LEU B 1 64 ? -7.547 -7.969 -8.977 1 98.69 64 LEU B C 1
ATOM 2807 O O . LEU B 1 64 ? -7.59 -7.031 -8.172 1 98.69 64 LEU B O 1
ATOM 2811 N N . LEU B 1 65 ? -7.012 -7.902 -10.148 1 98.12 65 LEU B N 1
ATOM 2812 C CA . LEU B 1 65 ? -6.57 -6.648 -10.75 1 98.12 65 LEU B CA 1
ATOM 2813 C C . LEU B 1 65 ? -7.402 -6.32 -11.992 1 98.12 65 LEU B C 1
ATOM 2815 O O . LEU B 1 65 ? -7.66 -7.199 -12.82 1 98.12 65 LEU B O 1
ATOM 2819 N N . GLY B 1 66 ? -7.758 -5.055 -12.172 1 97.12 66 GLY B N 1
ATOM 2820 C CA . GLY B 1 66 ? -8.562 -4.695 -13.32 1 97.12 66 GLY B CA 1
ATOM 2821 C C . GLY B 1 66 ? -8.172 -3.365 -13.938 1 97.12 66 GLY B C 1
ATOM 2822 O O . GLY B 1 66 ? -7.645 -2.49 -13.242 1 97.12 66 GLY B O 1
ATOM 2823 N N . ASP B 1 67 ? -8.438 -3.279 -15.195 1 96.25 67 ASP B N 1
ATOM 2824 C CA . ASP B 1 67 ? -8.359 -2.002 -15.898 1 96.25 67 ASP B CA 1
ATOM 2825 C C . ASP B 1 67 ? -9.664 -1.216 -15.758 1 96.25 67 ASP B C 1
ATOM 2827 O O . ASP B 1 67 ? -10.727 -1.688 -16.156 1 96.25 67 ASP B O 1
ATOM 2831 N N . PRO B 1 68 ? -9.539 -0.043 -15.211 1 93 68 PRO B N 1
ATOM 2832 C CA . PRO B 1 68 ? -10.781 0.704 -14.992 1 93 68 PRO B CA 1
ATOM 2833 C C . PRO B 1 68 ? -11.414 1.198 -16.281 1 93 68 PRO B C 1
ATOM 2835 O O . PRO B 1 68 ? -12.578 1.588 -16.297 1 93 68 PRO B O 1
ATOM 2838 N N . VAL B 1 69 ? -10.688 1.138 -17.359 1 92.81 69 VAL B N 1
ATOM 2839 C CA . VAL B 1 69 ? -11.188 1.657 -18.625 1 92.81 69 VAL B CA 1
ATOM 2840 C C . VAL B 1 69 ? -11.828 0.528 -19.422 1 92.81 69 VAL B C 1
ATOM 2842 O O . VAL B 1 69 ? -13.016 0.574 -19.734 1 92.81 69 VAL B O 1
ATOM 2845 N N . THR B 1 70 ? -11.133 -0.516 -19.656 1 96.69 70 THR B N 1
ATOM 2846 C CA . THR B 1 70 ? -11.602 -1.592 -20.516 1 96.69 70 THR B CA 1
ATOM 2847 C C . THR B 1 70 ? -12.312 -2.672 -19.703 1 96.69 70 THR B C 1
ATOM 2849 O O . THR B 1 70 ? -12.984 -3.535 -20.266 1 96.69 70 THR B O 1
ATOM 2852 N N . ARG B 1 71 ? -12.055 -2.67 -18.453 1 97.12 71 ARG B N 1
ATOM 2853 C CA . ARG B 1 71 ? -12.656 -3.602 -17.5 1 97.12 71 ARG B CA 1
ATOM 2854 C C . ARG B 1 71 ? -12 -4.977 -17.594 1 97.12 71 ARG B C 1
ATOM 2856 O O . ARG B 1 71 ? -12.43 -5.922 -16.922 1 97.12 71 ARG B O 1
ATOM 2863 N N . GLU B 1 72 ? -10.984 -5.121 -18.438 1 98.38 72 GLU B N 1
ATOM 2864 C CA . GLU B 1 72 ? -10.234 -6.371 -18.469 1 98.38 72 GLU B CA 1
ATOM 2865 C C . GLU B 1 72 ? -9.547 -6.641 -17.141 1 98.38 72 GLU B C 1
ATOM 2867 O O . GLU B 1 72 ? -9.031 -5.719 -16.5 1 98.38 72 GLU B O 1
ATOM 2872 N N . THR B 1 73 ? -9.578 -7.922 -16.766 1 98.38 73 THR B N 1
ATOM 2873 C CA . THR B 1 73 ? -9.227 -8.281 -15.398 1 98.38 73 THR B CA 1
ATOM 2874 C C . THR B 1 73 ? -8.359 -9.531 -15.367 1 98.38 73 THR B C 1
ATOM 2876 O O . THR B 1 73 ? -8.484 -10.406 -16.234 1 98.38 73 THR B O 1
ATOM 2879 N N . VAL B 1 74 ? -7.492 -9.57 -14.352 1 98.75 74 VAL B N 1
ATOM 2880 C CA . VAL B 1 74 ? -6.707 -10.766 -14.078 1 98.75 74 VAL B CA 1
ATOM 2881 C C . VAL B 1 74 ? -6.875 -11.172 -12.609 1 98.75 74 VAL B C 1
ATOM 2883 O O . VAL B 1 74 ? -7.133 -10.32 -11.758 1 98.75 74 VAL B O 1
ATOM 2886 N N . ILE B 1 75 ? -6.777 -12.445 -12.391 1 98.88 75 ILE B N 1
ATOM 2887 C CA . ILE B 1 75 ? -6.809 -12.984 -11.031 1 98.88 75 ILE B CA 1
ATOM 2888 C C . ILE B 1 75 ? -5.516 -13.75 -10.75 1 98.88 75 ILE B C 1
ATOM 2890 O O . ILE B 1 75 ? -5.027 -14.492 -11.602 1 98.88 75 ILE B O 1
ATOM 2894 N N . ILE B 1 76 ? -4.984 -13.523 -9.547 1 98.94 76 ILE B N 1
ATOM 2895 C CA . ILE B 1 76 ? -3.764 -14.195 -9.125 1 98.94 76 ILE B CA 1
ATOM 2896 C C . ILE B 1 76 ? -4.082 -15.195 -8.016 1 98.94 76 ILE B C 1
ATOM 2898 O O . ILE B 1 76 ? -4.648 -14.828 -6.984 1 98.94 76 ILE B O 1
ATOM 2902 N N . ASP B 1 77 ? -3.76 -16.438 -8.211 1 98.75 77 ASP B N 1
ATOM 2903 C CA . ASP B 1 77 ? -3.793 -17.516 -7.23 1 98.75 77 ASP B CA 1
ATOM 2904 C C . ASP B 1 77 ? -5.184 -17.672 -6.621 1 98.75 77 ASP B C 1
ATOM 2906 O O . ASP B 1 77 ? -5.332 -17.688 -5.398 1 98.75 77 ASP B O 1
ATOM 2910 N N . PRO B 1 78 ? -6.168 -17.812 -7.438 1 98.69 78 PRO B N 1
ATOM 2911 C CA . PRO B 1 78 ? -7.488 -18.016 -6.84 1 98.69 78 PRO B CA 1
ATOM 2912 C C . PRO B 1 78 ? -7.57 -19.312 -6.035 1 98.69 78 PRO B C 1
ATOM 2914 O O . PRO B 1 78 ? -6.926 -20.312 -6.383 1 98.69 78 PRO B O 1
ATOM 2917 N N . MET B 1 79 ? -8.352 -19.25 -4.98 1 98.38 79 MET B N 1
ATOM 2918 C CA . MET B 1 79 ? -8.703 -20.422 -4.176 1 98.38 79 MET B CA 1
ATOM 2919 C C . MET B 1 79 ? -10.148 -20.844 -4.434 1 98.38 79 MET B C 1
ATOM 2921 O O . MET B 1 79 ? -10.992 -20.016 -4.754 1 98.38 79 MET B O 1
ATOM 2925 N N . PRO B 1 80 ? -10.391 -22.141 -4.254 1 97.81 80 PRO B N 1
ATOM 2926 C CA . PRO B 1 80 ? -11.766 -22.578 -4.48 1 97.81 80 PRO B CA 1
ATOM 2927 C C . PRO B 1 80 ? -12.781 -21.797 -3.65 1 97.81 80 PRO B C 1
ATOM 2929 O O . PRO B 1 80 ? -13.867 -21.469 -4.141 1 97.81 80 PRO B O 1
ATOM 2932 N N . THR B 1 81 ? -12.406 -21.406 -2.488 1 97.19 81 THR B N 1
ATOM 2933 C CA . THR B 1 81 ? -13.32 -20.703 -1.595 1 97.19 81 THR B CA 1
ATOM 2934 C C . THR B 1 81 ? -13.547 -19.281 -2.072 1 97.19 81 THR B C 1
ATOM 2936 O O . THR B 1 81 ? -14.461 -18.594 -1.605 1 97.19 81 THR B O 1
ATOM 2939 N N . HIS B 1 82 ? -12.75 -18.844 -3.02 1 97 82 HIS B N 1
ATOM 2940 C CA . HIS B 1 82 ? -12.844 -17.469 -3.496 1 97 82 HIS B CA 1
ATOM 2941 C C . HIS B 1 82 ? -13.703 -17.375 -4.746 1 97 82 HIS B C 1
ATOM 2943 O O . HIS B 1 82 ? -14.133 -16.281 -5.137 1 97 82 HIS B O 1
ATOM 2949 N N . VAL B 1 83 ? -13.992 -18.453 -5.395 1 98.12 83 VAL B N 1
ATOM 2950 C CA . VAL B 1 83 ? -14.523 -18.453 -6.754 1 98.12 83 VAL B CA 1
ATOM 2951 C C . VAL B 1 83 ? -15.859 -17.719 -6.789 1 98.12 83 VAL B C 1
ATOM 2953 O O . VAL B 1 83 ? -16.047 -16.812 -7.598 1 98.12 83 VAL B O 1
ATOM 2956 N N . ASP B 1 84 ? -16.75 -18.031 -5.863 1 97.5 84 ASP B N 1
ATOM 2957 C CA . ASP B 1 84 ? -18.062 -17.406 -5.871 1 97.5 84 ASP B CA 1
ATOM 2958 C C . ASP B 1 84 ? -17.969 -15.906 -5.648 1 97.5 84 ASP B C 1
ATOM 2960 O O . ASP B 1 84 ? -18.625 -15.125 -6.344 1 97.5 84 ASP B O 1
ATOM 2964 N N . THR B 1 85 ? -17.172 -15.578 -4.68 1 96.81 85 THR B N 1
ATOM 2965 C CA . THR B 1 85 ? -17 -14.164 -4.352 1 96.81 85 THR B CA 1
ATOM 2966 C C . THR B 1 85 ? -16.391 -13.414 -5.531 1 96.81 85 THR B C 1
ATOM 2968 O O . THR B 1 85 ? -16.828 -12.297 -5.852 1 96.81 85 THR B O 1
ATOM 2971 N N . LEU B 1 86 ? -15.445 -14 -6.145 1 97.81 86 LEU B N 1
ATOM 2972 C CA . LEU B 1 86 ? -14.789 -13.383 -7.289 1 97.81 86 LEU B CA 1
ATOM 2973 C C . LEU B 1 86 ? -15.766 -13.219 -8.453 1 97.81 86 LEU B C 1
ATOM 2975 O O . LEU B 1 86 ? -15.82 -12.148 -9.07 1 97.81 86 LEU B O 1
ATOM 2979 N N . GLU B 1 87 ? -16.5 -14.195 -8.711 1 97.81 87 GLU B N 1
ATOM 2980 C CA . GLU B 1 87 ? -17.453 -14.133 -9.805 1 97.81 87 GLU B CA 1
ATOM 2981 C C . GLU B 1 87 ? -18.531 -13.078 -9.547 1 97.81 87 GLU B C 1
ATOM 2983 O O . GLU B 1 87 ? -18.891 -12.312 -10.438 1 97.81 87 GLU B O 1
ATOM 2988 N N . ALA B 1 88 ? -19.016 -13.07 -8.328 1 97.06 88 ALA B N 1
ATOM 2989 C CA . ALA B 1 88 ? -20.031 -12.078 -7.961 1 97.06 88 ALA B CA 1
ATOM 2990 C C . ALA B 1 88 ? -19.484 -10.664 -8.141 1 97.06 88 ALA B C 1
ATOM 2992 O O . ALA B 1 88 ? -20.172 -9.789 -8.68 1 97.06 88 ALA B O 1
ATOM 2993 N N . PHE B 1 89 ? -18.297 -10.484 -7.711 1 96.06 89 PHE B N 1
ATOM 2994 C CA . PHE B 1 89 ? -17.641 -9.18 -7.828 1 96.06 89 PHE B CA 1
ATOM 2995 C C . PHE B 1 89 ? -17.5 -8.781 -9.289 1 96.06 89 PHE B C 1
ATOM 2997 O O . PHE B 1 89 ? -17.766 -7.637 -9.656 1 96.06 89 PHE B O 1
ATOM 3004 N N . MET B 1 90 ? -17.078 -9.688 -10.102 1 97.44 90 MET B N 1
ATOM 3005 C CA . MET B 1 90 ? -16.859 -9.414 -11.523 1 97.44 90 MET B CA 1
ATOM 3006 C C . MET B 1 90 ? -18.172 -9.102 -12.227 1 97.44 90 MET B C 1
ATOM 3008 O O . MET B 1 90 ? -18.234 -8.18 -13.047 1 97.44 90 MET B O 1
ATOM 3012 N N . ILE B 1 91 ? -19.203 -9.805 -11.883 1 96.62 91 ILE B N 1
ATOM 3013 C CA . ILE B 1 91 ? -20.516 -9.578 -12.484 1 96.62 91 ILE B CA 1
ATOM 3014 C C . ILE B 1 91 ? -21.031 -8.203 -12.07 1 96.62 91 ILE B C 1
ATOM 3016 O O . ILE B 1 91 ? -21.453 -7.41 -12.922 1 96.62 91 ILE B O 1
ATOM 3020 N N . GLU B 1 92 ? -20.922 -7.922 -10.797 1 94.88 92 GLU B N 1
ATOM 3021 C CA . GLU B 1 92 ? -21.422 -6.664 -10.25 1 94.88 92 GLU B CA 1
ATOM 3022 C C . GLU B 1 92 ? -20.703 -5.469 -10.883 1 94.88 92 GLU B C 1
ATOM 3024 O O . GLU B 1 92 ? -21.328 -4.418 -11.094 1 94.88 92 GLU B O 1
ATOM 3029 N N . ARG B 1 93 ? -19.516 -5.664 -11.281 1 94.19 93 ARG B N 1
ATOM 3030 C CA . ARG B 1 93 ? -18.703 -4.527 -11.727 1 94.19 93 ARG B CA 1
ATOM 3031 C C . ARG B 1 93 ? -18.469 -4.582 -13.234 1 94.19 93 ARG B C 1
ATOM 3033 O O . ARG B 1 93 ? -17.766 -3.73 -13.781 1 94.19 93 ARG B O 1
ATOM 3040 N N . GLY B 1 94 ? -18.969 -5.566 -13.852 1 97 94 GLY B N 1
ATOM 3041 C CA . GLY B 1 94 ? -18.812 -5.703 -15.289 1 97 94 GLY B CA 1
ATOM 3042 C C . GLY B 1 94 ? -17.391 -5.969 -15.727 1 97 94 GLY B C 1
ATOM 3043 O O . GLY B 1 94 ? -16.922 -5.406 -16.719 1 97 94 GLY B O 1
ATOM 3044 N N . LEU B 1 95 ? -16.75 -6.758 -15.008 1 97.81 95 LEU B N 1
ATOM 3045 C CA . LEU B 1 95 ? -15.359 -7.055 -15.305 1 97.81 95 LEU B CA 1
ATOM 3046 C C . LEU B 1 95 ? -15.25 -8.25 -16.25 1 97.81 95 LEU B C 1
ATOM 3048 O O . LEU B 1 95 ? -16.062 -9.172 -16.188 1 97.81 95 LEU B O 1
ATOM 3052 N N . ASP B 1 96 ? -14.203 -8.18 -17.094 1 98.38 96 ASP B N 1
ATOM 3053 C CA . ASP B 1 96 ? -13.93 -9.227 -18.078 1 98.38 96 ASP B CA 1
ATOM 3054 C C . ASP B 1 96 ? -12.625 -9.953 -17.766 1 98.38 96 ASP B C 1
ATOM 3056 O O . ASP B 1 96 ? -11.539 -9.422 -18.016 1 98.38 96 ASP B O 1
ATOM 3060 N N . LEU B 1 97 ? -12.766 -11.172 -17.312 1 98.81 97 LEU B N 1
ATOM 3061 C CA . LEU B 1 97 ? -11.594 -11.93 -16.891 1 98.81 97 LEU B CA 1
ATOM 3062 C C . LEU B 1 97 ? -10.805 -12.43 -18.094 1 98.81 97 LEU B C 1
ATOM 3064 O O . LEU B 1 97 ? -11.328 -13.188 -18.922 1 98.81 97 LEU B O 1
ATOM 3068 N N . ARG B 1 98 ? -9.516 -12.055 -18.125 1 98.75 98 ARG B N 1
ATOM 3069 C CA . ARG B 1 98 ? -8.688 -12.398 -19.266 1 98.75 98 ARG B CA 1
ATOM 3070 C C . ARG B 1 98 ? -7.691 -13.492 -18.922 1 98.75 98 ARG B C 1
ATOM 3072 O O . ARG B 1 98 ? -7.445 -14.398 -19.719 1 98.75 98 ARG B O 1
ATOM 3079 N N . TYR B 1 99 ? -7.117 -13.336 -17.766 1 98.81 99 TYR B N 1
ATOM 3080 C CA . TYR B 1 99 ? -6.062 -14.266 -17.359 1 98.81 99 TYR B CA 1
ATOM 3081 C C . TYR B 1 99 ? -6.227 -14.688 -15.914 1 98.81 99 TYR B C 1
ATOM 3083 O O . TYR B 1 99 ? -6.676 -13.898 -15.078 1 98.81 99 TYR B O 1
ATOM 3091 N N . ILE B 1 100 ? -5.859 -15.852 -15.641 1 98.88 100 ILE B N 1
ATOM 3092 C CA . ILE B 1 100 ? -5.734 -16.406 -14.297 1 98.88 100 ILE B CA 1
ATOM 3093 C C . ILE B 1 100 ? -4.289 -16.844 -14.055 1 98.88 100 ILE B C 1
ATOM 3095 O O . ILE B 1 100 ? -3.82 -17.812 -14.656 1 98.88 100 ILE B O 1
ATOM 3099 N N . LEU B 1 101 ? -3.652 -16.188 -13.117 1 98.81 101 LEU B N 1
ATOM 3100 C CA . LEU B 1 101 ? -2.207 -16.312 -12.953 1 98.81 101 LEU B CA 1
ATOM 3101 C C . LEU B 1 101 ? -1.871 -17.156 -11.734 1 98.81 101 LEU B C 1
ATOM 3103 O O . LEU B 1 101 ? -2.516 -17.031 -10.688 1 98.81 101 LEU B O 1
ATOM 3107 N N . GLN B 1 102 ? -0.812 -17.891 -11.883 1 98.31 102 GLN B N 1
ATOM 3108 C CA . GLN B 1 102 ? -0.247 -18.641 -10.758 1 98.31 102 GLN B CA 1
ATOM 3109 C C . GLN B 1 102 ? 1.148 -18.125 -10.406 1 98.31 102 GLN B C 1
ATOM 3111 O O . GLN B 1 102 ? 2.029 -18.078 -11.266 1 98.31 102 GLN B O 1
ATOM 3116 N N . THR B 1 103 ? 1.342 -17.812 -9.164 1 98.5 103 THR B N 1
ATOM 3117 C CA . THR B 1 103 ? 2.684 -17.453 -8.711 1 98.5 103 THR B CA 1
ATOM 3118 C C . THR B 1 103 ? 3.547 -18.703 -8.555 1 98.5 103 THR B C 1
ATOM 3120 O O . THR B 1 103 ? 4.77 -18.641 -8.688 1 98.5 103 THR B O 1
ATOM 3123 N N . HIS B 1 104 ? 2.967 -19.734 -8.156 1 96.25 104 HIS B N 1
ATOM 3124 C CA . HIS B 1 104 ? 3.555 -21.062 -8.102 1 96.25 104 HIS B CA 1
ATOM 3125 C C . HIS B 1 104 ? 2.512 -22.141 -8.375 1 96.25 104 HIS B C 1
ATOM 3127 O O . HIS B 1 104 ? 1.312 -21.906 -8.219 1 96.25 104 HIS B O 1
ATOM 3133 N N . HIS B 1 105 ? 3.018 -23.266 -8.828 1 95.62 105 HIS B N 1
ATOM 3134 C CA . HIS B 1 105 ? 2.088 -24.312 -9.234 1 95.62 105 HIS B CA 1
ATOM 3135 C C . HIS B 1 105 ? 1.564 -25.078 -8.031 1 95.62 105 HIS B C 1
ATOM 3137 O O . HIS B 1 105 ? 2.342 -25.688 -7.293 1 95.62 105 HIS B O 1
ATOM 3143 N N . GLU B 1 106 ? 0.28 -25 -7.832 1 94.38 106 GLU B N 1
ATOM 3144 C CA . GLU B 1 106 ? -0.434 -25.781 -6.836 1 94.38 106 GLU B CA 1
ATOM 3145 C C . GLU B 1 106 ? -1.757 -26.312 -7.391 1 94.38 106 GLU B C 1
ATOM 3147 O O . GLU B 1 106 ? -2.506 -25.562 -8.023 1 94.38 106 GLU B O 1
ATOM 3152 N N . PRO B 1 107 ? -2.049 -27.547 -7.059 1 95.12 107 PRO B N 1
ATOM 3153 C CA . PRO B 1 107 ? -3.301 -28.141 -7.551 1 95.12 107 PRO B CA 1
ATOM 3154 C C . PRO B 1 107 ? -4.527 -27.328 -7.121 1 95.12 107 PRO B C 1
ATOM 3156 O O . PRO B 1 107 ? -5.496 -27.219 -7.879 1 95.12 107 PRO B O 1
ATOM 3159 N N . VAL B 1 108 ? -4.484 -26.797 -6.004 1 95.88 108 VAL B N 1
ATOM 3160 C CA . VAL B 1 108 ? -5.641 -26.078 -5.484 1 95.88 108 VAL B CA 1
ATOM 3161 C C . VAL B 1 108 ? -5.891 -24.828 -6.32 1 95.88 108 VAL B C 1
ATOM 3163 O O . VAL B 1 108 ? -7.039 -24.453 -6.562 1 95.88 108 VAL B O 1
ATOM 3166 N N . HIS B 1 109 ? -4.887 -24.172 -6.719 1 96.94 109 HIS B N 1
ATOM 3167 C CA . HIS B 1 109 ? -5.027 -23.016 -7.598 1 96.94 109 HIS B CA 1
ATOM 3168 C C . HIS B 1 109 ? -5.59 -23.422 -8.953 1 96.94 109 HIS B C 1
ATOM 3170 O O . HIS B 1 109 ? -6.414 -22.719 -9.531 1 96.94 109 HIS B O 1
ATOM 3176 N N . ILE B 1 110 ? -5.16 -24.562 -9.438 1 97.56 110 ILE B N 1
ATOM 3177 C CA . ILE B 1 110 ? -5.613 -25.062 -10.734 1 97.56 110 ILE B CA 1
ATOM 3178 C C . ILE B 1 110 ? -7.105 -25.391 -10.664 1 97.56 110 ILE B C 1
ATOM 3180 O O . ILE B 1 110 ? -7.855 -25.078 -11.594 1 97.56 110 ILE B O 1
ATOM 3184 N N . ALA B 1 111 ? -7.48 -26.016 -9.602 1 97.94 111 ALA B N 1
ATOM 3185 C CA . ALA B 1 111 ? -8.891 -26.344 -9.422 1 97.94 111 ALA B CA 1
ATOM 3186 C C . ALA B 1 111 ? -9.773 -25.109 -9.508 1 97.94 111 ALA B C 1
ATOM 3188 O O . ALA B 1 111 ? -10.766 -25.094 -10.234 1 97.94 111 ALA B O 1
ATOM 3189 N N . ALA B 1 112 ? -9.414 -24.078 -8.812 1 98.56 112 ALA B N 1
ATOM 3190 C CA . ALA B 1 112 ? -10.172 -22.812 -8.844 1 98.56 112 ALA B CA 1
ATOM 3191 C C . ALA B 1 112 ? -10.094 -22.172 -10.219 1 98.56 112 ALA B C 1
ATOM 3193 O O . ALA B 1 112 ? -11.102 -21.672 -10.734 1 98.56 112 ALA B O 1
ATOM 3194 N N . ALA B 1 113 ? -8.945 -22.219 -10.781 1 98.62 113 ALA B N 1
ATOM 3195 C CA . ALA B 1 113 ? -8.719 -21.594 -12.078 1 98.62 113 ALA B CA 1
ATOM 3196 C C . ALA B 1 113 ? -9.562 -22.25 -13.164 1 98.62 113 ALA B C 1
ATOM 3198 O O . ALA B 1 113 ? -10.094 -21.562 -14.047 1 98.62 113 ALA B O 1
ATOM 3199 N N . THR B 1 114 ? -9.656 -23.516 -13.133 1 98.31 114 THR B N 1
ATOM 3200 C CA . THR B 1 114 ? -10.398 -24.234 -14.156 1 98.31 114 THR B CA 1
ATOM 3201 C C . THR B 1 114 ? -11.875 -23.875 -14.117 1 98.31 114 THR B C 1
ATOM 3203 O O . THR B 1 114 ? -12.508 -23.703 -15.164 1 98.31 114 THR B O 1
ATOM 3206 N N . VAL B 1 115 ? -12.422 -23.703 -12.938 1 98.44 115 VAL B N 1
ATOM 3207 C CA . VAL B 1 115 ? -13.812 -23.281 -12.797 1 98.44 115 VAL B CA 1
ATOM 3208 C C . VAL B 1 115 ? -13.992 -21.891 -13.375 1 98.44 115 VAL B C 1
ATOM 3210 O O . VAL B 1 115 ? -14.914 -21.656 -14.156 1 98.44 115 VAL B O 1
ATOM 3213 N N . LEU B 1 116 ? -13.117 -21 -13.016 1 98.69 116 LEU B N 1
ATOM 3214 C CA . LEU B 1 116 ? -13.188 -19.625 -13.508 1 98.69 116 LEU B CA 1
ATOM 3215 C C . LEU B 1 116 ? -13.039 -19.578 -15.023 1 98.69 116 LEU B C 1
ATOM 3217 O O . LEU B 1 116 ? -13.719 -18.797 -15.695 1 98.69 116 LEU B O 1
ATOM 3221 N N . LYS B 1 117 ? -12.164 -20.391 -15.523 1 98.5 117 LYS B N 1
ATOM 3222 C CA . LYS B 1 117 ? -11.945 -20.484 -16.969 1 98.5 117 LYS B CA 1
ATOM 3223 C C . LYS B 1 117 ? -13.211 -20.938 -17.688 1 98.5 117 LYS B C 1
ATOM 3225 O O . LYS B 1 117 ? -13.555 -20.391 -18.734 1 98.5 117 LYS B O 1
ATOM 3230 N N . GLU B 1 118 ? -13.82 -21.891 -17.172 1 97.62 118 GLU B N 1
ATOM 3231 C CA . GLU B 1 118 ? -15.031 -22.422 -17.781 1 97.62 118 GLU B CA 1
ATOM 3232 C C . GLU B 1 118 ? -16.109 -21.344 -17.906 1 97.62 118 GLU B C 1
ATOM 3234 O O . GLU B 1 118 ? -16.812 -21.281 -18.922 1 97.62 118 GLU B O 1
ATOM 3239 N N . HIS B 1 119 ? -16.141 -20.484 -17 1 96.25 119 HIS B N 1
ATOM 3240 C CA . HIS B 1 119 ? -17.188 -19.469 -16.953 1 96.25 119 HIS B CA 1
ATOM 3241 C C . HIS B 1 119 ? -16.797 -18.25 -17.766 1 96.25 119 HIS B C 1
ATOM 3243 O O . HIS B 1 119 ? -17.672 -17.531 -18.297 1 96.25 119 HIS B O 1
ATOM 3249 N N . SER B 1 120 ? -15.539 -17.953 -17.938 1 97.38 120 SER B N 1
ATOM 3250 C CA . SER B 1 120 ? -15.109 -16.656 -18.438 1 97.38 120 SER B CA 1
ATOM 3251 C C . SER B 1 120 ? -14.383 -16.797 -19.781 1 97.38 120 SER B C 1
ATOM 3253 O O . SER B 1 120 ? -14.258 -15.828 -20.531 1 97.38 120 SER B O 1
ATOM 3255 N N . GLY B 1 121 ? -13.82 -17.984 -20.047 1 97.69 121 GLY B N 1
ATOM 3256 C CA . GLY B 1 121 ? -12.969 -18.172 -21.203 1 97.69 121 GLY B CA 1
ATOM 3257 C C . GLY B 1 121 ? -11.555 -17.641 -21 1 97.69 121 GLY B C 1
ATOM 3258 O O . GLY B 1 121 ? -10.773 -17.578 -21.938 1 97.69 121 GLY B O 1
ATOM 3259 N N . ALA B 1 122 ? -11.234 -17.312 -19.812 1 98.75 122 ALA B N 1
ATOM 3260 C CA . ALA B 1 122 ? -9.914 -16.766 -19.5 1 98.75 122 ALA B CA 1
ATOM 3261 C C . ALA B 1 122 ? -8.828 -17.812 -19.734 1 98.75 122 ALA B C 1
ATOM 3263 O O . ALA B 1 122 ? -9.125 -19.016 -19.828 1 98.75 122 ALA B O 1
ATOM 3264 N N . ARG B 1 123 ? -7.617 -17.391 -19.844 1 98.75 123 ARG B N 1
ATOM 3265 C CA . ARG B 1 123 ? -6.473 -18.281 -20 1 98.75 123 ARG B CA 1
ATOM 3266 C C . ARG B 1 123 ? -5.734 -18.453 -18.688 1 98.75 123 ARG B C 1
ATOM 3268 O O . ARG B 1 123 ? -5.5 -17.484 -17.969 1 98.75 123 ARG B O 1
ATOM 3275 N N . ILE B 1 124 ? -5.367 -19.656 -18.375 1 98.81 124 ILE B N 1
ATOM 3276 C CA . ILE B 1 124 ? -4.566 -19.953 -17.203 1 98.81 124 ILE B CA 1
ATOM 3277 C C . ILE B 1 124 ? -3.084 -19.781 -17.531 1 98.81 124 ILE B C 1
ATOM 3279 O O . ILE B 1 124 ? -2.592 -20.328 -18.516 1 98.81 124 ILE B O 1
ATOM 3283 N N . VAL B 1 125 ? -2.361 -19.016 -16.688 1 98.75 125 VAL B N 1
ATOM 3284 C CA . VAL B 1 125 ? -0.984 -18.609 -16.969 1 98.75 125 VAL B CA 1
ATOM 3285 C C . VAL B 1 125 ? -0.071 -19.109 -15.844 1 98.75 125 VAL B C 1
ATOM 3287 O O . VAL B 1 125 ? -0.419 -19.016 -14.664 1 98.75 125 VAL B O 1
ATOM 3290 N N . A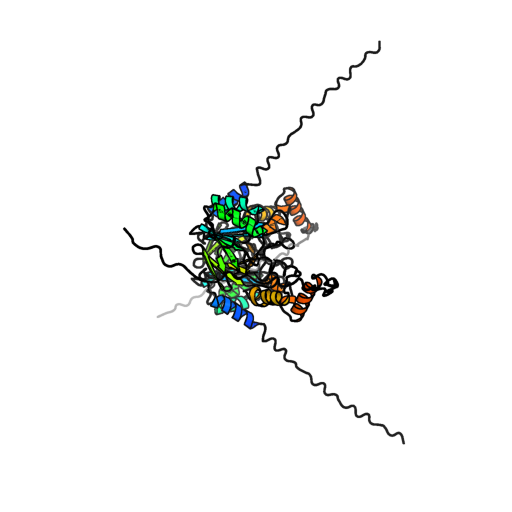LA B 1 126 ? 1.108 -19.609 -16.188 1 98.56 126 ALA B N 1
ATOM 3291 C CA . ALA B 1 126 ? 2.121 -20.047 -15.227 1 98.56 126 ALA B CA 1
ATOM 3292 C C . ALA B 1 126 ? 3.525 -19.891 -15.805 1 98.56 126 ALA B C 1
ATOM 3294 O O . ALA B 1 126 ? 3.688 -19.484 -16.953 1 98.56 126 ALA B O 1
ATOM 3295 N N . HIS B 1 127 ? 4.504 -20.125 -14.93 1 98.44 127 HIS B N 1
ATOM 3296 C CA . HIS B 1 127 ? 5.887 -20.141 -15.398 1 98.44 127 HIS B CA 1
ATOM 3297 C C . HIS B 1 127 ? 6.102 -21.219 -16.453 1 98.44 127 HIS B C 1
ATOM 3299 O O . HIS B 1 127 ? 5.453 -22.266 -16.422 1 98.44 127 HIS B O 1
ATOM 3305 N N . GLU B 1 128 ? 7.055 -21.047 -17.25 1 98 128 GLU B N 1
ATOM 3306 C CA . GLU B 1 128 ? 7.293 -21.922 -18.406 1 98 128 GLU B CA 1
ATOM 3307 C C . GLU B 1 128 ? 7.66 -23.344 -17.953 1 98 128 GLU B C 1
ATOM 3309 O O . GLU B 1 128 ? 7.445 -24.312 -18.688 1 98 128 GLU B O 1
ATOM 3314 N N . SER B 1 129 ? 8.18 -23.516 -16.781 1 96.88 129 SER B N 1
ATOM 3315 C CA . SER B 1 129 ? 8.633 -24.828 -16.328 1 96.88 129 SER B CA 1
ATOM 3316 C C . SER B 1 129 ? 7.457 -25.688 -15.891 1 96.88 129 SER B C 1
ATOM 3318 O O . SER B 1 129 ? 7.613 -26.891 -15.672 1 96.88 129 SER B O 1
ATOM 3320 N N . VAL B 1 130 ? 6.289 -25.094 -15.734 1 97.19 130 VAL B N 1
ATOM 3321 C CA . VAL B 1 130 ? 5.109 -25.859 -15.336 1 97.19 130 VAL B CA 1
ATOM 3322 C C . VAL B 1 130 ? 4.57 -26.641 -16.531 1 97.19 130 VAL B C 1
ATOM 3324 O O . VAL B 1 130 ? 4.25 -26.062 -17.562 1 97.19 130 VAL B O 1
ATOM 3327 N N . THR B 1 131 ? 4.348 -27.953 -16.344 1 95.56 131 THR B N 1
ATOM 3328 C CA . THR B 1 131 ? 3.977 -28.797 -17.469 1 95.56 131 THR B CA 1
ATOM 3329 C C . THR B 1 131 ? 2.52 -29.25 -17.359 1 95.56 131 THR B C 1
ATOM 3331 O O . THR B 1 131 ? 2.021 -29.984 -18.203 1 95.56 131 THR B O 1
ATOM 3334 N N . ASP B 1 132 ? 1.804 -28.781 -16.438 1 96.56 132 ASP B N 1
ATOM 3335 C CA . ASP B 1 132 ? 0.396 -29.125 -16.266 1 96.56 132 ASP B CA 1
ATOM 3336 C C . ASP B 1 132 ? -0.416 -28.781 -17.516 1 96.56 132 ASP B C 1
ATOM 3338 O O . ASP B 1 132 ? -0.273 -27.688 -18.062 1 96.56 132 ASP B O 1
ATOM 3342 N N . GLU B 1 133 ? -1.258 -29.656 -17.938 1 96.75 133 GLU B N 1
ATOM 3343 C CA . GLU B 1 133 ? -2 -29.547 -19.188 1 96.75 133 GLU B CA 1
ATOM 3344 C C . GLU B 1 133 ? -3.027 -28.422 -19.109 1 96.75 133 GLU B C 1
ATOM 3346 O O . GLU B 1 133 ? -3.498 -27.938 -20.141 1 96.75 133 GLU B O 1
ATOM 3351 N N . HIS B 1 134 ? -3.422 -28.031 -17.969 1 97.44 134 HIS B N 1
ATOM 3352 C CA . HIS B 1 134 ? -4.449 -27.016 -17.812 1 97.44 134 HIS B CA 1
ATOM 3353 C C . HIS B 1 134 ? -3.891 -25.625 -18.094 1 97.44 134 HIS B C 1
ATOM 3355 O O . HIS B 1 134 ? -4.648 -24.656 -18.266 1 97.44 134 HIS B O 1
ATOM 3361 N N . ILE B 1 135 ? -2.566 -25.547 -18.141 1 98.31 135 ILE B N 1
ATOM 3362 C CA . ILE B 1 135 ? -1.935 -24.25 -18.375 1 98.31 135 ILE B CA 1
ATOM 3363 C C . ILE B 1 135 ? -2.068 -23.875 -19.859 1 98.31 135 ILE B C 1
ATOM 3365 O O . ILE B 1 135 ? -1.712 -24.656 -20.734 1 98.31 135 ILE B O 1
ATOM 3369 N N . ASP B 1 136 ? -2.561 -22.656 -20.094 1 98.44 136 ASP B N 1
ATOM 3370 C CA . ASP B 1 136 ? -2.775 -22.203 -21.469 1 98.44 136 ASP B CA 1
ATOM 3371 C C . ASP B 1 136 ? -1.59 -21.375 -21.953 1 98.44 136 ASP B C 1
ATOM 3373 O O . ASP B 1 136 ? -1.304 -21.344 -23.156 1 98.44 136 ASP B O 1
ATOM 3377 N N . LEU B 1 137 ? -1.01 -20.625 -21.141 1 98.31 137 LEU B N 1
ATOM 3378 C CA . LEU B 1 137 ? 0.083 -19.703 -21.484 1 98.31 137 LEU B CA 1
ATOM 3379 C C . LEU B 1 137 ? 1.23 -19.844 -20.484 1 98.31 137 LEU B C 1
ATOM 3381 O O . LEU B 1 137 ? 1.016 -19.812 -19.281 1 98.31 137 LEU B O 1
ATOM 3385 N N . ARG B 1 138 ? 2.373 -20.031 -20.984 1 98.44 138 ARG B N 1
ATOM 3386 C CA . ARG B 1 138 ? 3.578 -20.156 -20.172 1 98.44 138 ARG B CA 1
ATOM 3387 C C . ARG B 1 138 ? 4.488 -18.953 -20.359 1 98.44 138 ARG B C 1
ATOM 3389 O O . ARG B 1 138 ? 4.746 -18.531 -21.484 1 98.44 138 ARG B O 1
ATOM 3396 N N . MET B 1 139 ? 4.914 -18.422 -19.219 1 97.94 139 MET B N 1
ATOM 3397 C CA . MET B 1 139 ? 5.668 -17.156 -19.266 1 97.94 139 MET B CA 1
ATOM 3398 C C . MET B 1 139 ? 7.039 -17.328 -18.625 1 97.94 139 MET B C 1
ATOM 3400 O O . MET B 1 139 ? 7.25 -18.25 -17.828 1 97.94 139 MET B O 1
ATOM 3404 N N . ARG B 1 140 ? 7.961 -16.375 -19.016 1 97.38 140 ARG B N 1
ATOM 3405 C CA . ARG B 1 140 ? 9.328 -16.359 -18.5 1 97.38 140 ARG B CA 1
ATOM 3406 C C . ARG B 1 140 ? 9.648 -15.031 -17.828 1 97.38 140 ARG B C 1
ATOM 3408 O O . ARG B 1 140 ? 8.867 -14.078 -17.938 1 97.38 140 ARG B O 1
ATOM 3415 N N . HIS B 1 141 ? 10.789 -15.039 -17.188 1 97.88 141 HIS B N 1
ATOM 3416 C CA . HIS B 1 141 ? 11.281 -13.812 -16.562 1 97.88 141 HIS B CA 1
ATOM 3417 C C . HIS B 1 141 ? 11.297 -12.656 -17.562 1 97.88 141 HIS B C 1
ATOM 3419 O O . HIS B 1 141 ? 11.805 -12.797 -18.672 1 97.88 141 HIS B O 1
ATOM 3425 N N . GLY B 1 142 ? 10.688 -11.602 -17.156 1 96.88 142 GLY B N 1
ATOM 3426 C CA . GLY B 1 142 ? 10.766 -10.391 -17.953 1 96.88 142 GLY B CA 1
ATOM 3427 C C . GLY B 1 142 ? 9.594 -10.227 -18.906 1 96.88 142 GLY B C 1
ATOM 3428 O O . GLY B 1 142 ? 9.367 -9.133 -19.438 1 96.88 142 GLY B O 1
ATOM 3429 N N . ASP B 1 143 ? 8.844 -11.281 -19.125 1 97.56 143 ASP B N 1
ATOM 3430 C CA . ASP B 1 143 ? 7.672 -11.18 -19.984 1 97.56 143 ASP B CA 1
ATOM 3431 C C . ASP B 1 143 ? 6.648 -10.195 -19.422 1 97.56 143 ASP B C 1
ATOM 3433 O O . ASP B 1 143 ? 6.586 -10 -18.203 1 97.56 143 ASP B O 1
ATOM 3437 N N . VAL B 1 144 ? 5.918 -9.547 -20.328 1 97.75 144 VAL B N 1
ATOM 3438 C CA . VAL B 1 144 ? 4.883 -8.594 -19.953 1 97.75 144 VAL B CA 1
ATOM 3439 C C . VAL B 1 144 ? 3.521 -9.086 -20.438 1 97.75 144 VAL B C 1
ATOM 3441 O O . VAL B 1 144 ? 3.385 -9.539 -21.578 1 97.75 144 VAL B O 1
ATOM 3444 N N . LEU B 1 145 ? 2.547 -9.117 -19.547 1 97.56 145 LEU B N 1
ATOM 3445 C CA . LEU B 1 145 ? 1.166 -9.477 -19.859 1 97.56 145 LEU B CA 1
ATOM 3446 C C . LEU B 1 145 ? 0.265 -8.25 -19.828 1 97.56 145 LEU B C 1
ATOM 3448 O O . LEU B 1 145 ? 0.211 -7.543 -18.812 1 97.56 145 LEU B O 1
ATOM 3452 N N . TYR B 1 146 ? -0.433 -8.031 -20.953 1 97.75 146 TYR B N 1
ATOM 3453 C CA . TYR B 1 146 ? -1.313 -6.875 -21.047 1 97.75 146 TYR B CA 1
ATOM 3454 C C . TYR B 1 146 ? -2.764 -7.273 -20.797 1 97.75 146 TYR B C 1
ATOM 3456 O O . TYR B 1 146 ? -3.213 -8.328 -21.266 1 97.75 146 TYR B O 1
ATOM 3464 N N . PHE B 1 147 ? -3.498 -6.469 -20.094 1 97.31 147 PHE B N 1
ATOM 3465 C CA . PHE B 1 147 ? -4.945 -6.555 -19.922 1 97.31 147 PHE B CA 1
ATOM 3466 C C . PHE B 1 147 ? -5.574 -5.168 -19.938 1 97.31 147 PHE B C 1
ATOM 3468 O O . PHE B 1 147 ? -5.574 -4.473 -18.922 1 97.31 147 PHE B O 1
ATOM 3475 N N . GLY B 1 148 ? -6.156 -4.887 -21 1 96.56 148 GLY B N 1
ATOM 3476 C CA . GLY B 1 148 ? -6.562 -3.516 -21.266 1 96.56 148 GLY B CA 1
ATOM 3477 C C . GLY B 1 148 ? -5.391 -2.557 -21.375 1 96.56 148 GLY B C 1
A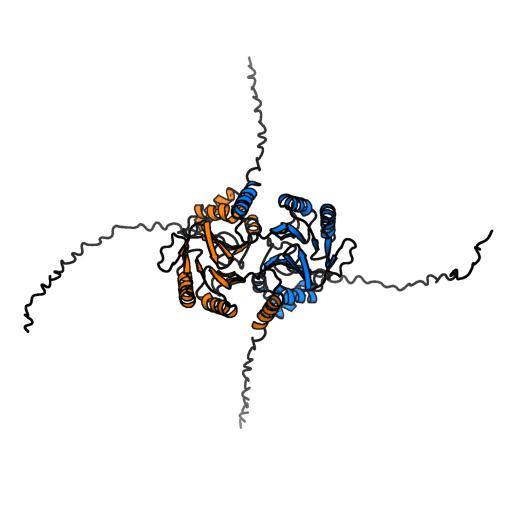TOM 3478 O O . GLY B 1 148 ? -4.453 -2.801 -22.141 1 96.56 148 GLY B O 1
ATOM 3479 N N . GLU B 1 149 ? -5.473 -1.478 -20.672 1 93.5 149 GLU B N 1
ATOM 3480 C CA . GLU B 1 149 ? -4.398 -0.489 -20.656 1 93.5 149 GLU B CA 1
ATOM 3481 C C . GLU B 1 149 ? -3.395 -0.776 -19.547 1 93.5 149 GLU B C 1
ATOM 3483 O O . GLU B 1 149 ? -2.389 -0.075 -19.406 1 93.5 149 GLU B O 1
ATOM 3488 N N . GLU B 1 150 ? -3.67 -1.812 -18.828 1 94.31 150 GLU B N 1
ATOM 3489 C CA . GLU B 1 150 ? -2.779 -2.227 -17.75 1 94.31 150 GLU B CA 1
ATOM 3490 C C . GLU B 1 150 ? -1.813 -3.311 -18.219 1 94.31 150 GLU B C 1
ATOM 3492 O O . GLU B 1 150 ? -2.045 -3.955 -19.25 1 94.31 150 GLU B O 1
ATOM 3497 N N . SER B 1 151 ? -0.714 -3.414 -17.453 1 95.81 151 SER B N 1
ATOM 3498 C CA . SER B 1 151 ? 0.225 -4.492 -17.75 1 95.81 151 SER B CA 1
ATOM 3499 C C . SER B 1 151 ? 0.885 -5.012 -16.484 1 95.81 151 SER B C 1
ATOM 3501 O O . SER B 1 151 ? 0.979 -4.293 -15.484 1 95.81 151 SER B O 1
ATOM 3503 N N . LEU B 1 152 ? 1.272 -6.262 -16.5 1 96.12 152 LEU B N 1
ATOM 3504 C CA . LEU B 1 152 ? 2.025 -6.922 -15.438 1 96.12 152 LEU B CA 1
ATOM 3505 C C . LEU B 1 152 ? 3.305 -7.543 -15.992 1 96.12 152 LEU B C 1
ATOM 3507 O O . LEU B 1 152 ? 3.305 -8.109 -17.078 1 96.12 152 LEU B O 1
ATOM 3511 N N . ARG B 1 153 ? 4.352 -7.445 -15.227 1 97.62 153 ARG B N 1
ATOM 3512 C CA . ARG B 1 153 ? 5.621 -8.062 -15.578 1 97.62 153 ARG B CA 1
ATOM 3513 C C . ARG B 1 153 ? 5.883 -9.305 -14.734 1 97.62 153 ARG B C 1
ATOM 3515 O O . ARG B 1 153 ? 5.609 -9.312 -13.531 1 97.62 153 ARG B O 1
ATOM 3522 N N . VAL B 1 154 ? 6.477 -10.281 -15.406 1 98.38 154 VAL B N 1
ATOM 3523 C CA . VAL B 1 154 ? 6.777 -11.539 -14.727 1 98.38 154 VAL B CA 1
ATOM 3524 C C . VAL B 1 154 ? 8.227 -11.523 -14.25 1 98.38 154 VAL B C 1
ATOM 3526 O O . VAL B 1 154 ? 9.148 -11.273 -15.031 1 98.38 154 VAL B O 1
ATOM 3529 N N . LEU B 1 155 ? 8.445 -11.742 -12.969 1 98.31 155 LEU B N 1
ATOM 3530 C CA . LEU B 1 155 ? 9.773 -11.945 -12.391 1 98.31 155 LEU B CA 1
ATOM 3531 C C . LEU B 1 155 ? 9.945 -13.383 -11.906 1 98.31 155 LEU B C 1
ATOM 3533 O O . LEU B 1 155 ? 9.188 -13.852 -11.055 1 98.31 155 LEU B O 1
ATOM 3537 N N . HIS B 1 156 ? 10.852 -14.047 -12.555 1 98.44 156 HIS B N 1
ATOM 3538 C CA . HIS B 1 156 ? 11.172 -15.383 -12.055 1 98.44 156 HIS B CA 1
ATOM 3539 C C . HIS B 1 156 ? 11.906 -15.312 -10.719 1 98.44 156 HIS B C 1
ATOM 3541 O O . HIS B 1 156 ? 13.016 -14.797 -10.648 1 98.44 156 HIS B O 1
ATOM 3547 N N . THR B 1 157 ? 11.32 -15.773 -9.664 1 97.88 157 THR B N 1
ATOM 3548 C CA . THR B 1 157 ? 11.867 -15.727 -8.32 1 97.88 157 THR B CA 1
ATOM 3549 C C . THR B 1 157 ? 11.891 -17.125 -7.695 1 97.88 157 THR B C 1
ATOM 3551 O O . THR B 1 157 ? 11.25 -17.359 -6.672 1 97.88 157 THR B O 1
ATOM 3554 N N . PRO B 1 158 ? 12.695 -17.984 -8.242 1 97.06 158 PRO B N 1
ATOM 3555 C CA . PRO B 1 158 ? 12.734 -19.359 -7.773 1 97.06 158 PRO B CA 1
ATOM 3556 C C . PRO B 1 158 ? 13.383 -19.5 -6.402 1 97.06 158 PRO B C 1
ATOM 3558 O O . PRO B 1 158 ? 13.93 -18.531 -5.871 1 97.06 158 PRO B O 1
ATOM 3561 N N . GLY B 1 159 ? 13.297 -20.75 -5.789 1 94.44 159 GLY B N 1
ATOM 3562 C CA . GLY B 1 159 ? 13.906 -21.094 -4.512 1 94.44 159 GLY B CA 1
ATOM 3563 C C . GLY B 1 159 ? 13.008 -21.953 -3.635 1 94.44 159 GLY B C 1
ATOM 3564 O O . GLY B 1 159 ? 13.336 -23.094 -3.326 1 94.44 159 GLY B O 1
ATOM 3565 N N . LEU B 1 160 ? 11.875 -21.375 -3.303 1 93.38 160 LEU B N 1
ATOM 3566 C CA . LEU B 1 160 ? 10.914 -22.203 -2.598 1 93.38 160 LEU B CA 1
ATOM 3567 C C . LEU B 1 160 ? 10.32 -23.25 -3.529 1 93.38 160 LEU B C 1
ATOM 3569 O O . LEU B 1 160 ? 10.219 -24.422 -3.164 1 93.38 160 LEU B O 1
ATOM 3573 N N . SER B 1 161 ? 9.883 -22.812 -4.633 1 92.75 161 SER B N 1
ATOM 3574 C CA . SER B 1 161 ? 9.539 -23.656 -5.773 1 92.75 161 SER B CA 1
ATOM 3575 C C . SER B 1 161 ? 10.32 -23.25 -7.016 1 92.75 161 SER B C 1
ATOM 3577 O O . SER B 1 161 ? 10.523 -22.062 -7.266 1 92.75 161 SER B O 1
ATOM 3579 N N . PRO B 1 162 ? 10.727 -24.25 -7.773 1 94.56 162 PRO B N 1
ATOM 3580 C CA . PRO B 1 162 ? 11.5 -23.891 -8.969 1 94.56 162 PRO B CA 1
ATOM 3581 C C . PRO B 1 162 ? 10.711 -23.047 -9.961 1 94.56 162 PRO B C 1
ATOM 3583 O O . PRO B 1 162 ? 11.297 -22.297 -10.734 1 94.56 162 PRO B O 1
ATOM 3586 N N . CYS B 1 163 ? 9.445 -23.109 -9.977 1 96.88 163 CYS B N 1
ATOM 3587 C CA . CYS B 1 163 ? 8.625 -22.422 -10.961 1 96.88 163 CYS B CA 1
ATOM 3588 C C . CYS B 1 163 ? 8.117 -21.094 -10.398 1 96.88 163 CYS B C 1
ATOM 3590 O O . CYS B 1 163 ? 7.336 -20.391 -11.055 1 96.88 163 CYS B O 1
ATOM 3592 N N . ALA B 1 164 ? 8.531 -20.703 -9.188 1 97.62 164 ALA B N 1
ATOM 3593 C CA . ALA B 1 164 ? 7.957 -19.547 -8.508 1 97.62 164 ALA B CA 1
ATOM 3594 C C . ALA B 1 164 ? 8.227 -18.266 -9.289 1 97.62 164 ALA B C 1
ATOM 3596 O O . ALA B 1 164 ? 9.344 -18.047 -9.758 1 97.62 164 ALA B O 1
ATOM 3597 N N . VAL B 1 165 ? 7.18 -17.453 -9.383 1 98.5 165 VAL B N 1
ATOM 3598 C CA . VAL B 1 165 ? 7.309 -16.141 -10.016 1 98.5 165 VAL B CA 1
ATOM 3599 C C . VAL B 1 165 ? 6.676 -15.078 -9.133 1 98.5 165 VAL B C 1
ATOM 3601 O O . VAL B 1 165 ? 5.824 -15.383 -8.297 1 98.5 165 VAL B O 1
ATOM 3604 N N . THR B 1 166 ? 7.137 -13.883 -9.25 1 98.69 166 THR B N 1
ATOM 3605 C CA . THR B 1 166 ? 6.523 -12.664 -8.727 1 98.69 166 THR B CA 1
ATOM 3606 C C . THR B 1 166 ? 5.938 -11.828 -9.859 1 98.69 166 THR B C 1
ATOM 3608 O O . THR B 1 166 ? 6.574 -11.648 -10.898 1 98.69 166 THR B O 1
ATOM 3611 N N . TYR B 1 167 ? 4.688 -11.391 -9.688 1 98.75 167 TYR B N 1
ATOM 3612 C CA . TYR B 1 167 ? 4.078 -10.477 -10.641 1 98.75 167 TYR B CA 1
ATOM 3613 C C . TYR B 1 167 ? 4.203 -9.031 -10.172 1 98.75 167 TYR B C 1
ATOM 3615 O O . TYR B 1 167 ? 3.92 -8.719 -9.016 1 98.75 167 TYR B O 1
ATOM 3623 N N . TRP B 1 168 ? 4.668 -8.195 -11.086 1 98.19 168 TRP B N 1
ATOM 3624 C CA . TRP B 1 168 ? 4.855 -6.781 -10.797 1 98.19 168 TRP B CA 1
ATOM 3625 C C . TRP B 1 168 ? 3.826 -5.934 -11.531 1 98.19 168 TRP B C 1
ATOM 3627 O O . TRP B 1 168 ? 3.781 -5.93 -12.766 1 98.19 168 TRP B O 1
ATOM 3637 N N . TRP B 1 169 ? 2.932 -5.289 -10.789 1 96.69 169 TRP B N 1
ATOM 3638 C CA . TRP B 1 169 ? 1.893 -4.402 -11.305 1 96.69 169 TRP B CA 1
ATOM 3639 C C . TRP B 1 169 ? 1.908 -3.066 -10.562 1 96.69 169 TRP B C 1
ATOM 3641 O O . TRP B 1 169 ? 1.747 -3.023 -9.344 1 96.69 169 TRP B O 1
ATOM 3651 N N . GLU B 1 170 ? 2.166 -1.975 -11.312 1 92.38 170 GLU B N 1
ATOM 3652 C CA . GLU B 1 170 ? 2.242 -0.656 -10.695 1 92.38 170 GLU B CA 1
ATOM 3653 C C . GLU B 1 170 ? 3.285 -0.63 -9.578 1 92.38 170 GLU B C 1
ATOM 3655 O O . GLU B 1 170 ? 4.465 -0.904 -9.82 1 92.38 170 GLU B O 1
ATOM 3660 N N . ASP B 1 171 ? 2.914 -0.284 -8.391 1 94.75 171 ASP B N 1
ATOM 3661 C CA . ASP B 1 171 ? 3.863 -0.237 -7.277 1 94.75 171 ASP B CA 1
ATOM 3662 C C . ASP B 1 171 ? 3.732 -1.475 -6.395 1 94.75 171 ASP B C 1
ATOM 3664 O O . ASP B 1 171 ? 4.109 -1.447 -5.219 1 94.75 171 ASP B O 1
ATOM 3668 N N . ARG B 1 172 ? 3.176 -2.578 -6.953 1 97.81 172 ARG B N 1
ATOM 3669 C CA . ARG B 1 172 ? 2.848 -3.766 -6.172 1 97.81 172 ARG B CA 1
ATOM 3670 C C . ARG B 1 172 ? 3.555 -4.996 -6.723 1 97.81 172 ARG B C 1
ATOM 3672 O O . ARG B 1 172 ? 3.553 -5.234 -7.934 1 97.81 172 ARG B O 1
ATOM 3679 N N . LEU B 1 173 ? 4.121 -5.711 -5.797 1 98.5 173 LEU B N 1
ATOM 3680 C CA . LEU B 1 173 ? 4.676 -7.027 -6.098 1 98.5 173 LEU B CA 1
ATOM 3681 C C . LEU B 1 173 ? 3.826 -8.133 -5.469 1 98.5 173 LEU B C 1
ATOM 3683 O O . LEU B 1 173 ? 3.605 -8.133 -4.258 1 98.5 173 LEU B O 1
ATOM 3687 N N . PHE B 1 174 ? 3.328 -9.031 -6.312 1 98.81 174 PHE B N 1
ATOM 3688 C CA . PHE B 1 174 ? 2.637 -10.227 -5.832 1 98.81 174 PHE B CA 1
ATOM 3689 C C . PHE B 1 174 ? 3.594 -11.406 -5.742 1 98.81 174 PHE B C 1
ATOM 3691 O O . PHE B 1 174 ? 3.891 -12.047 -6.754 1 98.81 174 PHE B O 1
ATOM 3698 N N . THR B 1 175 ? 3.967 -11.766 -4.488 1 98.56 175 THR B N 1
ATOM 3699 C CA . THR B 1 175 ? 5.184 -12.547 -4.281 1 98.56 175 THR B CA 1
ATOM 3700 C C . THR B 1 175 ? 4.848 -14 -3.975 1 98.56 175 THR B C 1
ATOM 3702 O O . THR B 1 175 ? 5.742 -14.797 -3.689 1 98.56 175 THR B O 1
ATOM 3705 N N . GLY B 1 176 ? 3.572 -14.312 -4.02 1 97.88 176 GLY B N 1
ATOM 3706 C CA . GLY B 1 176 ? 3.205 -15.68 -3.691 1 97.88 176 GLY B CA 1
ATOM 3707 C C . GLY B 1 176 ? 3.779 -16.156 -2.369 1 97.88 176 GLY B C 1
ATOM 3708 O O . GLY B 1 176 ? 3.613 -15.492 -1.343 1 97.88 176 GLY B O 1
ATOM 3709 N N . MET B 1 177 ? 4.516 -17.266 -2.498 1 95.5 177 MET B N 1
ATOM 3710 C CA . MET B 1 177 ? 5.09 -17.844 -1.29 1 95.5 177 MET B CA 1
ATOM 3711 C C . MET B 1 177 ? 6.551 -17.438 -1.133 1 95.5 177 MET B C 1
ATOM 3713 O O . MET B 1 177 ? 7.18 -17.75 -0.115 1 95.5 177 MET B O 1
ATOM 3717 N N . THR B 1 178 ? 7.09 -16.766 -2.031 1 95.5 178 THR B N 1
ATOM 3718 C CA . THR B 1 178 ? 8.516 -16.453 -2.035 1 95.5 178 THR B CA 1
ATOM 3719 C C . THR B 1 178 ? 8.859 -15.492 -0.896 1 95.5 178 THR B C 1
ATOM 3721 O O . THR B 1 178 ? 9.875 -15.672 -0.219 1 95.5 178 THR B O 1
ATOM 3724 N N . LEU B 1 179 ? 8.07 -14.547 -0.708 1 95.12 179 LEU B N 1
ATOM 3725 C CA . LEU B 1 179 ? 8.266 -13.516 0.307 1 95.12 179 LEU B CA 1
ATOM 3726 C C . LEU B 1 179 ? 6.938 -13.094 0.921 1 95.12 179 LEU B C 1
ATOM 3728 O O . LEU B 1 179 ? 6.055 -12.602 0.219 1 95.12 179 LEU B O 1
ATOM 3732 N N . LEU B 1 180 ? 6.848 -13.344 2.217 1 95.69 180 LEU B N 1
ATOM 3733 C CA . LEU B 1 180 ? 5.637 -12.992 2.947 1 95.69 180 LEU B CA 1
ATOM 3734 C C . LEU B 1 180 ? 5.777 -11.617 3.602 1 95.69 180 LEU B C 1
ATOM 3736 O O . LEU B 1 180 ? 6.816 -10.969 3.465 1 95.69 180 LEU B O 1
ATOM 3740 N N . ALA B 1 181 ? 4.73 -11.164 4.277 1 94.62 181 ALA B N 1
ATOM 3741 C CA . ALA B 1 181 ? 4.727 -9.828 4.871 1 94.62 181 ALA B CA 1
ATOM 3742 C C . ALA B 1 181 ? 5.711 -9.742 6.035 1 94.62 181 ALA B C 1
ATOM 3744 O O . ALA B 1 181 ? 6.117 -8.648 6.434 1 94.62 181 ALA B O 1
ATOM 3745 N N . THR B 1 182 ? 6.047 -10.891 6.539 1 91.19 182 THR B N 1
ATOM 3746 C CA . THR B 1 182 ? 6.926 -10.898 7.707 1 91.19 182 THR B CA 1
ATOM 3747 C C . THR B 1 182 ? 8.281 -11.492 7.352 1 91.19 182 THR B C 1
ATOM 3749 O O . THR B 1 182 ? 9.102 -11.758 8.242 1 91.19 182 THR B O 1
ATOM 3752 N N . GLY B 1 183 ? 8.461 -11.773 6.145 1 89.19 183 GLY B N 1
ATOM 3753 C CA . GLY B 1 183 ? 9.734 -12.344 5.73 1 89.19 183 GLY B CA 1
ATOM 3754 C C . GLY B 1 183 ? 9.578 -13.547 4.82 1 89.19 183 GLY B C 1
ATOM 3755 O O . GLY B 1 183 ? 8.547 -13.711 4.164 1 89.19 183 GLY B O 1
ATOM 3756 N N . ALA B 1 184 ? 10.648 -14.336 4.781 1 87.25 184 ALA B N 1
ATOM 3757 C CA . ALA B 1 184 ? 10.648 -15.508 3.908 1 87.25 184 ALA B CA 1
ATOM 3758 C C . ALA B 1 184 ? 9.758 -16.609 4.473 1 87.25 184 ALA B C 1
ATOM 3760 O O . ALA B 1 184 ? 9.711 -16.812 5.688 1 87.25 184 ALA B O 1
ATOM 3761 N N . ALA B 1 185 ? 9.07 -17.25 3.541 1 85.06 185 ALA B N 1
ATOM 3762 C CA . ALA B 1 185 ? 8.32 -18.422 3.947 1 85.06 185 ALA B CA 1
ATOM 3763 C C . ALA B 1 185 ? 9.258 -19.562 4.352 1 85.06 185 ALA B C 1
ATOM 3765 O O . ALA B 1 185 ? 10.398 -19.641 3.875 1 85.06 185 ALA B O 1
ATOM 3766 N N . PRO B 1 186 ? 8.742 -20.422 5.16 1 83.12 186 PRO B N 1
ATOM 3767 C CA . PRO B 1 186 ? 9.578 -21.562 5.551 1 83.12 186 PRO B CA 1
ATOM 3768 C C . PRO B 1 186 ? 9.914 -22.469 4.375 1 83.12 186 PRO B C 1
ATOM 3770 O O . PRO B 1 186 ? 9.055 -22.766 3.547 1 83.12 186 PRO B O 1
ATOM 3773 N N . CYS B 1 187 ? 11.125 -22.891 4.352 1 85.31 187 CYS B N 1
ATOM 3774 C CA . CYS B 1 187 ? 11.578 -23.797 3.303 1 85.31 187 CYS B CA 1
ATOM 3775 C C . CYS B 1 187 ? 11.07 -25.203 3.543 1 85.31 187 CYS B C 1
ATOM 3777 O O . CYS B 1 187 ? 10.75 -25.578 4.676 1 85.31 187 CYS B O 1
ATOM 3779 N N . THR B 1 188 ? 10.914 -25.812 2.404 1 80.88 188 THR B N 1
ATOM 3780 C CA . THR B 1 188 ? 10.594 -27.234 2.434 1 80.88 188 THR B CA 1
ATOM 3781 C C . THR B 1 188 ? 11.742 -28.062 1.865 1 80.88 188 THR B C 1
ATOM 3783 O O . THR B 1 188 ? 12.781 -27.516 1.485 1 80.88 188 THR B O 1
ATOM 3786 N N . SER B 1 189 ? 11.547 -29.391 1.865 1 79.69 189 SER B N 1
ATOM 3787 C CA . SER B 1 189 ? 12.57 -30.297 1.344 1 79.69 189 SER B CA 1
ATOM 3788 C C . SER B 1 189 ? 12.82 -30.047 -0.14 1 79.69 189 SER B C 1
ATOM 3790 O O . SER B 1 189 ? 13.891 -30.375 -0.657 1 79.69 189 SER B O 1
ATOM 3792 N N . GLN B 1 190 ? 11.938 -29.422 -0.79 1 79.44 190 GLN B N 1
ATOM 3793 C CA . GLN B 1 190 ? 12.047 -29.188 -2.225 1 79.44 190 GLN B CA 1
ATOM 3794 C C . GLN B 1 190 ? 12.617 -27.797 -2.514 1 79.44 190 GLN B C 1
ATOM 3796 O O . GLN B 1 190 ? 12.859 -27.453 -3.67 1 79.44 190 GLN B O 1
ATOM 3801 N N . SER B 1 191 ? 12.914 -27.141 -1.419 1 90.19 191 SER B N 1
ATOM 3802 C CA . SER B 1 191 ? 13.367 -25.766 -1.59 1 90.19 191 SER B CA 1
ATOM 3803 C C . SER B 1 191 ? 14.875 -25.703 -1.821 1 90.19 191 SER B C 1
ATOM 3805 O O . SER B 1 191 ? 15.602 -26.625 -1.448 1 90.19 191 SER B O 1
ATOM 3807 N N . ASP B 1 192 ? 15.273 -24.719 -2.512 1 92.69 192 ASP B N 1
ATOM 3808 C CA . ASP B 1 192 ? 16.672 -24.344 -2.652 1 92.69 192 ASP B CA 1
ATOM 3809 C C . ASP B 1 192 ? 16.953 -23.016 -1.935 1 92.69 192 ASP B C 1
ATOM 3811 O O . ASP B 1 192 ? 16.812 -21.953 -2.518 1 92.69 192 ASP B O 1
ATOM 3815 N N . PRO B 1 193 ? 17.5 -23.141 -0.771 1 89.38 193 PRO B N 1
ATOM 3816 C CA . PRO B 1 193 ? 17.641 -21.953 0.07 1 89.38 193 PRO B CA 1
ATOM 3817 C C . PRO B 1 193 ? 18.578 -20.906 -0.541 1 89.38 193 PRO B C 1
ATOM 3819 O O . PRO B 1 193 ? 18.359 -19.703 -0.385 1 89.38 193 PRO B O 1
ATOM 3822 N N . GLN B 1 194 ? 19.641 -21.375 -1.187 1 89.56 194 GLN B N 1
ATOM 3823 C CA . GLN B 1 194 ? 20.578 -20.438 -1.797 1 89.56 194 GLN B CA 1
ATOM 3824 C C . GLN B 1 194 ? 19.891 -19.625 -2.902 1 89.56 194 GLN B C 1
ATOM 3826 O O . GLN B 1 194 ? 20.047 -18.406 -2.965 1 89.56 194 GLN B O 1
ATOM 3831 N N . THR B 1 195 ? 19.219 -20.344 -3.697 1 94 195 THR B N 1
ATOM 3832 C CA . THR B 1 195 ? 18.484 -19.703 -4.777 1 94 195 THR B CA 1
ATOM 3833 C C . THR B 1 195 ? 17.406 -18.766 -4.223 1 94 195 THR B C 1
ATOM 3835 O O . THR B 1 195 ? 17.203 -17.672 -4.734 1 94 195 THR B O 1
ATOM 3838 N N . LEU B 1 196 ? 16.766 -19.219 -3.191 1 92.94 196 LEU B N 1
ATOM 3839 C CA . LEU B 1 196 ? 15.742 -18.391 -2.549 1 92.94 196 LEU B CA 1
ATOM 3840 C C . LEU B 1 196 ? 16.344 -17.109 -2.006 1 92.94 196 LEU B C 1
ATOM 3842 O O . LEU B 1 196 ? 15.773 -16.031 -2.203 1 92.94 196 LEU B O 1
ATOM 3846 N N . TYR B 1 197 ? 17.438 -17.234 -1.392 1 89.62 197 TYR B N 1
ATOM 3847 C CA . TYR B 1 197 ? 18.125 -16.062 -0.848 1 89.62 197 TYR B CA 1
ATOM 3848 C C . TYR B 1 197 ? 18.438 -15.055 -1.943 1 89.62 197 TYR B C 1
ATOM 3850 O O . TYR B 1 197 ? 18.234 -13.852 -1.761 1 89.62 197 TYR B O 1
ATOM 3858 N N . HIS B 1 198 ? 18.859 -15.531 -3.057 1 91.31 198 HIS B N 1
ATOM 3859 C CA . HIS B 1 198 ? 19.188 -14.656 -4.18 1 91.31 198 HIS B CA 1
ATOM 3860 C C . HIS B 1 198 ? 17.922 -13.992 -4.746 1 91.31 198 HIS B C 1
ATOM 3862 O O . HIS B 1 198 ? 17.922 -12.797 -5.027 1 91.31 198 HIS B O 1
ATOM 3868 N N . SER B 1 199 ? 16.906 -14.773 -4.93 1 94.38 199 SER B N 1
ATOM 3869 C CA . SER B 1 199 ? 15.648 -14.234 -5.43 1 94.38 199 SER B CA 1
ATOM 3870 C C . SER B 1 199 ? 15.133 -13.102 -4.543 1 94.38 199 SER B C 1
ATOM 3872 O O . SER B 1 199 ? 14.672 -12.078 -5.043 1 94.38 199 SER B O 1
ATOM 3874 N N . ILE B 1 200 ? 15.289 -13.242 -3.297 1 92.94 200 ILE B N 1
ATOM 3875 C CA . ILE B 1 200 ? 14.75 -12.273 -2.35 1 92.94 200 ILE B CA 1
ATOM 3876 C C . ILE B 1 200 ? 15.664 -11.055 -2.289 1 92.94 200 ILE B C 1
ATOM 3878 O O . ILE B 1 200 ? 15.203 -9.922 -2.449 1 92.94 200 ILE B O 1
ATOM 3882 N N . THR B 1 201 ? 16.938 -11.172 -2.17 1 89.19 201 THR B N 1
ATOM 3883 C CA . THR B 1 201 ? 17.844 -10.07 -1.855 1 89.19 201 THR B CA 1
ATOM 3884 C C . THR B 1 201 ? 18.234 -9.32 -3.121 1 89.19 201 THR B C 1
ATOM 3886 O O . THR B 1 201 ? 18.391 -8.094 -3.1 1 89.19 201 THR B O 1
ATOM 3889 N N . GLN B 1 202 ? 18.359 -10.094 -4.207 1 89.06 202 GLN B N 1
ATOM 3890 C CA . GLN B 1 202 ? 18.891 -9.445 -5.406 1 89.06 202 GLN B CA 1
ATOM 3891 C C . GLN B 1 202 ? 17.75 -9.016 -6.34 1 89.06 202 GLN B C 1
ATOM 3893 O O . GLN B 1 202 ? 17.906 -8.055 -7.102 1 89.06 202 GLN B O 1
ATOM 3898 N N . SER B 1 203 ? 16.703 -9.719 -6.223 1 92.44 203 SER B N 1
ATOM 3899 C CA . SER B 1 203 ? 15.594 -9.367 -7.113 1 92.44 203 SER B CA 1
ATOM 3900 C C . SER B 1 203 ? 14.555 -8.523 -6.391 1 92.44 203 SER B C 1
ATOM 3902 O O . SER B 1 203 ? 14.352 -7.352 -6.723 1 92.44 203 SER B O 1
ATOM 3904 N N . LEU B 1 204 ? 14.023 -9 -5.355 1 93.75 204 LEU B N 1
ATOM 3905 C CA . LEU B 1 204 ? 12.867 -8.359 -4.738 1 93.75 204 LEU B CA 1
ATOM 3906 C C . LEU B 1 204 ? 13.289 -7.172 -3.883 1 93.75 204 LEU B C 1
ATOM 3908 O O . LEU B 1 204 ? 12.766 -6.066 -4.043 1 93.75 204 LEU B O 1
ATOM 3912 N N . LEU B 1 205 ? 14.266 -7.309 -3.053 1 91.44 205 LEU B N 1
ATOM 3913 C CA . LEU B 1 205 ? 14.617 -6.258 -2.104 1 91.44 205 LEU B CA 1
ATOM 3914 C C . LEU B 1 205 ? 15.391 -5.137 -2.797 1 91.44 205 LEU B C 1
ATOM 3916 O O . LEU B 1 205 ? 15.688 -4.109 -2.182 1 91.44 205 LEU B O 1
ATOM 3920 N N . SER B 1 206 ? 15.633 -5.312 -4.086 1 91.12 206 SER B N 1
ATOM 3921 C CA . SER B 1 206 ? 16.297 -4.27 -4.859 1 91.12 206 SER B CA 1
ATOM 3922 C C . SER B 1 206 ? 15.305 -3.213 -5.332 1 91.12 206 SER B C 1
ATOM 3924 O O . SER B 1 206 ? 15.703 -2.137 -5.781 1 91.12 206 SER B O 1
ATOM 3926 N N . PHE B 1 207 ? 14.055 -3.434 -5.148 1 93.75 207 PHE B N 1
ATOM 3927 C CA . PHE B 1 207 ? 13.031 -2.461 -5.512 1 93.75 207 PHE B CA 1
ATOM 3928 C C . PHE B 1 207 ? 13.07 -1.262 -4.574 1 93.75 207 PHE B C 1
ATOM 3930 O O . PHE B 1 207 ? 13.609 -1.345 -3.471 1 93.75 207 PHE B O 1
ATOM 3937 N N . PRO B 1 208 ? 12.484 -0.075 -5.066 1 92.38 208 PRO B N 1
ATOM 3938 C CA . PRO B 1 208 ? 12.367 1.075 -4.168 1 92.38 208 PRO B CA 1
ATOM 3939 C C . PRO B 1 208 ? 11.648 0.734 -2.867 1 92.38 208 PRO B C 1
ATOM 3941 O O . PRO B 1 208 ? 10.758 -0.119 -2.854 1 92.38 208 PRO B O 1
ATOM 3944 N N . GLY B 1 209 ? 12.031 1.404 -1.817 1 92.75 209 GLY B N 1
ATOM 3945 C CA . GLY B 1 209 ? 11.492 1.139 -0.491 1 92.75 209 GLY B CA 1
ATOM 3946 C C . GLY B 1 209 ? 9.984 1.247 -0.426 1 92.75 209 GLY B C 1
ATOM 3947 O O . GLY B 1 209 ? 9.336 0.539 0.351 1 92.75 209 GLY B O 1
ATOM 3948 N N . GLU B 1 210 ? 9.422 2.039 -1.284 1 94.69 210 GLU B N 1
ATOM 3949 C CA . GLU B 1 210 ? 7.992 2.322 -1.244 1 94.69 210 GLU B CA 1
ATOM 3950 C C . GLU B 1 210 ? 7.195 1.244 -1.97 1 94.69 210 GLU B C 1
ATOM 3952 O O . GLU B 1 210 ? 5.965 1.205 -1.877 1 94.69 210 GLU B O 1
ATOM 3957 N N . THR B 1 211 ? 7.883 0.326 -2.604 1 96.38 211 THR B N 1
ATOM 3958 C CA . THR B 1 211 ? 7.195 -0.756 -3.297 1 96.38 211 THR B CA 1
ATOM 3959 C C . THR B 1 211 ? 6.461 -1.654 -2.305 1 96.38 211 THR B C 1
ATOM 3961 O O . THR B 1 211 ? 7 -1.989 -1.248 1 96.38 211 THR B O 1
ATOM 3964 N N . LEU B 1 212 ? 5.25 -1.987 -2.699 1 97.69 212 LEU B N 1
ATOM 3965 C CA . LEU B 1 212 ? 4.414 -2.789 -1.812 1 97.69 212 LEU B CA 1
ATOM 3966 C C . LEU B 1 212 ? 4.543 -4.273 -2.137 1 97.69 212 LEU B C 1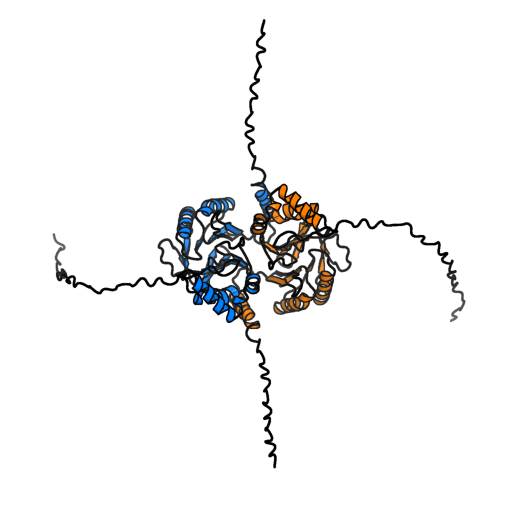
ATOM 3968 O O . LEU B 1 212 ? 4.668 -4.648 -3.305 1 97.69 212 LEU B O 1
ATOM 3972 N N . ILE B 1 213 ? 4.473 -5.059 -1.096 1 97.94 213 ILE B N 1
ATOM 3973 C CA . ILE B 1 213 ? 4.508 -6.512 -1.221 1 97.94 213 ILE B CA 1
ATOM 3974 C C . ILE B 1 213 ? 3.152 -7.094 -0.828 1 97.94 213 ILE B C 1
ATOM 3976 O O . ILE B 1 213 ? 2.654 -6.836 0.27 1 97.94 213 ILE B O 1
ATOM 3980 N N . TYR B 1 214 ? 2.598 -7.848 -1.723 1 98.75 214 TYR B N 1
ATOM 3981 C CA . TYR B 1 214 ? 1.369 -8.609 -1.513 1 98.75 214 TYR B CA 1
ATOM 3982 C C . TYR B 1 214 ? 1.628 -10.109 -1.623 1 98.75 214 TYR B C 1
ATOM 3984 O O . TYR B 1 214 ? 1.651 -10.656 -2.727 1 98.75 214 TYR B O 1
ATOM 3992 N N . PRO B 1 215 ? 1.688 -10.836 -0.485 1 98.31 215 PRO B N 1
ATOM 3993 C CA . PRO B 1 215 ? 2.078 -12.25 -0.47 1 98.31 215 PRO B CA 1
ATOM 3994 C C . PRO B 1 215 ? 0.922 -13.188 -0.812 1 98.31 215 PRO B C 1
ATOM 3996 O O . PRO B 1 215 ? -0.202 -12.727 -1.037 1 98.31 215 PRO B O 1
ATOM 3999 N N . GLY B 1 216 ? 1.297 -14.477 -0.908 1 98.06 216 GLY B N 1
ATOM 4000 C CA . GLY B 1 216 ? 0.281 -15.484 -1.17 1 98.06 216 GLY B CA 1
ATOM 4001 C C . GLY B 1 216 ? -0.327 -16.062 0.095 1 98.06 216 GLY B C 1
ATOM 4002 O O . GLY B 1 216 ? -1.327 -16.781 0.037 1 98.06 216 GLY B O 1
ATOM 4003 N N . LEU B 1 217 ? 0.296 -15.711 1.173 1 97.25 217 LEU B N 1
ATOM 4004 C CA . LEU B 1 217 ? -0.141 -16.25 2.459 1 97.25 217 LEU B CA 1
ATOM 4005 C C . LEU B 1 217 ? -0.037 -15.188 3.551 1 97.25 217 LEU B C 1
ATOM 4007 O O . LEU B 1 217 ? 0.958 -14.461 3.623 1 97.25 217 LEU B O 1
ATOM 4011 N N . GLU B 1 218 ? -1.121 -15.125 4.293 1 96.25 218 GLU B N 1
ATOM 4012 C CA . GLU B 1 218 ? -1.095 -14.273 5.473 1 96.25 218 GLU B CA 1
ATOM 4013 C C . GLU B 1 218 ? -0.08 -14.773 6.496 1 96.25 218 GLU B C 1
ATOM 4015 O O . GLU B 1 218 ? 0.03 -15.977 6.73 1 96.25 218 GLU B O 1
ATOM 4020 N N . SER B 1 219 ? 0.658 -13.875 7.086 1 93.56 219 SER B N 1
ATOM 4021 C CA . SER B 1 219 ? 1.628 -14.227 8.117 1 93.56 219 SER B CA 1
ATOM 4022 C C . SER B 1 219 ? 1.525 -13.281 9.312 1 93.56 219 SER B C 1
ATOM 4024 O O . SER B 1 219 ? 1.688 -12.062 9.164 1 93.56 219 SER B O 1
ATOM 4026 N N . LYS B 1 220 ? 1.181 -13.844 10.492 1 89.94 220 LYS B N 1
ATOM 4027 C CA . LYS B 1 220 ? 1.024 -13.102 11.742 1 89.94 220 LYS B CA 1
ATOM 4028 C C . LYS B 1 220 ? 0.023 -11.961 11.578 1 89.94 220 LYS B C 1
ATOM 4030 O O . LYS B 1 220 ? 0.286 -10.828 12 1 89.94 220 LYS B O 1
ATOM 4035 N N . GLY B 1 221 ? -0.989 -12.234 10.867 1 89.94 221 GLY B N 1
ATOM 4036 C CA . GLY B 1 221 ? -2.072 -11.281 10.711 1 89.94 221 GLY B CA 1
ATOM 4037 C C . GLY B 1 221 ? -1.78 -10.211 9.672 1 89.94 221 GLY B C 1
ATOM 4038 O O . GLY B 1 221 ? -2.564 -9.273 9.5 1 89.94 221 GLY B O 1
ATOM 4039 N N . ARG B 1 222 ? -0.692 -10.367 9 1 93.69 222 ARG B N 1
ATOM 4040 C CA . ARG B 1 222 ? -0.292 -9.367 8.016 1 93.69 222 ARG B CA 1
ATOM 4041 C C . ARG B 1 222 ? -0.494 -9.875 6.598 1 93.69 222 ARG B C 1
ATOM 4043 O O . ARG B 1 222 ? -0.199 -11.039 6.301 1 93.69 222 ARG B O 1
ATOM 4050 N N . ARG B 1 223 ? -0.981 -8.938 5.746 1 97.12 223 ARG B N 1
ATOM 4051 C CA . ARG B 1 223 ? -1.306 -9.336 4.383 1 97.12 223 ARG B CA 1
ATOM 4052 C C . ARG B 1 223 ? -0.624 -8.43 3.365 1 97.12 223 ARG B C 1
ATOM 4054 O O . ARG B 1 223 ? -0.834 -8.562 2.16 1 97.12 223 ARG B O 1
ATOM 4061 N N . LEU B 1 224 ? 0.128 -7.488 3.846 1 97.62 224 LEU B N 1
ATOM 4062 C CA . LEU B 1 224 ? 0.902 -6.586 3 1 97.62 224 LEU B CA 1
ATOM 4063 C C . LEU B 1 224 ? 2.057 -5.969 3.777 1 97.62 224 LEU B C 1
ATOM 4065 O O . LEU B 1 224 ? 2.051 -5.965 5.012 1 97.62 224 LEU B O 1
ATOM 4069 N N . THR B 1 225 ? 3.027 -5.512 3.104 1 96.38 225 THR B N 1
ATOM 4070 C CA . THR B 1 225 ? 4.152 -4.75 3.637 1 96.38 225 THR B CA 1
ATOM 4071 C C . THR B 1 225 ? 4.84 -3.957 2.529 1 96.38 225 THR B C 1
ATOM 4073 O O . THR B 1 225 ? 4.301 -3.82 1.43 1 96.38 225 THR B O 1
ATOM 4076 N N . SER B 1 226 ? 5.871 -3.312 2.869 1 96 226 SER B N 1
ATOM 4077 C CA . SER B 1 226 ? 6.699 -2.629 1.879 1 96 226 SER B CA 1
ATOM 4078 C C . SER B 1 226 ? 8.133 -3.154 1.896 1 96 226 SER B C 1
ATOM 4080 O O . SER B 1 226 ? 8.555 -3.777 2.869 1 96 226 SER B O 1
ATOM 4082 N N . ILE B 1 227 ? 8.781 -2.9 0.812 1 94.88 227 ILE B N 1
ATOM 4083 C CA . ILE B 1 227 ? 10.188 -3.271 0.728 1 94.88 227 ILE B CA 1
ATOM 4084 C C . ILE B 1 227 ? 10.969 -2.613 1.866 1 94.88 227 ILE B C 1
ATOM 4086 O O . ILE B 1 227 ? 11.781 -3.262 2.525 1 94.88 227 ILE B O 1
ATOM 4090 N N . GLU B 1 228 ? 10.68 -1.368 2.172 1 93.31 228 GLU B N 1
ATOM 4091 C CA . GLU B 1 228 ? 11.375 -0.651 3.236 1 93.31 228 GLU B CA 1
ATOM 4092 C C . GLU B 1 228 ? 11.148 -1.317 4.59 1 93.31 228 GLU B C 1
ATOM 4094 O O . GLU B 1 228 ? 12.086 -1.481 5.371 1 93.31 228 GLU B O 1
ATOM 4099 N N . GLU B 1 229 ? 9.945 -1.639 4.891 1 92.62 229 GLU B N 1
ATOM 4100 C CA . GLU B 1 229 ? 9.648 -2.271 6.168 1 92.62 229 GLU B CA 1
ATOM 4101 C C . GLU B 1 229 ? 10.391 -3.598 6.316 1 92.62 229 GLU B C 1
ATOM 4103 O O . GLU B 1 229 ? 10.891 -3.918 7.395 1 92.62 229 GLU B O 1
ATOM 4108 N N . LEU B 1 230 ? 10.445 -4.312 5.246 1 91.69 230 LEU B N 1
ATOM 4109 C CA . LEU B 1 230 ? 11.133 -5.598 5.301 1 91.69 230 LEU B CA 1
ATOM 4110 C C . LEU B 1 230 ? 12.641 -5.406 5.441 1 91.69 230 LEU B C 1
ATOM 4112 O O . LEU B 1 230 ? 13.297 -6.145 6.176 1 91.69 230 LEU B O 1
ATOM 4116 N N . ARG B 1 231 ? 13.141 -4.477 4.73 1 88.75 231 ARG B N 1
ATOM 4117 C CA . ARG B 1 231 ? 14.57 -4.191 4.816 1 88.75 231 ARG B CA 1
ATOM 4118 C C . ARG B 1 231 ? 14.969 -3.822 6.242 1 88.75 231 ARG B C 1
ATOM 4120 O O . ARG B 1 231 ? 16.062 -4.172 6.699 1 88.75 231 ARG B O 1
ATOM 4127 N N . ARG B 1 232 ? 14.133 -3.145 6.945 1 87.25 232 ARG B N 1
ATOM 4128 C CA . ARG B 1 232 ? 14.438 -2.674 8.289 1 87.25 232 ARG B CA 1
ATOM 4129 C C . ARG B 1 232 ? 14.312 -3.807 9.305 1 87.25 232 ARG B C 1
ATOM 4131 O O . ARG B 1 232 ? 14.953 -3.777 10.359 1 87.25 232 ARG B O 1
ATOM 4138 N N . LYS B 1 233 ? 13.391 -4.609 9.18 1 77.31 233 LYS B N 1
ATOM 4139 C CA . LYS B 1 233 ? 13.188 -5.711 10.109 1 77.31 233 LYS B CA 1
ATOM 4140 C C . LYS B 1 233 ? 14.359 -6.688 10.078 1 77.31 233 LYS B C 1
ATOM 4142 O O . LYS B 1 233 ? 14.797 -7.18 11.117 1 77.31 233 LYS B O 1
ATOM 4147 N N . ASP B 1 234 ? 14.648 -7.191 8.906 1 63.53 234 ASP B N 1
ATOM 4148 C CA . ASP B 1 234 ? 15.539 -8.352 8.82 1 63.53 234 ASP B CA 1
ATOM 4149 C C . ASP B 1 234 ? 16.984 -7.918 8.594 1 63.53 234 ASP B C 1
ATOM 4151 O O . ASP B 1 234 ? 17.328 -7.43 7.516 1 63.53 234 ASP B O 1
ATOM 4155 N N . ASN B 1 235 ? 17.641 -7.543 9.648 1 57.09 235 ASN B N 1
ATOM 4156 C CA . ASN B 1 235 ? 19.094 -7.406 9.531 1 57.09 235 ASN B CA 1
ATOM 4157 C C . ASN B 1 235 ? 19.688 -8.484 8.633 1 57.09 235 ASN B C 1
ATOM 4159 O O . ASN B 1 235 ? 20.812 -8.344 8.156 1 57.09 235 ASN B O 1
ATOM 4163 N N . TRP B 1 236 ? 18.969 -9.586 8.469 1 56.31 236 TRP B N 1
ATOM 4164 C CA . TRP B 1 236 ? 19.562 -10.711 7.754 1 56.31 236 TRP B CA 1
ATOM 4165 C C . TRP B 1 236 ? 19.812 -10.359 6.293 1 56.31 236 TRP B C 1
ATOM 4167 O O . TRP B 1 236 ? 20.719 -10.922 5.656 1 56.31 236 TRP B O 1
ATOM 4177 N N . PHE B 1 237 ? 18.906 -9.422 5.832 1 61.28 237 PHE B N 1
ATOM 4178 C CA . PHE B 1 237 ? 19.031 -9.195 4.398 1 61.28 237 PHE B CA 1
ATOM 4179 C C . PHE B 1 237 ? 20.281 -8.367 4.09 1 61.28 237 PHE B C 1
ATOM 4181 O O . PHE B 1 237 ? 20.766 -8.359 2.959 1 61.28 237 PHE B O 1
ATOM 4188 N N . ASN B 1 238 ? 20.734 -7.66 5.078 1 55.59 238 ASN B N 1
ATOM 4189 C CA . ASN B 1 238 ? 21.703 -6.613 4.777 1 55.59 238 ASN B CA 1
ATOM 4190 C C . ASN B 1 238 ? 23.141 -7.09 5.004 1 55.59 238 ASN B C 1
ATOM 4192 O O . ASN B 1 238 ? 24.094 -6.375 4.699 1 55.59 238 ASN B O 1
ATOM 4196 N N . ASN B 1 239 ? 23.25 -8.297 5.664 1 58.69 239 ASN B N 1
ATOM 4197 C CA . ASN B 1 239 ? 24.656 -8.578 5.949 1 58.69 239 ASN B CA 1
ATOM 4198 C C . ASN B 1 239 ? 24.984 -10.055 5.75 1 58.69 239 ASN B C 1
ATOM 4200 O O . ASN B 1 239 ? 24.078 -10.883 5.59 1 58.69 239 ASN B O 1
ATOM 4204 N N . GLN B 1 240 ? 26.312 -10.242 5.297 1 58.47 240 GLN B N 1
ATOM 4205 C CA . GLN B 1 240 ? 26.828 -11.594 5.141 1 58.47 240 GLN B CA 1
ATOM 4206 C C . GLN B 1 240 ? 26.375 -12.5 6.281 1 58.47 240 GLN B C 1
ATOM 4208 O O . GLN B 1 240 ? 26.062 -13.672 6.062 1 58.47 240 GLN B O 1
ATOM 4213 N N . ARG B 1 241 ? 26.297 -11.93 7.402 1 62.34 241 ARG B N 1
ATOM 4214 C CA . ARG B 1 241 ? 25.828 -12.703 8.547 1 62.34 241 ARG B CA 1
ATOM 4215 C C . ARG B 1 241 ? 24.359 -13.062 8.391 1 62.34 241 ARG B C 1
ATOM 4217 O O . ARG B 1 241 ? 23.906 -14.102 8.883 1 62.34 241 ARG B O 1
ATOM 4224 N N . GLY B 1 242 ? 23.797 -12.25 7.496 1 69.5 242 GLY B N 1
ATOM 4225 C CA . GLY B 1 242 ? 22.391 -12.5 7.266 1 69.5 242 GLY B CA 1
ATOM 4226 C C . GLY B 1 242 ? 22.141 -13.703 6.371 1 69.5 242 GLY B C 1
ATOM 4227 O O . GLY B 1 242 ? 21.25 -14.516 6.652 1 69.5 242 GLY B O 1
ATOM 4228 N N . LYS B 1 243 ? 23.078 -13.812 5.457 1 76.06 243 LYS B N 1
ATOM 4229 C CA . LYS B 1 243 ? 22.922 -14.945 4.551 1 76.06 243 LYS B CA 1
ATOM 4230 C C . LYS B 1 243 ? 23.062 -16.266 5.293 1 76.06 243 LYS B C 1
ATOM 4232 O O . LYS B 1 243 ? 22.25 -17.172 5.113 1 76.06 243 LYS B O 1
ATOM 4237 N N . GLY B 1 244 ? 24.078 -16.359 5.992 1 76.19 244 GLY B N 1
ATOM 4238 C CA . GLY B 1 244 ? 24.297 -17.562 6.773 1 76.19 244 GLY B CA 1
ATOM 4239 C C . GLY B 1 244 ? 23.141 -17.891 7.691 1 76.19 244 GLY B C 1
ATOM 4240 O O . GLY B 1 244 ? 22.734 -19.062 7.797 1 76.19 244 GLY B O 1
ATOM 4241 N N . ALA B 1 245 ? 22.719 -16.891 8.273 1 75.38 245 ALA B N 1
ATOM 4242 C CA . ALA B 1 245 ? 21.594 -17.094 9.188 1 75.38 245 ALA B CA 1
ATOM 4243 C C . ALA B 1 245 ? 20.359 -17.578 8.438 1 75.38 245 ALA B C 1
ATOM 4245 O O . ALA B 1 245 ? 19.625 -18.438 8.914 1 75.38 245 ALA B O 1
ATOM 4246 N N . PHE B 1 246 ? 20.281 -17.062 7.355 1 81.19 246 PHE B N 1
ATOM 4247 C CA . PHE B 1 246 ? 19.141 -17.453 6.523 1 81.19 246 PHE B CA 1
ATOM 4248 C C . PHE B 1 246 ? 19.266 -18.906 6.102 1 81.19 246 PHE B C 1
ATOM 4250 O O . PHE B 1 246 ? 18.312 -19.688 6.25 1 81.19 246 PHE B O 1
ATOM 4257 N N . LEU B 1 247 ? 20.328 -19.25 5.641 1 78 247 LEU B N 1
ATOM 4258 C CA . LEU B 1 247 ? 20.547 -20.609 5.164 1 78 247 LEU B CA 1
ATOM 4259 C C . LEU B 1 247 ? 20.406 -21.609 6.301 1 78 247 LEU B C 1
ATOM 4261 O O . LEU B 1 247 ? 19.891 -22.719 6.102 1 78 247 LEU B O 1
ATOM 4265 N N . ARG B 1 248 ? 20.812 -21.188 7.449 1 75.56 248 ARG B N 1
ATOM 4266 C CA . ARG B 1 248 ? 20.688 -22.062 8.617 1 75.56 248 ARG B CA 1
ATOM 4267 C C . ARG B 1 248 ? 19.234 -22.25 9.023 1 75.56 248 ARG B C 1
ATOM 4269 O O . ARG B 1 248 ? 18.828 -23.344 9.406 1 75.56 248 ARG B O 1
ATOM 4276 N N . SER B 1 249 ? 18.516 -21.203 8.898 1 73.69 249 SER B N 1
ATOM 4277 C CA . SER B 1 249 ? 17.109 -21.281 9.273 1 73.69 249 SER B CA 1
ATOM 4278 C C . SER B 1 249 ? 16.344 -22.203 8.328 1 73.69 249 SER B C 1
ATOM 4280 O O . SER B 1 249 ? 15.422 -22.906 8.75 1 73.69 249 SER B O 1
ATOM 4282 N N . CYS B 1 250 ? 16.734 -22.188 7.16 1 72.25 250 CYS B N 1
ATOM 4283 C CA . CYS B 1 250 ? 16.094 -23.062 6.18 1 72.25 250 CYS B CA 1
ATOM 4284 C C . CYS B 1 250 ? 16.5 -24.516 6.375 1 72.25 250 CYS B C 1
ATOM 4286 O O . CYS B 1 250 ? 15.695 -25.422 6.191 1 72.25 250 CYS B O 1
ATOM 4288 N N . ALA B 1 251 ? 17.703 -24.672 6.746 1 66.69 251 ALA B N 1
ATOM 4289 C CA . ALA B 1 251 ? 18.234 -26.016 6.961 1 66.69 251 ALA B CA 1
ATOM 4290 C C . ALA B 1 251 ? 17.578 -26.688 8.172 1 66.69 251 ALA B C 1
ATOM 4292 O O . ALA B 1 251 ? 17.328 -27.891 8.164 1 66.69 251 ALA B O 1
ATOM 4293 N N . LEU B 1 252 ? 17.344 -25.875 9.141 1 59 252 LEU B N 1
ATOM 4294 C CA . LEU B 1 252 ? 16.766 -26.422 10.375 1 59 252 LEU B CA 1
ATOM 4295 C C . LEU B 1 252 ? 15.336 -26.875 10.156 1 59 252 LEU B C 1
ATOM 4297 O O . LEU B 1 252 ? 14.844 -27.75 10.875 1 59 252 LEU B O 1
ATOM 4301 N N . LEU B 1 253 ? 14.75 -26.312 9.258 1 55.88 253 LEU B N 1
ATOM 4302 C CA . LEU B 1 253 ? 13.359 -26.672 8.992 1 55.88 253 LEU B CA 1
ATOM 4303 C C . LEU B 1 253 ? 13.273 -27.891 8.078 1 55.88 253 LEU B C 1
ATOM 4305 O O . LEU B 1 253 ? 12.203 -28.484 7.918 1 55.88 253 LEU B O 1
ATOM 4309 N N . LEU B 1 254 ? 14.461 -28.266 7.562 1 50.09 254 LEU B N 1
ATOM 4310 C CA . LEU B 1 254 ? 14.508 -29.453 6.73 1 50.09 254 LEU B CA 1
ATOM 4311 C C . LEU B 1 254 ? 14.633 -30.703 7.59 1 50.09 254 LEU B C 1
ATOM 4313 O O . LEU B 1 254 ? 15.469 -30.766 8.492 1 50.09 254 LEU B O 1
ATOM 4317 N N . PRO B 1 255 ? 13.641 -31.453 7.809 1 44.97 255 PRO B N 1
ATOM 4318 C CA . PRO B 1 255 ? 13.867 -32.719 8.539 1 44.97 255 PRO B CA 1
ATOM 4319 C C . PRO B 1 255 ? 15.148 -33.406 8.117 1 44.97 255 PRO B C 1
ATOM 4321 O O . PRO B 1 255 ? 15.578 -33.281 6.969 1 44.97 255 PRO B O 1
ATOM 4324 N N . GLU B 1 256 ? 16.109 -33.688 9.062 1 40.78 256 GLU B N 1
ATOM 4325 C CA . GLU B 1 256 ? 17.203 -34.625 8.797 1 40.78 256 GLU B CA 1
ATOM 4326 C C . GLU B 1 256 ? 16.75 -35.781 7.898 1 40.78 256 GLU B C 1
ATOM 4328 O O . GLU B 1 256 ? 15.648 -36.312 8.062 1 40.78 256 GLU B O 1
ATOM 4333 N N . LYS B 1 257 ? 17.281 -35.969 6.734 1 36.34 257 LYS B N 1
ATOM 4334 C CA . LYS B 1 257 ? 17.156 -37.25 6.031 1 36.34 257 LYS B CA 1
ATOM 4335 C C . LYS B 1 257 ? 17.125 -38.406 7.012 1 36.34 257 LYS B C 1
ATOM 4337 O O . LYS B 1 257 ? 18.078 -38.625 7.762 1 36.34 257 LYS B O 1
ATOM 4342 N N . SER B 1 258 ? 16.125 -38.781 7.586 1 33.34 258 SER B N 1
ATOM 4343 C CA . SER B 1 258 ? 16.172 -40.156 8.055 1 33.34 258 SER B CA 1
ATOM 4344 C C . SER B 1 258 ? 16.875 -41.062 7.035 1 33.34 258 SER B C 1
ATOM 4346 O O . SER B 1 258 ? 16.547 -41.031 5.848 1 33.34 258 SER B O 1
ATOM 4348 N N . SER B 1 259 ? 18.125 -41.438 7.16 1 33.12 259 SER B N 1
ATOM 4349 C CA . SER B 1 259 ? 18.828 -42.594 6.602 1 33.12 259 SER B CA 1
ATOM 4350 C C . SER B 1 259 ? 17.891 -43.781 6.441 1 33.12 259 SER B C 1
ATOM 4352 O O . SER B 1 259 ? 17.844 -44.688 7.297 1 33.12 259 SER B O 1
ATOM 4354 N N . VAL B 1 260 ? 16.672 -43.688 6.012 1 30.28 260 VAL B N 1
ATOM 4355 C CA . VAL B 1 260 ? 16.094 -44.969 5.582 1 30.28 260 VAL B CA 1
ATOM 4356 C C . VAL B 1 260 ? 17.031 -45.656 4.594 1 30.28 260 VAL B C 1
ATOM 4358 O O . VAL B 1 260 ? 17.359 -45.094 3.543 1 30.28 260 VAL B O 1
ATOM 4361 N N . GLU B 1 261 ? 17.859 -46.562 5.008 1 30.83 261 GLU B N 1
ATOM 4362 C CA . GLU B 1 261 ? 18.531 -47.719 4.406 1 30.83 261 GLU B CA 1
ATOM 4363 C C . GLU B 1 261 ? 17.641 -48.375 3.344 1 30.83 261 GLU B C 1
ATOM 4365 O O . GLU B 1 261 ? 16.578 -48.906 3.658 1 30.83 261 GLU B O 1
ATOM 4370 N N . VAL B 1 262 ? 17.516 -47.75 2.141 1 28.7 262 VAL B N 1
ATOM 4371 C CA . VAL B 1 262 ? 17.078 -48.469 0.961 1 28.7 262 VAL B CA 1
ATOM 4372 C C . VAL B 1 262 ? 17.688 -49.875 0.969 1 28.7 262 VAL B C 1
ATOM 4374 O O . VAL B 1 262 ? 18.891 -50.031 0.724 1 28.7 262 VAL B O 1
ATOM 4377 N N . THR B 1 263 ? 17.391 -50.656 1.997 1 27.91 263 THR B N 1
ATOM 4378 C CA . THR B 1 263 ? 17.625 -52.062 1.799 1 27.91 263 THR B CA 1
ATOM 4379 C C . THR B 1 263 ? 16.984 -52.562 0.501 1 27.91 263 THR B C 1
ATOM 4381 O O . THR B 1 263 ? 15.758 -52.625 0.397 1 27.91 263 THR B O 1
ATOM 4384 N N . ARG B 1 264 ? 17.531 -52.125 -0.681 1 27.28 264 ARG B N 1
ATOM 4385 C CA . ARG B 1 264 ? 17.344 -52.562 -2.059 1 27.28 264 ARG B CA 1
ATOM 4386 C C . ARG B 1 264 ? 17.156 -54.062 -2.131 1 27.28 264 ARG B C 1
ATOM 4388 O O . ARG B 1 264 ? 17.078 -54.656 -3.221 1 27.28 264 ARG B O 1
ATOM 4395 N N . LYS B 1 265 ? 17.547 -54.875 -1.136 1 28.62 265 LYS B N 1
ATOM 4396 C CA . LYS B 1 265 ? 17.797 -56.188 -1.715 1 28.62 265 LYS B CA 1
ATOM 4397 C C . LYS B 1 265 ? 16.484 -56.844 -2.137 1 28.62 265 LYS B C 1
ATOM 4399 O O . LYS B 1 265 ? 16.469 -58.062 -2.436 1 28.62 265 LYS B O 1
ATOM 4404 N N . SER B 1 266 ? 15.25 -56.25 -1.934 1 23.84 266 SER B N 1
ATOM 4405 C CA . SER B 1 266 ? 14.328 -57.406 -1.974 1 23.84 266 SER B CA 1
ATOM 4406 C C . SER B 1 266 ? 14.359 -58.094 -3.332 1 23.84 266 SER B C 1
ATOM 4408 O O . SER B 1 266 ? 14.648 -57.469 -4.352 1 23.84 266 SER B O 1
ATOM 4410 N N . ASP B 1 267 ? 14.133 -59.469 -3.348 1 23.64 267 ASP B N 1
ATOM 4411 C CA . ASP B 1 267 ? 14.047 -60.719 -4.098 1 23.64 267 ASP B CA 1
ATOM 4412 C C . ASP B 1 267 ? 12.914 -60.656 -5.117 1 23.64 267 ASP B C 1
ATOM 4414 O O . ASP B 1 267 ? 11.766 -61 -4.801 1 23.64 267 ASP B O 1
ATOM 4418 N N . VAL B 1 268 ? 12.609 -59.531 -5.723 1 25.36 268 VAL B N 1
ATOM 4419 C CA . VAL B 1 268 ? 11.516 -59.688 -6.684 1 25.36 268 VAL B CA 1
ATOM 4420 C C . VAL B 1 268 ? 11.844 -60.812 -7.652 1 25.36 268 VAL B C 1
ATOM 4422 O O . VAL B 1 268 ? 12.82 -60.75 -8.398 1 25.36 268 VAL B O 1
ATOM 4425 N N . ASN B 1 269 ? 11.438 -62 -7.297 1 22.53 269 ASN B N 1
ATOM 4426 C CA . ASN B 1 269 ? 11.305 -63.25 -8.031 1 22.53 269 ASN B CA 1
ATOM 4427 C C . ASN B 1 269 ? 10.742 -63.031 -9.43 1 22.53 269 ASN B C 1
ATOM 4429 O O . ASN B 1 269 ? 9.977 -62.094 -9.648 1 22.53 269 ASN B O 1
ATOM 4433 N N . LYS B 1 270 ? 11.273 -63.812 -10.445 1 24.56 270 LYS B N 1
ATOM 4434 C CA . LYS B 1 270 ? 11.211 -64.125 -11.867 1 24.56 270 LYS B CA 1
ATOM 4435 C C . LYS B 1 270 ? 9.781 -64.438 -12.305 1 24.56 270 LYS B C 1
ATOM 4437 O O . LYS B 1 270 ? 9.359 -65.562 -12.367 1 24.56 270 LYS B O 1
ATOM 4442 N N . ILE B 1 271 ? 8.703 -63.688 -11.734 1 22.81 271 ILE B N 1
ATOM 4443 C CA . ILE B 1 271 ? 7.5 -64.375 -12.234 1 22.81 271 ILE B CA 1
ATOM 4444 C C . ILE B 1 271 ? 7.504 -64.375 -13.758 1 22.81 271 ILE B C 1
ATOM 4446 O O . ILE B 1 271 ? 7.715 -63.312 -14.383 1 22.81 271 ILE B O 1
ATOM 4450 N N . GLY B 1 272 ? 7.535 -65.5 -14.359 1 22.98 272 GLY B N 1
ATOM 4451 C CA . GLY B 1 272 ? 7.516 -66.188 -15.656 1 22.98 272 GLY B CA 1
ATOM 4452 C C . GLY B 1 272 ? 6.363 -65.75 -16.531 1 22.98 272 GLY B C 1
ATOM 4453 O O . GLY B 1 272 ? 5.332 -66.375 -16.609 1 22.98 272 GLY B O 1
ATOM 4454 N N . ALA B 1 273 ? 5.965 -64.438 -16.469 1 24.11 273 ALA B N 1
ATOM 4455 C CA . ALA B 1 273 ? 4.703 -64.25 -17.188 1 24.11 273 ALA B CA 1
ATOM 4456 C C . ALA B 1 273 ? 4.785 -64.75 -18.609 1 24.11 273 ALA B C 1
ATOM 4458 O O . ALA B 1 273 ? 5.766 -64.5 -19.312 1 24.11 273 ALA B O 1
ATOM 4459 N N . GLN B 1 274 ? 3.822 -65.688 -18.969 1 21.39 274 GLN B N 1
ATOM 4460 C CA . GLN B 1 274 ? 3.332 -66.5 -20.031 1 21.39 274 GLN B CA 1
ATOM 4461 C C . GLN B 1 274 ? 3.023 -65.75 -21.297 1 21.39 274 GLN B C 1
ATOM 4463 O O . GLN B 1 274 ? 2.525 -64.625 -21.203 1 21.39 274 GLN B O 1
ATOM 4468 N N . GLU B 1 275 ? 3.479 -66.188 -22.453 1 22.59 275 GLU B N 1
ATOM 4469 C CA . GLU B 1 275 ? 3.574 -65.938 -23.891 1 22.59 275 GLU B CA 1
ATOM 4470 C C . GLU B 1 275 ? 2.193 -65.75 -24.516 1 22.59 275 GLU B C 1
ATOM 4472 O O . GLU B 1 275 ? 1.494 -66.75 -24.781 1 22.59 275 GLU B O 1
ATOM 4477 N N . GLU B 1 276 ? 1.187 -65 -23.922 1 21.41 276 GLU B N 1
ATOM 4478 C CA . GLU B 1 276 ? -0.106 -65.188 -24.562 1 21.41 276 GLU B CA 1
ATOM 4479 C C . GLU B 1 276 ? -0.048 -64.938 -26.047 1 21.41 276 GLU B C 1
ATOM 4481 O O . GLU B 1 276 ? 0.562 -63.938 -26.484 1 21.41 276 GLU B O 1
ATOM 4486 N N . ASP B 1 277 ? -0.517 -65.875 -26.906 1 21.47 277 ASP B N 1
ATOM 4487 C CA . ASP B 1 277 ? -0.638 -66.312 -28.297 1 21.47 277 ASP B CA 1
ATOM 4488 C C . ASP B 1 277 ? -1.571 -65.375 -29.062 1 21.47 277 ASP B C 1
ATOM 4490 O O . ASP B 1 277 ? -2.793 -65.438 -28.922 1 21.47 277 ASP B O 1
ATOM 4494 N N . VAL B 1 278 ? -1.433 -64.062 -29.016 1 21.23 278 VAL B N 1
ATOM 4495 C CA . VAL B 1 278 ? -2.484 -63.25 -29.641 1 21.23 278 VAL B CA 1
ATOM 4496 C C . VAL B 1 278 ? -2.615 -63.625 -31.125 1 21.23 278 VAL B C 1
ATOM 4498 O O . VAL B 1 278 ? -1.645 -63.562 -31.875 1 21.23 278 VAL B O 1
ATOM 4501 N N . HIS B 1 279 ? -3.674 -64.438 -31.516 1 20.17 279 HIS B N 1
ATOM 4502 C CA . HIS B 1 279 ? -4.211 -65.062 -32.719 1 20.17 279 HIS B CA 1
ATOM 4503 C C . HIS B 1 279 ? -4.473 -64 -33.812 1 20.17 279 HIS B C 1
ATOM 4505 O O . HIS B 1 279 ? -5 -62.938 -33.562 1 20.17 279 HIS B O 1
ATOM 4511 N N . HIS B 1 280 ? -3.738 -64.062 -34.938 1 21.83 280 HIS B N 1
ATOM 4512 C CA . HIS B 1 280 ? -3.658 -63.406 -36.219 1 21.83 280 HIS B CA 1
ATOM 4513 C C . HIS B 1 280 ? -4.961 -63.562 -37 1 21.83 280 HIS B C 1
ATOM 4515 O O . HIS B 1 280 ? -5.281 -64.688 -37.469 1 21.83 280 HIS B O 1
ATOM 4521 N N . TYR B 1 281 ? -6.141 -62.969 -36.594 1 18.73 281 TYR B N 1
ATOM 4522 C CA . TYR B 1 281 ? -7.391 -63.25 -37.281 1 18.73 281 TYR B CA 1
ATOM 4523 C C . TYR B 1 281 ? -7.305 -62.844 -38.75 1 18.73 281 TYR B C 1
ATOM 4525 O O . TYR B 1 281 ? -6.996 -61.688 -39.062 1 18.73 281 TYR B O 1
ATOM 4533 N N . MET B 1 282 ? -7.133 -63.75 -39.656 1 21.53 282 MET B N 1
ATOM 4534 C CA . MET B 1 282 ? -7.07 -63.812 -41.125 1 21.53 282 MET B CA 1
ATOM 4535 C C . MET B 1 282 ? -8.414 -63.469 -41.75 1 21.53 282 MET B C 1
ATOM 4537 O O . MET B 1 282 ? -9.391 -64.188 -41.594 1 21.53 282 MET B O 1
ATOM 4541 N N . PRO B 1 283 ? -8.938 -62.25 -41.594 1 21.53 283 PRO B N 1
ATOM 4542 C CA . PRO B 1 283 ? -10.297 -62.219 -42.156 1 21.53 283 PRO B CA 1
ATOM 4543 C C . PRO B 1 283 ? -10.336 -62.656 -43.625 1 21.53 283 PRO B C 1
ATOM 4545 O O . PRO B 1 283 ? -9.516 -62.219 -44.438 1 21.53 283 PRO B O 1
ATOM 4548 N N . GLY B 1 284 ? -10.836 -63.781 -44.031 1 18.67 284 GLY B N 1
ATOM 4549 C CA . GLY B 1 284 ? -11.109 -64.625 -45.219 1 18.67 284 GLY B CA 1
ATOM 4550 C C . GLY B 1 284 ? -11.922 -63.844 -46.25 1 18.67 284 GLY B C 1
ATOM 4551 O O . GLY B 1 284 ? -11.531 -63.781 -47.406 1 18.67 284 GLY B O 1
ATOM 4552 N N . ARG B 1 285 ? -13.336 -64.062 -46.281 1 19.89 285 ARG B N 1
ATOM 4553 C CA . ARG B 1 285 ? -14.141 -64.625 -47.344 1 19.89 285 ARG B CA 1
ATOM 4554 C C . ARG B 1 285 ? -14.367 -63.656 -48.469 1 19.89 285 ARG B C 1
ATOM 4556 O O . ARG B 1 285 ? -14.281 -62.438 -48.281 1 19.89 285 ARG B O 1
ATOM 4563 N N . ASN B 1 286 ? -15.367 -64.062 -49.5 1 21.5 286 ASN B N 1
ATOM 4564 C CA . ASN B 1 286 ? -15.703 -64.375 -50.875 1 21.5 286 ASN B CA 1
ATOM 4565 C C . ASN B 1 286 ? -16.531 -63.281 -51.531 1 21.5 286 ASN B C 1
ATOM 4567 O O . ASN B 1 286 ? -16.484 -63.094 -52.75 1 21.5 286 ASN B O 1
ATOM 4571 N N . ILE B 1 287 ? -17.797 -62.844 -51 1 24.59 287 ILE B N 1
ATOM 4572 C CA . ILE B 1 287 ? -18.969 -62.969 -51.844 1 24.59 287 ILE B CA 1
ATOM 4573 C C . ILE B 1 287 ? -18.953 -61.875 -52.938 1 24.59 287 ILE B C 1
ATOM 4575 O O . ILE B 1 287 ? -18.75 -60.719 -52.625 1 24.59 287 ILE B O 1
ATOM 4579 N N . PRO B 1 288 ? -19.141 -62.281 -54.25 1 26.03 288 PRO B N 1
ATOM 4580 C CA . PRO B 1 288 ? -19.156 -61.719 -55.594 1 26.03 288 PRO B CA 1
ATOM 4581 C C . PRO B 1 288 ? -20.312 -60.75 -55.812 1 26.03 288 PRO B C 1
ATOM 4583 O O . PRO B 1 288 ? -21.484 -61.156 -55.719 1 26.03 288 PRO B O 1
ATOM 4586 N N . ALA B 1 289 ? -20.578 -59.812 -55.156 1 23.75 289 ALA B N 1
ATOM 4587 C CA . ALA B 1 289 ? -21.797 -59.094 -55.531 1 23.75 289 ALA B CA 1
ATOM 4588 C C . ALA B 1 289 ? -21.859 -58.906 -57.031 1 23.75 289 ALA B C 1
ATOM 4590 O O . ALA B 1 289 ? -20.922 -58.375 -57.625 1 23.75 289 ALA B O 1
ATOM 4591 N N . SER B 1 290 ? -22.719 -59.625 -57.875 1 21.95 290 SER B N 1
ATOM 4592 C CA . SER B 1 290 ? -23.5 -59.781 -59.125 1 21.95 290 SER B CA 1
ATOM 4593 C C . SER B 1 290 ? -23.953 -58.438 -59.656 1 21.95 290 SER B C 1
ATOM 4595 O O . SER B 1 290 ? -23.938 -57.438 -58.938 1 21.95 290 SER B O 1
ATOM 4597 N N . LEU B 1 291 ? -25.281 -58.25 -60.5 1 21.92 291 LEU B N 1
ATOM 4598 C CA . LEU B 1 291 ? -25.672 -57.156 -61.375 1 21.92 291 LEU B CA 1
ATOM 4599 C C . LEU B 1 291 ? -25.594 -55.812 -60.656 1 21.92 291 LEU B C 1
ATOM 4601 O O . LEU B 1 291 ? -26.047 -55.719 -59.5 1 21.92 291 LEU B O 1
#

pLDDT: mean 74.14, std 30.42, range [18.38, 98.94]

Organism: Acidithiobacillus ferrooxidans (strain ATCC 23270 / DSM 14882 / CIP 104768 / NCIMB 8455) (NCBI:txid243159)

Radius of gyration: 35.51 Å; Cα contacts (8 Å, |Δi|>4): 991; chains: 2; bounding box: 140×152×118 Å

Sequence (582 aa):
MNSPTNKIQRPVYHYPFKGRQDNRLLSNNGTEIANTLMSKYSTGTGDMIFRQLCTPKGGHLSYLLGDPVTRETVIIDPMPTHVDTLEAFMIERGLDLRYILQTHHEPVHIAAATVLKEHSGARIVAHESVTDEHIDLRMRHGDVLYFGEESLRVLHTPGLSPCAVTYWWEDRLFTGMTLLATGAAPCTSQSDPQTLYHSITQSLLSFPGETLIYPGLESKGRRLTSIEELRRKDNWFNNQRGKGAFLRSCALLLPEKSSVEVTRKSDVNKIGAQEEDVHHYMPGRNIPASLMNSPTNKIQRPVYHYPFKGRQDNRLLSNNGTEIANTLMSKYSTGTGDMIFRQLCTPKGGHLSYLLGDPVTRETVIIDPMPTHVDTLEAFMIERGLDLRYILQTHHEPVHIAAATVLKEHSGARIVAHESVTDEHIDLRMRHGDVLYFGEESLRVLHTPGLSPCAVTYWWEDRLFTGMTLLATGAAPCTSQSDPQTLYHSITQSLLSFPGETLIYPGLESKGRRLTSIEELRRKDNWFNNQRGKGAFLRSCALLLPEKSSVEVTRKSDVNKIGAQEEDVHHYMPGRNIPASL

Nearest PDB structures (foldseek):
  5ve5-assembly2_B  TM=8.969E-01  e=3.789E-20  Paraburkholderia phytofirmans PsJN
  5ve3-assembly2_A  TM=8.963E-01  e=5.830E-20  Paraburkholderia phytofirmans PsJN
  5ve4-assembly2_B  TM=9.333E-01  e=2.556E-19  Paraburkholderia phytofirmans PsJN
  5ve5-assembly3_C  TM=9.351E-01  e=9.906E-19  Paraburkholderia phytofirmans PsJN
  5ve4-assembly1_A  TM=8.373E-01  e=8.235E-19  Paraburkholderia phytofirmans PsJN

Secondary structure (DSSP, 8-state):
----------------------TTHHHHHHHHHHHHHHHHT--SS---EEEEEE-TTTTBEEEEEE-TTT-EEEEES--GGGHHHHHHHHHHHT-EEEEEE-SS--HHHHHHHHHHHHHH-PEEEEETT---TT--EEE-TT-EEEETTEEEEEEE--SSSTT-EEEEETTEEEEETTEETTEEPPP-TT--HHHHHHIIIIIITTS-TT-EEEESB-BTTB--EEHHHHHHH-GGGTSHHHHHHHHHHHHHTS-------------------------------------/----------------------TTHHHHHHHHHHHHHHHHT--SS---EEEEEE-TTTTBEEEEEE-TTT-EEEEES--GGGHHHHHHHHHHHT-EEEEEE-SS--HHHHHHHHHHHHHH-PEEEEETT---TT--EEE-TT-EEEETTEEEEEEE--SSSTT-EEEEETTEEEEETTEETTEEPPP-TT--HHHHHHIIIIIITTS-TT-EEEESB-BTTB--EEHHHHHHH-GGGTSHHHHHHHHHHHHHTS-------------------------------------

Foldseek 3Di:
DPPPPPPPPPPPPPPPPPVPPCPVPPDCVVVVVVCCVCVVCVPPPQDWDKDWDADPPQFFIKMKGAGSPPLEIEIEQDALRCLVVVVVVCVVSVHAYAEYEYQDDDPRSLVSVVVVCVVRVHAYEFAQPDDDPSHDYHDYAQDWDDTPVFIWGWHQQAFLHNRGIWIDGDLEIEREQLAFQQGHHAHEPRGHQVSSLCSCLVPPLPDPQARKYAYRGDDPNDGIHTSVVNVVPQPLSVDPVSSVVSVVRNVVVYPDPPPPPPPPPPPPPCPDPPDDDPPDDDDDDDPDPDD/DPPPPPPPPPPPPPPPPPVPPCPPPPPCVVVVVVCCVCVVCVPPPQDWDKDWDADPPQFFIKMKGAGSPPLEIEIEQDALRCLVVVVVVCVVSVHAYAEYEYQDDDPRSLVSVVVVCVVRVHAYEFAQPDDDPSHDYHDYAQDWDDTPPWIWGWHQQAFLHNRGIWIDGDLEIEREQLAFQQGHHAHEPRGHQVSSLCSCQVPPLPDPQARKYAYRGDDPNDGIHTSVVNVVPQPLSVDPVSSVVSVVRNVVSYPDPPPPPCPVPDDPDPPPPDDPPPDPPPPDDDDDPDD